Protein AF-A0A6L8UEK9-F1 (afdb_monomer)

pLDDT: mean 81.15, std 15.37, range [26.34, 97.88]

Nearest PDB structures (foldseek):
  1y4z-assembly1_C  TM=8.995E-01  e=1.416E-09  Escherichia coli
  3ir5-assembly1_C  TM=8.951E-01  e=3.125E-09  Escherichia coli K-12
  1q16-assembly1_C  TM=8.678E-01  e=1.926E-09  Escherichia coli
  3ir6-assembly1_C  TM=8.677E-01  e=2.400E-09  Escherichia coli K-12
  1y5i-assembly1_C  TM=9.044E-01  e=9.805E-09  Escherichia coli

Radius of gyration: 36.54 Å; Cα contacts (8 Å, |Δi|>4): 587; chains: 1; bounding box: 70×83×101 Å

Foldseek 3Di:
DVLCCLQAVLLVLLVVLQPPLLVCCCVVPVVVQALPDPCVLPPPLLVQLVPLQCQLVVVLVVLLVCCLPPVVVLLVQPVDVVSLCVSLVVNLVSLVSNLSSLVSVVVCCVPRPSNVVVDDPQNVVVSVLVNLLSVLVNVCSVVVPSCSNCCSVQVSVQVVCNVVVNHDCPSVVPDDPSVSSNSSSVSVNSSCCSVHNVSNVVPPPPVVVVDDPDDDDDPDPDPDDDDDPPVVVVVVVPPDDPDDDPDDDDDPDDDDDDDDPDDPLLVLLVCQQVVVPDPPQPADHNCNQEPRAQDPDDALRHHLLVVLLVCLPPDLVVVCCCLVVPDDDVSCVNSVRPDDDSSSSNSNNVNSNVSNPDDSPPDDPDPVLVVLLVVLVVQLVVLVCCLPPVVPDVPNVVSVVSNVVSVVSNVVSCVVCVVCPLFFAFDFDDWPFQDFLLVQCNVVVHDPCLQLVCLQPWQGSDGGWLVSVCVPCVPVQQDPRNGNVRSVVSVCCVVVVHTGPTDDADDDDPQWRGGSNCCVVQVVDDPCVQQNPSNNGSTGGRHDRPDVVVVVVQQVPRFGDCPPDPVCVVVVVQVVCCVVVVDVGDGNVNVVVVPPVNTGD

Mean predicted aligned error: 19.28 Å

Sequence (601 aa):
MNGIFFFIVLPYLAIFSLLPASIYKYRAHGFKVSSLSSQLLENRLLFFGSRPFHWGIILLFFGHLIAFLIPSSVLAWNSKPLRLYILETAALSFGILALIGLTVLISRRLRVKRVRLVTSRMDIFVFLILSVQLITGLYTAIFLRWGSSWFASVLTPYLISIFAFRPDITAIVALPVMVKIHIVSAFVLIGMIPYTRFMHFLVYPFVYLWRSYQVVIWNRLSRSRHLPSLLLIALLSSVALPACTNAIHADDSVIGKSGTAPSEEIIRGQRLFYGLVYPGDESKNCAGCHNTAVTDTLNWYPDAVAISRKYKSKSAEDLGAILLTPTGKMMTQVHKNIRLSDEEITLIKGYMDELSGTSLIQPKQAPINLVLFIIASLLFLVSAVDLIITKRIRKRWVNPIILSVTGLYITVVLVVNAIALGRTTGYSPDQPVKFSHQIHAGQNGTDCIYCHNYAPYSKSAGIPAQNICMNCHLLVRNGTRSGMFEIAKVVESYEANKPIEWIRVYNIQEHVFFSHAQHVTAGGIDCTECHGEVAGMTRIVQVPDLSMRWCINCHRTRSVNFGGNNFYTQYKEWAGRIQKGDIDSVTVEWMGGTECMKCHY

Structure (mmCIF, N/CA/C/O backbone):
data_AF-A0A6L8UEK9-F1
#
_entry.id   AF-A0A6L8UEK9-F1
#
loop_
_atom_site.group_PDB
_atom_site.id
_atom_site.type_symbol
_atom_site.label_atom_id
_atom_site.label_alt_id
_atom_site.label_comp_id
_atom_site.label_asym_id
_atom_site.label_entity_id
_atom_site.label_seq_id
_atom_site.pdbx_PDB_ins_code
_atom_site.Cartn_x
_atom_site.Cartn_y
_atom_site.Cartn_z
_atom_site.occupancy
_atom_site.B_iso_or_equiv
_atom_site.auth_seq_id
_atom_site.auth_comp_id
_atom_site.auth_asym_id
_atom_site.auth_atom_id
_atom_site.pdbx_PDB_model_num
ATOM 1 N N . MET A 1 1 ? -20.027 -26.498 12.108 1.00 43.00 1 MET A N 1
ATOM 2 C CA . MET A 1 1 ? -21.081 -25.499 12.419 1.00 43.00 1 MET A CA 1
ATOM 3 C C . MET A 1 1 ? -20.608 -24.369 13.346 1.00 43.00 1 MET A C 1
ATOM 5 O O . MET A 1 1 ? -20.948 -23.229 13.067 1.00 43.00 1 MET A O 1
ATOM 9 N N . ASN A 1 2 ? -19.763 -24.606 14.363 1.00 62.75 2 ASN A N 1
ATOM 10 C CA . ASN A 1 2 ? -19.367 -23.553 15.325 1.00 62.75 2 ASN A CA 1
ATOM 11 C C . ASN A 1 2 ? -18.520 -22.395 14.743 1.00 62.75 2 ASN A C 1
ATOM 13 O O . ASN A 1 2 ? -18.660 -21.263 15.190 1.00 62.75 2 ASN A O 1
ATOM 17 N N . GLY A 1 3 ? -17.671 -22.629 13.732 1.00 75.19 3 GLY A N 1
ATOM 18 C CA . GLY A 1 3 ? -16.794 -21.580 13.177 1.00 75.19 3 GLY A CA 1
ATOM 19 C C . GLY A 1 3 ? -17.524 -20.465 12.413 1.00 75.19 3 GLY A C 1
ATOM 20 O O . GLY A 1 3 ? -17.126 -19.308 12.483 1.00 75.19 3 GLY A O 1
ATOM 21 N N . ILE A 1 4 ? -18.629 -20.789 11.735 1.00 83.06 4 ILE A N 1
ATOM 22 C CA . ILE A 1 4 ? -19.382 -19.828 10.911 1.00 83.06 4 ILE A CA 1
ATOM 23 C C . ILE A 1 4 ? -20.001 -18.737 11.788 1.00 83.06 4 ILE A C 1
ATOM 25 O O . ILE A 1 4 ? -19.887 -17.551 11.493 1.00 83.06 4 ILE A O 1
ATOM 29 N N . PHE A 1 5 ? -20.623 -19.119 12.905 1.00 88.56 5 PHE A N 1
ATOM 30 C CA . PHE A 1 5 ? -21.250 -18.144 13.791 1.00 88.56 5 PHE A CA 1
ATOM 31 C C . PHE A 1 5 ? -20.223 -17.155 14.366 1.00 88.56 5 PHE A C 1
ATOM 33 O O . PHE A 1 5 ? -20.405 -15.943 14.272 1.00 88.56 5 PHE A O 1
ATOM 40 N N . PHE A 1 6 ? -19.116 -17.659 14.914 1.00 91.50 6 PHE A N 1
ATOM 41 C CA . PHE A 1 6 ? -18.140 -16.824 15.617 1.00 91.50 6 PHE A CA 1
ATOM 42 C C . PHE A 1 6 ? -17.242 -15.982 14.703 1.00 91.50 6 PHE A C 1
ATOM 44 O O . PHE A 1 6 ? -16.846 -14.892 15.106 1.00 91.50 6 PHE A O 1
ATOM 51 N N . PHE A 1 7 ? -16.923 -16.458 13.496 1.00 93.50 7 PHE A N 1
ATOM 52 C CA . PHE A 1 7 ? -15.962 -15.794 12.602 1.00 93.50 7 PHE A CA 1
ATOM 53 C C . PHE A 1 7 ? -16.598 -15.180 11.349 1.00 93.50 7 PHE A C 1
ATOM 55 O O . PHE A 1 7 ? -15.911 -14.528 10.574 1.00 93.50 7 PHE A O 1
ATOM 62 N N . ILE A 1 8 ? -17.908 -15.352 11.146 1.00 89.50 8 ILE A N 1
ATOM 63 C CA . ILE A 1 8 ? -18.641 -14.693 10.057 1.00 89.50 8 ILE A CA 1
ATOM 64 C C . ILE A 1 8 ? -19.780 -13.855 10.630 1.00 89.50 8 ILE A C 1
ATOM 66 O O . ILE A 1 8 ? -19.783 -12.635 10.489 1.00 89.50 8 ILE A O 1
ATOM 70 N N . VAL A 1 9 ? -20.724 -14.486 11.332 1.00 91.00 9 VAL A N 1
ATOM 71 C CA . VAL A 1 9 ? -21.946 -13.807 11.800 1.00 91.00 9 VAL A CA 1
ATOM 72 C C . VAL A 1 9 ? -21.641 -12.761 12.877 1.00 91.00 9 VAL A C 1
ATOM 74 O O . VAL A 1 9 ? -22.086 -11.618 12.772 1.00 91.00 9 VAL A O 1
ATOM 77 N N . LEU A 1 10 ? -20.860 -13.122 13.898 1.00 92.56 10 LEU A N 1
ATOM 78 C CA . LEU A 1 10 ? -20.526 -12.235 15.015 1.00 92.56 10 LEU A CA 1
ATOM 79 C C . LEU A 1 10 ? -19.798 -10.943 14.577 1.00 92.56 10 LEU A C 1
ATOM 81 O O . LEU A 1 10 ? -20.217 -9.880 15.039 1.00 92.56 10 LEU A O 1
ATOM 85 N N . PRO A 1 11 ? -18.775 -10.969 13.695 1.00 93.88 11 PRO A N 1
ATOM 86 C CA . PRO A 1 11 ? -18.169 -9.752 13.155 1.00 93.88 11 PRO A CA 1
ATOM 87 C C . PRO A 1 11 ? -19.177 -8.793 12.518 1.00 93.88 11 PRO A C 1
ATOM 89 O O . PRO A 1 11 ? -19.162 -7.599 12.826 1.00 93.88 11 PRO A O 1
ATOM 92 N N . TYR A 1 12 ? -20.090 -9.306 11.686 1.00 91.06 12 TYR A N 1
ATOM 93 C CA . TYR A 1 12 ? -21.127 -8.474 11.080 1.00 91.06 12 TYR A CA 1
ATOM 94 C C . TYR A 1 12 ? -22.074 -7.911 12.138 1.00 91.06 12 TYR A C 1
ATOM 96 O O . TYR A 1 12 ? -22.295 -6.702 12.151 1.00 91.06 12 TYR A O 1
ATOM 104 N N . LEU A 1 13 ? -22.564 -8.726 13.079 1.00 92.19 13 LEU A N 1
ATOM 105 C CA . LEU A 1 13 ? -23.405 -8.237 14.180 1.00 92.19 13 LEU A CA 1
ATOM 106 C C . LEU A 1 13 ? -22.710 -7.135 14.995 1.00 92.19 13 LEU A C 1
ATOM 108 O O . LEU A 1 13 ? -23.338 -6.134 15.335 1.00 92.19 13 LEU A O 1
ATOM 112 N N . ALA A 1 14 ? -21.413 -7.281 15.276 1.00 93.75 14 ALA A N 1
ATOM 113 C CA . ALA A 1 14 ? -20.637 -6.290 16.013 1.00 93.75 14 ALA A CA 1
ATOM 114 C C . ALA A 1 14 ? -20.503 -4.964 15.245 1.00 93.75 14 ALA A C 1
ATOM 116 O O . ALA A 1 14 ? -20.753 -3.901 15.816 1.00 93.75 14 ALA A O 1
ATOM 117 N N . ILE A 1 15 ? -20.156 -5.015 13.955 1.00 88.44 15 ILE A N 1
ATOM 118 C CA . ILE A 1 15 ? -19.984 -3.824 13.104 1.00 88.44 15 ILE A CA 1
ATOM 119 C C . ILE A 1 15 ? -21.330 -3.124 12.858 1.00 88.44 15 ILE A C 1
ATOM 121 O O . ILE A 1 15 ? -21.429 -1.903 13.009 1.00 88.44 15 ILE A O 1
ATOM 125 N N . PHE A 1 16 ? -22.380 -3.888 12.536 1.00 86.12 16 PHE A N 1
ATOM 126 C CA . PHE A 1 16 ? -23.730 -3.358 12.324 1.00 86.12 16 PHE A CA 1
ATOM 127 C C . PHE A 1 16 ? -24.370 -2.836 13.610 1.00 86.12 16 PHE A C 1
ATOM 129 O O . PHE A 1 16 ? -25.184 -1.924 13.536 1.00 86.12 16 PHE A O 1
ATOM 136 N N . SER A 1 17 ? -24.003 -3.359 14.780 1.00 88.75 17 SER A N 1
ATOM 137 C CA . SER A 1 17 ? -24.390 -2.779 16.070 1.00 88.75 17 SER A CA 1
ATOM 138 C C . SER A 1 17 ? -23.663 -1.457 16.326 1.00 88.75 17 SER A C 1
ATOM 140 O O . SER A 1 17 ? -24.284 -0.461 16.707 1.00 88.75 17 SER A O 1
ATOM 142 N N . LEU A 1 18 ? -22.347 -1.421 16.078 1.00 90.44 18 LEU A N 1
ATOM 143 C CA . LEU A 1 18 ? -21.487 -0.299 16.443 1.00 90.44 18 LEU A CA 1
ATOM 144 C C . LEU A 1 18 ? -21.986 1.032 15.870 1.00 90.44 18 LEU A C 1
ATOM 146 O O . LEU A 1 18 ? -22.170 1.973 16.639 1.00 90.44 18 LEU A O 1
ATOM 150 N N . LEU A 1 19 ? -22.212 1.141 14.558 1.00 86.88 19 LEU A N 1
ATOM 151 C CA . LEU A 1 19 ? -22.481 2.439 13.922 1.00 86.88 19 LEU A CA 1
ATOM 152 C C . LEU A 1 19 ? -23.879 3.005 14.245 1.00 86.88 19 LEU A C 1
ATOM 154 O O . LEU A 1 19 ? -23.949 4.105 14.804 1.00 86.88 19 LEU A O 1
ATOM 158 N N . PRO A 1 20 ? -24.997 2.303 13.972 1.00 88.81 20 PRO A N 1
ATOM 159 C CA . PRO A 1 20 ? -26.340 2.835 14.188 1.00 88.81 20 PRO A CA 1
ATOM 160 C C . PRO A 1 20 ? -26.630 3.083 15.668 1.00 88.81 20 PRO A C 1
ATOM 162 O O . PRO A 1 20 ? -27.176 4.132 16.013 1.00 88.81 20 PRO A O 1
ATOM 165 N N . ALA A 1 21 ? -26.224 2.172 16.561 1.00 88.81 21 ALA A N 1
ATOM 166 C CA . ALA A 1 21 ? -26.484 2.333 17.989 1.00 88.81 21 ALA A CA 1
ATOM 167 C C . ALA A 1 21 ? -25.644 3.470 18.595 1.00 88.81 21 ALA A C 1
ATOM 169 O O . ALA A 1 21 ? -26.146 4.214 19.442 1.00 88.81 21 ALA A O 1
ATOM 170 N N . SER A 1 22 ? -24.405 3.668 18.124 1.00 89.50 22 SER A N 1
ATOM 171 C CA . SER A 1 22 ? -23.577 4.820 18.515 1.00 89.50 22 SER A CA 1
ATOM 172 C C . SER A 1 22 ? -24.212 6.140 18.084 1.00 89.50 22 SER A C 1
ATOM 174 O O . SER A 1 22 ? -24.328 7.062 18.895 1.00 89.50 22 SER A O 1
ATOM 176 N N . ILE A 1 23 ? -24.678 6.222 16.832 1.00 89.25 23 ILE A N 1
ATOM 177 C CA . ILE A 1 23 ? -25.340 7.418 16.288 1.00 89.25 23 ILE A CA 1
ATOM 178 C C . ILE A 1 23 ? -26.633 7.710 17.052 1.00 89.25 23 ILE A C 1
ATOM 180 O O . ILE A 1 23 ? -26.851 8.850 17.473 1.00 89.25 23 ILE A O 1
ATOM 184 N N . TYR A 1 24 ? -27.471 6.691 17.264 1.00 89.69 24 TYR A N 1
ATOM 185 C CA . TYR A 1 24 ? -28.717 6.820 18.014 1.00 89.69 24 TYR A CA 1
ATOM 186 C C . TYR A 1 24 ? -28.456 7.327 19.435 1.00 89.69 24 TYR A C 1
ATOM 188 O O . TYR A 1 24 ? -29.039 8.327 19.848 1.00 89.69 24 TYR A O 1
ATOM 196 N N . LYS A 1 25 ? -27.518 6.708 20.164 1.00 87.00 25 LYS A N 1
ATOM 197 C CA . LYS A 1 25 ? -27.184 7.112 21.536 1.00 87.00 25 LYS A CA 1
ATOM 198 C C . LYS A 1 25 ? -26.619 8.527 21.603 1.00 87.00 25 LYS A C 1
ATOM 200 O O . LYS A 1 25 ? -27.002 9.277 22.497 1.00 87.00 25 LYS A O 1
ATOM 205 N N . TYR A 1 26 ? -25.752 8.908 20.667 1.00 87.50 26 TYR A N 1
ATOM 206 C CA . TYR A 1 26 ? -25.175 10.252 20.631 1.00 87.50 26 TYR A CA 1
ATOM 207 C C . TYR A 1 26 ? -26.236 11.329 20.364 1.00 87.50 26 TYR A C 1
ATOM 209 O O . TYR A 1 26 ? -26.235 12.366 21.023 1.00 87.50 26 TYR A O 1
ATOM 217 N N . ARG A 1 27 ? -27.178 11.074 19.443 1.00 88.31 27 ARG A N 1
ATOM 218 C CA . ARG A 1 27 ? -28.240 12.032 19.088 1.00 88.31 27 ARG A CA 1
ATOM 219 C C . ARG A 1 27 ? -29.378 12.085 20.105 1.00 88.31 27 ARG A C 1
ATOM 221 O O . ARG A 1 27 ? -29.801 13.174 20.471 1.00 88.31 27 ARG A O 1
ATOM 228 N N . ALA A 1 28 ? -29.875 10.933 20.552 1.00 86.31 28 ALA A N 1
ATOM 229 C CA . ALA A 1 28 ? -31.028 10.859 21.449 1.00 86.31 28 ALA A CA 1
ATOM 230 C C . ALA A 1 28 ? -30.643 11.058 22.923 1.00 86.31 28 ALA A C 1
ATOM 232 O O . ALA A 1 28 ? -31.429 11.580 23.713 1.00 86.31 28 ALA A O 1
ATOM 233 N N . HIS A 1 29 ? -29.443 10.628 23.323 1.00 83.75 29 HIS A N 1
ATOM 234 C CA . HIS A 1 29 ? -29.020 10.551 24.724 1.00 83.75 29 HIS A CA 1
ATOM 235 C C . HIS A 1 29 ? -27.595 11.084 24.937 1.00 83.75 29 HIS A C 1
ATOM 237 O O . HIS A 1 29 ? -26.825 10.503 25.705 1.00 83.75 29 HIS A O 1
ATOM 243 N N . GLY A 1 30 ? -27.248 12.206 24.296 1.00 76.12 30 GLY A N 1
ATOM 244 C CA . GLY A 1 30 ? -25.904 12.799 24.351 1.00 76.12 30 GLY A CA 1
ATOM 245 C C . GLY A 1 30 ? -25.338 12.963 25.771 1.00 76.12 30 GLY A C 1
ATOM 246 O O . GLY A 1 30 ? -24.178 12.641 26.004 1.00 76.12 30 GLY A O 1
ATOM 247 N N . PHE A 1 31 ? -26.164 13.331 26.760 1.00 77.00 31 PHE A N 1
ATOM 248 C CA . PHE A 1 31 ? -25.742 13.452 28.169 1.00 77.00 31 PHE A CA 1
ATOM 249 C C . PHE A 1 31 ? -25.264 12.137 28.810 1.00 77.00 31 PHE A C 1
ATOM 251 O O . PHE A 1 31 ? -24.478 12.163 29.755 1.00 77.00 31 PHE A O 1
ATOM 258 N N . LYS A 1 32 ? -25.710 10.975 28.310 1.00 79.25 32 LYS A N 1
ATOM 259 C CA . LYS A 1 32 ? -25.264 9.653 28.787 1.00 79.25 32 LYS A CA 1
ATOM 260 C C . LYS A 1 32 ? -23.941 9.211 28.146 1.00 79.25 32 LYS A C 1
ATOM 262 O O . LYS A 1 32 ? -23.418 8.154 28.503 1.00 79.25 32 LYS A O 1
ATOM 267 N N . VAL A 1 33 ? -23.398 9.981 27.200 1.00 81.94 33 VAL A N 1
ATOM 268 C CA . VAL A 1 33 ? -22.099 9.719 26.570 1.00 81.94 33 VAL A CA 1
ATOM 269 C C . VAL A 1 33 ? -21.001 10.372 27.409 1.00 81.94 33 VAL A C 1
ATOM 271 O O . VAL A 1 33 ? -20.548 11.478 27.138 1.00 81.94 33 VAL A O 1
ATOM 274 N N . SER A 1 34 ? -20.601 9.689 28.481 1.00 81.00 34 SER A N 1
ATOM 275 C CA . SER A 1 34 ? -19.578 10.158 29.418 1.00 81.00 34 SER A CA 1
ATOM 276 C C . SER A 1 34 ? -18.704 8.999 29.900 1.00 81.00 34 SER A C 1
ATOM 278 O O . SER A 1 34 ? -19.099 7.834 29.831 1.00 81.00 34 SER A O 1
ATOM 280 N N . SER A 1 35 ? -17.514 9.317 30.414 1.00 81.62 35 SER A N 1
ATOM 281 C CA . SER A 1 35 ? -16.588 8.350 31.013 1.00 81.62 35 SER A CA 1
ATOM 282 C C . SER A 1 35 ? -17.072 7.788 32.357 1.00 81.62 35 SER A C 1
ATOM 284 O O . SER A 1 35 ? -16.491 6.817 32.840 1.00 81.62 35 SER A O 1
ATOM 286 N N . LEU A 1 36 ? -18.128 8.373 32.950 1.00 83.44 36 LEU A N 1
ATOM 287 C CA . LEU A 1 36 ? -18.695 7.992 34.254 1.00 83.44 36 LEU A CA 1
ATOM 288 C C . LEU A 1 36 ? -17.599 7.838 35.324 1.00 83.44 36 LEU A C 1
ATOM 290 O O . LEU A 1 36 ? -17.434 6.787 35.950 1.00 83.44 36 LEU A O 1
ATOM 294 N N . SER A 1 37 ? -16.800 8.898 35.493 1.00 85.38 37 SER A N 1
ATOM 295 C CA . SER A 1 37 ? -15.652 8.884 36.399 1.00 85.38 37 SER A CA 1
ATOM 296 C C . SER A 1 37 ? -16.073 8.610 37.844 1.00 85.38 37 SER A C 1
ATOM 298 O O . SER A 1 37 ? -16.976 9.240 38.385 1.00 85.38 37 SER A O 1
ATOM 300 N N . SER A 1 38 ? -15.354 7.695 38.495 1.00 88.19 38 SER A N 1
ATOM 301 C CA . SER A 1 38 ? -15.494 7.402 39.929 1.00 88.19 38 SER A CA 1
ATOM 302 C C . SER A 1 38 ? -14.342 7.984 40.753 1.00 88.19 38 SER A C 1
ATOM 304 O O . SER A 1 38 ? -14.130 7.557 41.886 1.00 88.19 38 SER A O 1
ATOM 306 N N . GLN A 1 39 ? -13.576 8.922 40.185 1.00 90.50 39 GLN A N 1
ATOM 307 C CA . GLN A 1 39 ? -12.373 9.493 40.800 1.00 90.50 39 GLN A CA 1
ATOM 308 C C . GLN A 1 39 ? -12.652 10.231 42.107 1.00 90.50 39 GLN A C 1
ATOM 310 O O . GLN A 1 39 ? -11.876 10.107 43.048 1.00 90.50 39 GLN A O 1
ATOM 315 N N . LEU A 1 40 ? -13.783 10.934 42.188 1.00 91.69 40 LEU A N 1
ATOM 316 C CA . LEU A 1 40 ? -14.189 11.663 43.390 1.00 91.69 40 LEU A CA 1
ATOM 317 C C . LEU A 1 40 ? -14.344 10.734 44.609 1.00 91.69 40 LEU A C 1
ATOM 319 O O . LEU A 1 40 ? -14.046 11.124 45.731 1.00 91.69 40 LEU A O 1
ATOM 323 N N . LEU A 1 41 ? -14.797 9.494 44.390 1.00 91.25 41 LEU A N 1
ATOM 324 C CA . LEU A 1 41 ? -15.054 8.534 45.468 1.00 91.25 41 LEU A CA 1
ATOM 325 C C . LEU A 1 41 ? -13.770 7.900 46.011 1.00 91.25 41 LEU A C 1
ATOM 327 O O . LEU A 1 41 ? -13.722 7.531 47.186 1.00 91.25 41 LEU A O 1
ATOM 331 N N . GLU A 1 42 ? -12.766 7.731 45.147 1.00 91.88 42 GLU A N 1
ATOM 332 C CA . GLU A 1 42 ? -11.443 7.207 45.482 1.00 91.88 42 GLU A CA 1
ATOM 333 C C . GLU A 1 42 ? -10.462 7.537 44.342 1.00 91.88 42 GLU A C 1
ATOM 335 O O . GLU A 1 42 ? -10.695 7.138 43.197 1.00 91.88 42 GLU A O 1
ATOM 340 N N . ASN A 1 43 ? -9.374 8.251 44.647 1.00 91.31 43 ASN A N 1
ATOM 341 C CA . ASN A 1 43 ? -8.434 8.766 43.644 1.00 91.31 43 ASN A CA 1
ATOM 342 C C . ASN A 1 43 ? -7.106 7.989 43.577 1.00 91.31 43 ASN A C 1
ATOM 344 O O . ASN A 1 43 ? -6.539 7.835 42.498 1.00 91.31 43 ASN A O 1
ATOM 348 N N . ARG A 1 44 ? -6.588 7.491 44.706 1.00 90.19 44 ARG A N 1
ATOM 349 C CA . ARG A 1 44 ? -5.223 6.947 44.793 1.00 90.19 44 ARG A CA 1
ATOM 350 C C . ARG A 1 44 ? -5.083 5.653 43.994 1.00 90.19 44 ARG A C 1
ATOM 352 O O . ARG A 1 44 ? -4.228 5.570 43.116 1.00 90.19 44 ARG A O 1
ATOM 359 N N . LEU A 1 45 ? -5.931 4.658 44.249 1.00 89.62 45 LEU A N 1
ATOM 360 C CA . LEU A 1 45 ? -5.929 3.406 43.486 1.00 89.62 45 LEU A CA 1
ATOM 361 C C . LEU A 1 45 ? -6.388 3.641 42.045 1.00 89.62 45 LEU A C 1
ATOM 363 O O . LEU A 1 45 ? -5.895 2.977 41.135 1.00 89.62 45 LEU A O 1
ATOM 367 N N . LEU A 1 46 ? -7.298 4.599 41.814 1.00 92.25 46 LEU A N 1
ATOM 368 C CA . LEU A 1 46 ? -7.691 4.962 40.452 1.00 92.25 46 LEU A CA 1
ATOM 369 C C . LEU A 1 46 ? -6.501 5.478 39.644 1.00 92.25 46 LEU A C 1
ATOM 371 O O . LEU A 1 46 ? -6.354 5.077 38.498 1.00 92.25 46 LEU A O 1
ATOM 375 N N . PHE A 1 47 ? -5.659 6.338 40.212 1.00 91.44 47 PHE A N 1
ATOM 376 C CA . PHE A 1 47 ? -4.497 6.892 39.523 1.00 91.44 47 PHE A CA 1
ATOM 377 C C . PHE A 1 47 ? -3.530 5.791 39.065 1.00 91.44 47 PHE A C 1
ATOM 379 O O . PHE A 1 47 ? -3.198 5.718 37.878 1.00 91.44 47 PHE A O 1
ATOM 386 N N . PHE A 1 48 ? -3.140 4.905 39.988 1.00 89.75 48 PHE A N 1
ATOM 387 C CA . PHE A 1 48 ? -2.209 3.806 39.714 1.00 89.75 48 PHE A CA 1
ATOM 388 C C . PHE A 1 48 ? -2.819 2.681 38.872 1.00 89.75 48 PHE A C 1
ATOM 390 O O . PHE A 1 48 ? -2.078 1.958 38.222 1.00 89.75 48 PHE A O 1
ATOM 397 N N . GLY A 1 49 ? -4.144 2.528 38.838 1.00 92.62 49 GLY A N 1
ATOM 398 C CA . GLY A 1 49 ? -4.798 1.589 37.923 1.00 92.62 49 GLY A CA 1
ATOM 399 C C . GLY A 1 49 ? -5.029 2.180 36.532 1.00 92.62 49 GLY A C 1
ATOM 400 O O . GLY A 1 49 ? -4.712 1.567 35.517 1.00 92.62 49 GLY A O 1
ATOM 401 N N . SER A 1 50 ? -5.564 3.399 36.477 1.00 93.56 50 SER A N 1
ATOM 402 C CA . SER A 1 50 ? -6.029 4.044 35.248 1.00 93.56 50 SER A CA 1
ATOM 403 C C . SER A 1 50 ? -4.884 4.433 34.320 1.00 93.56 50 SER A C 1
ATOM 405 O O . SER A 1 50 ? -4.989 4.181 33.122 1.00 93.56 50 SER A O 1
ATOM 407 N N . ARG A 1 51 ? -3.791 5.020 34.831 1.00 94.25 51 ARG A N 1
ATOM 408 C CA . ARG A 1 51 ? -2.674 5.460 33.974 1.00 94.25 51 ARG A CA 1
ATOM 409 C C . ARG A 1 51 ? -1.985 4.286 33.261 1.00 94.25 51 ARG A C 1
ATOM 411 O O . ARG A 1 51 ? -1.919 4.343 32.033 1.00 94.25 51 ARG A O 1
ATOM 418 N N . PRO A 1 52 ? -1.538 3.220 33.960 1.00 93.62 52 PRO A N 1
ATOM 419 C CA . PRO A 1 52 ? -0.987 2.029 33.311 1.00 93.62 52 PRO A CA 1
ATOM 420 C C . PRO A 1 52 ? -1.962 1.380 32.330 1.00 93.62 52 PRO A C 1
ATOM 422 O O . PRO A 1 52 ? -1.580 1.061 31.207 1.00 93.62 52 PRO A O 1
ATOM 425 N N . PHE A 1 53 ? -3.236 1.254 32.722 1.00 96.88 53 PHE A N 1
ATOM 426 C CA . PHE A 1 53 ? -4.263 0.665 31.867 1.00 96.88 53 PHE A CA 1
ATOM 427 C C . PHE A 1 53 ? -4.435 1.432 30.551 1.00 96.88 53 PHE A C 1
ATOM 429 O O . PHE A 1 53 ? -4.386 0.824 29.485 1.00 96.88 53 PHE A O 1
ATOM 436 N N . HIS A 1 54 ? -4.606 2.758 30.612 1.00 94.94 54 HIS A N 1
ATOM 437 C CA . HIS A 1 54 ? -4.861 3.565 29.418 1.00 94.94 54 HIS A CA 1
ATOM 438 C C . HIS A 1 54 ? -3.634 3.670 28.510 1.00 94.94 54 HIS A C 1
ATOM 440 O O . HIS A 1 54 ? -3.777 3.494 27.306 1.00 94.94 54 HIS A O 1
ATOM 446 N N . TRP A 1 55 ? -2.433 3.899 29.050 1.00 94.81 55 TRP A N 1
ATOM 447 C CA . TRP A 1 55 ? -1.223 3.921 28.218 1.00 94.81 55 TRP A CA 1
ATOM 448 C C . TRP A 1 55 ? -0.970 2.573 27.546 1.00 94.81 55 TRP A C 1
ATOM 450 O O . TRP A 1 55 ? -0.683 2.536 26.350 1.00 94.81 55 TRP A O 1
ATOM 460 N N . GLY A 1 56 ? -1.150 1.475 28.286 1.00 95.31 56 GLY A N 1
ATOM 461 C CA . GLY A 1 56 ? -1.038 0.133 27.731 1.00 95.31 56 GLY A CA 1
ATOM 462 C C . GLY A 1 56 ? -2.048 -0.109 26.608 1.00 95.31 56 GLY A C 1
ATOM 463 O O . GLY A 1 56 ? -1.660 -0.429 25.488 1.00 95.31 56 GLY A O 1
ATOM 464 N N . ILE A 1 57 ? -3.345 0.106 26.863 1.00 95.50 57 ILE A N 1
ATOM 465 C CA . ILE A 1 57 ? -4.388 -0.194 25.872 1.00 95.50 57 ILE A CA 1
ATOM 466 C C . ILE A 1 57 ? -4.348 0.737 24.654 1.00 95.50 57 ILE A C 1
ATOM 468 O O . ILE A 1 57 ? -4.618 0.272 23.553 1.00 95.50 57 ILE A O 1
ATOM 472 N N . ILE A 1 58 ? -3.990 2.018 24.812 1.00 94.94 58 ILE A N 1
ATOM 473 C CA . ILE A 1 58 ? -3.885 2.968 23.692 1.00 94.94 58 ILE A CA 1
ATOM 474 C C . ILE A 1 58 ? -2.777 2.527 22.734 1.00 94.94 58 ILE A C 1
ATOM 476 O O . ILE A 1 58 ? -3.006 2.450 21.528 1.00 94.94 58 ILE A O 1
ATOM 480 N N . LEU A 1 59 ? -1.595 2.198 23.259 1.00 95.06 59 LEU A N 1
ATOM 481 C CA . LEU A 1 59 ? -0.467 1.776 22.427 1.00 95.06 59 LEU A CA 1
ATOM 482 C C . LEU A 1 59 ? -0.723 0.418 21.769 1.00 95.06 59 LEU A C 1
ATOM 484 O O . LEU A 1 59 ? -0.432 0.256 20.585 1.00 95.06 59 LEU A O 1
ATOM 488 N N . LEU A 1 60 ? -1.348 -0.523 22.483 1.00 95.56 60 LEU A N 1
ATOM 489 C CA . LEU A 1 60 ? -1.785 -1.792 21.895 1.00 95.56 60 LEU A CA 1
ATOM 490 C C . LEU A 1 60 ? -2.823 -1.572 20.793 1.00 95.56 60 LEU A C 1
ATOM 492 O O . LEU A 1 60 ? -2.693 -2.157 19.722 1.00 95.56 60 LEU A O 1
ATOM 496 N N . PHE A 1 61 ? -3.829 -0.726 21.029 1.00 95.00 61 PHE A N 1
ATOM 497 C CA . PHE A 1 61 ? -4.870 -0.418 20.052 1.00 95.00 61 PHE A CA 1
ATOM 498 C C . PHE A 1 61 ? -4.273 0.152 18.762 1.00 95.00 61 PHE A C 1
ATOM 500 O O . PHE A 1 61 ? -4.553 -0.369 17.683 1.00 95.00 61 PHE A O 1
ATOM 507 N N . PHE A 1 62 ? -3.410 1.168 18.860 1.00 94.25 62 PHE A N 1
ATOM 508 C CA . PHE A 1 62 ? -2.758 1.739 17.681 1.00 94.25 62 PHE A CA 1
ATOM 509 C C . PHE A 1 62 ? -1.794 0.756 17.012 1.00 94.25 62 PHE A C 1
ATOM 511 O O . PHE A 1 62 ? -1.734 0.729 15.787 1.00 94.25 62 PHE A O 1
ATOM 518 N N . GLY A 1 63 ? -1.105 -0.099 17.774 1.00 93.00 63 GLY A N 1
ATOM 519 C CA . GLY A 1 63 ? -0.284 -1.175 17.213 1.00 93.00 63 GLY A CA 1
ATOM 520 C C . GLY A 1 63 ? -1.096 -2.144 16.345 1.00 93.00 63 GLY A C 1
ATOM 521 O O . GLY A 1 63 ? -0.732 -2.394 15.197 1.00 93.00 63 GLY A O 1
ATOM 522 N N . HIS A 1 64 ? -2.240 -2.620 16.850 1.00 94.62 64 HIS A N 1
ATOM 523 C CA . HIS A 1 64 ? -3.158 -3.474 16.083 1.00 94.62 64 HIS A CA 1
ATOM 524 C C . HIS A 1 64 ? -3.738 -2.736 14.870 1.00 94.62 64 HIS A C 1
ATOM 526 O O . HIS A 1 64 ? -3.820 -3.302 13.781 1.00 94.62 64 HIS A O 1
ATOM 532 N N . LEU A 1 65 ? -4.113 -1.464 15.040 1.00 94.38 65 LEU A N 1
ATOM 533 C CA . LEU A 1 65 ? -4.668 -0.646 13.964 1.00 94.38 65 LEU A CA 1
ATOM 534 C C . LEU A 1 65 ? -3.656 -0.433 12.830 1.00 94.38 65 LEU A C 1
ATOM 536 O O . LEU A 1 65 ? -4.019 -0.568 11.667 1.00 94.38 65 LEU A O 1
ATOM 540 N N . ILE A 1 66 ? -2.391 -0.146 13.145 1.00 93.50 66 ILE A N 1
ATOM 541 C CA . ILE A 1 66 ? -1.326 0.027 12.145 1.00 93.50 66 ILE A CA 1
ATOM 542 C C . ILE A 1 66 ? -1.069 -1.286 11.395 1.00 93.50 66 ILE A C 1
ATOM 544 O O . ILE A 1 66 ? -0.984 -1.275 10.167 1.00 93.50 66 ILE A O 1
ATOM 548 N N . ALA A 1 67 ? -1.005 -2.416 12.107 1.00 91.69 67 ALA A N 1
ATOM 549 C CA . ALA A 1 67 ? -0.823 -3.733 11.492 1.00 91.69 67 ALA A CA 1
ATOM 550 C C . ALA A 1 67 ? -1.996 -4.146 10.585 1.00 91.69 67 ALA A C 1
ATOM 552 O O . ALA A 1 67 ? -1.796 -4.858 9.599 1.00 91.69 67 ALA A O 1
ATOM 553 N N . PHE A 1 68 ? -3.207 -3.671 10.884 1.00 94.12 68 PHE A N 1
ATOM 554 C CA . PHE A 1 68 ? -4.379 -3.851 10.030 1.00 94.12 68 PHE A CA 1
ATOM 555 C C . PHE A 1 68 ? -4.378 -2.912 8.812 1.00 94.12 68 PHE A C 1
ATOM 557 O O . PHE A 1 68 ? -4.639 -3.363 7.700 1.00 94.12 68 PHE A O 1
ATOM 564 N N . LEU A 1 69 ? -4.083 -1.620 8.997 1.00 93.69 69 LEU A N 1
ATOM 565 C CA . LEU A 1 69 ? -4.176 -0.616 7.929 1.00 93.69 69 LEU A CA 1
ATOM 566 C C . LEU A 1 69 ? -3.039 -0.708 6.905 1.00 93.69 69 LEU A C 1
ATOM 568 O O . LEU A 1 69 ? -3.257 -0.412 5.732 1.00 93.69 69 LEU A O 1
ATOM 572 N N . ILE A 1 70 ? -1.824 -1.069 7.335 1.00 94.81 70 ILE A N 1
ATOM 573 C CA . ILE A 1 70 ? -0.631 -1.062 6.475 1.00 94.81 70 ILE A CA 1
ATOM 574 C C . ILE A 1 70 ? 0.214 -2.337 6.697 1.00 94.81 70 ILE A C 1
ATOM 576 O O . ILE A 1 70 ? 1.378 -2.253 7.107 1.00 94.81 70 ILE A O 1
ATOM 580 N N . PRO A 1 71 ? -0.339 -3.539 6.427 1.00 94.06 71 PRO A N 1
ATOM 581 C CA . PRO A 1 71 ? 0.311 -4.814 6.748 1.00 94.06 71 PRO A CA 1
ATOM 582 C C . PRO A 1 71 ? 1.663 -4.990 6.044 1.00 94.06 71 PRO A C 1
ATOM 584 O O . PRO A 1 71 ? 2.622 -5.454 6.658 1.00 94.06 71 PRO A O 1
ATOM 587 N N . SER A 1 72 ? 1.784 -4.555 4.785 1.00 93.69 72 SER A N 1
ATOM 588 C CA . SER A 1 72 ? 3.024 -4.659 4.003 1.00 93.69 72 SER A CA 1
ATOM 589 C C . SER A 1 72 ? 4.179 -3.877 4.633 1.00 93.69 72 SER A C 1
ATOM 591 O O . SER A 1 72 ? 5.307 -4.363 4.663 1.00 93.69 72 SER A O 1
ATOM 593 N N . SER A 1 73 ? 3.902 -2.695 5.192 1.00 94.38 73 SER A N 1
ATOM 594 C CA . SER A 1 73 ? 4.914 -1.883 5.876 1.00 94.38 73 SER A CA 1
ATOM 595 C C . SER A 1 73 ? 5.352 -2.506 7.197 1.00 94.38 73 SER A C 1
ATOM 597 O O . SER A 1 73 ? 6.531 -2.435 7.534 1.00 94.38 73 SER A O 1
ATOM 599 N N . VAL A 1 74 ? 4.435 -3.148 7.930 1.00 92.62 74 VAL A N 1
ATOM 600 C CA . VAL A 1 74 ? 4.778 -3.883 9.159 1.00 92.62 74 VAL A CA 1
ATOM 601 C C . VAL A 1 74 ? 5.645 -5.098 8.839 1.00 92.62 74 VAL A C 1
ATOM 603 O O . VAL A 1 74 ? 6.680 -5.287 9.474 1.00 92.62 74 VAL A O 1
ATOM 606 N N . LEU A 1 75 ? 5.306 -5.867 7.802 1.00 93.31 75 LEU A N 1
ATOM 607 C CA . LEU A 1 75 ? 6.133 -6.990 7.345 1.00 93.31 75 LEU A CA 1
ATOM 608 C C . LEU A 1 75 ? 7.522 -6.523 6.876 1.00 93.31 75 LEU A C 1
ATOM 610 O O . LEU A 1 75 ? 8.534 -7.114 7.253 1.00 93.31 75 LEU A O 1
ATOM 614 N N . ALA A 1 76 ? 7.594 -5.415 6.134 1.00 93.81 76 ALA A N 1
ATOM 615 C CA . ALA A 1 76 ? 8.862 -4.815 5.725 1.00 93.81 76 ALA A CA 1
ATOM 616 C C . ALA A 1 76 ? 9.685 -4.306 6.923 1.00 93.81 76 ALA A C 1
ATOM 618 O O . ALA A 1 76 ? 10.906 -4.463 6.942 1.00 93.81 76 ALA A O 1
ATOM 619 N N . TRP A 1 77 ? 9.046 -3.734 7.949 1.00 90.62 77 TRP A N 1
ATOM 620 C CA . TRP A 1 77 ? 9.709 -3.339 9.196 1.00 90.62 77 TRP A CA 1
ATOM 621 C C . TRP A 1 77 ? 10.285 -4.550 9.940 1.00 90.62 77 TRP A C 1
ATOM 623 O O . TRP A 1 77 ? 11.444 -4.519 10.365 1.00 90.62 77 TRP A O 1
ATOM 633 N N . ASN A 1 78 ? 9.496 -5.622 10.019 1.00 92.25 78 ASN A N 1
ATOM 634 C CA . ASN A 1 78 ? 9.820 -6.873 10.698 1.00 92.25 78 ASN A CA 1
ATOM 635 C C . ASN A 1 78 ? 10.869 -7.728 9.969 1.00 92.25 78 ASN A C 1
ATOM 637 O O . ASN A 1 78 ? 11.429 -8.634 10.581 1.00 92.25 78 ASN A O 1
ATOM 641 N N . SER A 1 79 ? 11.188 -7.420 8.704 1.00 90.69 79 SER A N 1
ATOM 642 C CA . SER A 1 79 ? 12.246 -8.101 7.936 1.00 90.69 79 SER A CA 1
ATOM 643 C C . SER A 1 79 ? 13.623 -8.035 8.609 1.00 90.69 79 SER A C 1
ATOM 645 O O . SER A 1 79 ? 14.454 -8.920 8.419 1.00 90.69 79 SER A O 1
ATOM 647 N N . LYS A 1 80 ? 13.872 -6.999 9.426 1.00 89.31 80 LYS A N 1
ATOM 648 C CA . LYS A 1 80 ? 15.092 -6.872 10.231 1.00 89.31 80 LYS A CA 1
ATOM 649 C C . LYS A 1 80 ? 14.834 -7.405 11.649 1.00 89.31 80 LYS A C 1
ATOM 651 O O . LYS A 1 80 ? 14.057 -6.776 12.373 1.00 89.31 80 LYS A O 1
ATOM 656 N N . PRO A 1 81 ? 15.538 -8.460 12.112 1.00 83.00 81 PRO A N 1
ATOM 657 C CA . PRO A 1 81 ? 15.267 -9.102 13.404 1.00 83.00 81 PRO A CA 1
ATOM 658 C C . PRO A 1 81 ? 15.258 -8.150 14.606 1.00 83.00 81 PRO A C 1
ATOM 660 O O . PRO A 1 81 ? 14.364 -8.221 15.442 1.00 83.00 81 PRO A O 1
ATOM 663 N N . LEU A 1 82 ? 16.196 -7.196 14.673 1.00 83.62 82 LEU A N 1
ATOM 664 C CA . LEU A 1 82 ? 16.255 -6.219 15.770 1.00 83.62 82 LEU A CA 1
ATOM 665 C C . LEU A 1 82 ? 14.975 -5.372 15.876 1.00 83.62 82 LEU A C 1
ATOM 667 O O . LEU A 1 82 ? 14.484 -5.119 16.972 1.00 83.62 82 LEU A O 1
ATOM 671 N N . ARG A 1 83 ? 14.415 -4.950 14.738 1.00 89.56 83 ARG A N 1
ATOM 672 C CA . ARG A 1 83 ? 13.196 -4.130 14.687 1.00 89.56 83 ARG A CA 1
ATOM 673 C C . ARG A 1 83 ? 11.973 -4.914 15.147 1.00 89.56 83 ARG A C 1
ATOM 675 O O . ARG A 1 83 ? 11.153 -4.373 15.887 1.00 89.56 83 ARG A O 1
ATOM 682 N N . LEU A 1 84 ? 11.899 -6.181 14.745 1.00 84.44 84 LEU A N 1
ATOM 683 C CA . LEU A 1 84 ? 10.873 -7.116 15.188 1.00 84.44 84 LEU A CA 1
ATOM 684 C C . LEU A 1 84 ? 10.955 -7.345 16.706 1.00 84.44 84 LEU A C 1
ATOM 686 O O . LEU A 1 84 ? 9.948 -7.202 17.391 1.00 84.44 84 LEU A O 1
ATOM 690 N N . TYR A 1 85 ? 12.148 -7.607 17.255 1.00 79.00 85 TYR A N 1
ATOM 691 C CA . TYR A 1 85 ? 12.333 -7.774 18.703 1.00 79.00 85 TYR A CA 1
ATOM 692 C C . TYR A 1 85 ? 11.901 -6.546 19.503 1.00 79.00 85 TYR A C 1
ATOM 694 O O . TYR A 1 85 ? 11.218 -6.691 20.517 1.00 79.00 85 TYR A O 1
ATOM 702 N N . ILE A 1 86 ? 12.272 -5.345 19.050 1.00 84.06 86 ILE A N 1
ATOM 703 C CA . ILE A 1 86 ? 11.874 -4.089 19.701 1.00 84.06 86 ILE A CA 1
ATOM 704 C C . ILE A 1 86 ? 10.350 -3.958 19.709 1.00 84.06 86 ILE A C 1
ATOM 706 O O . ILE A 1 86 ? 9.769 -3.652 20.750 1.00 84.06 86 ILE A O 1
ATOM 710 N N . LEU A 1 87 ? 9.701 -4.219 18.571 1.00 87.50 87 LEU A N 1
ATOM 711 C CA . LEU A 1 87 ? 8.252 -4.100 18.434 1.00 87.50 87 LEU A CA 1
ATOM 712 C C . LEU A 1 87 ? 7.514 -5.106 19.329 1.00 87.50 87 LEU A C 1
ATOM 714 O O . LEU A 1 87 ? 6.635 -4.706 20.092 1.00 87.50 87 LEU A O 1
ATOM 718 N N . GLU A 1 88 ? 7.895 -6.383 19.289 1.00 84.06 88 GLU A N 1
ATOM 719 C CA . GLU A 1 88 ? 7.272 -7.444 20.096 1.00 84.06 88 GLU A CA 1
ATOM 720 C C . GLU A 1 88 ? 7.487 -7.216 21.599 1.00 84.06 88 GLU A C 1
ATOM 722 O O . GLU A 1 88 ? 6.549 -7.322 22.389 1.00 84.06 88 GLU A O 1
ATOM 727 N N . THR A 1 89 ? 8.703 -6.835 22.006 1.00 82.62 89 THR A N 1
ATOM 728 C CA . THR A 1 89 ? 9.026 -6.575 23.420 1.00 82.62 89 THR A CA 1
ATOM 729 C C . THR A 1 89 ? 8.270 -5.356 23.942 1.00 82.62 89 THR A C 1
ATOM 731 O O . THR A 1 89 ? 7.742 -5.382 25.058 1.00 82.62 89 THR A O 1
ATOM 734 N N . ALA A 1 90 ? 8.164 -4.295 23.135 1.00 88.00 90 ALA A N 1
ATOM 735 C CA . ALA A 1 90 ? 7.368 -3.123 23.478 1.00 88.00 90 ALA A CA 1
ATOM 736 C C . ALA A 1 90 ? 5.880 -3.483 23.606 1.00 88.00 90 ALA A C 1
ATOM 738 O O . ALA A 1 90 ? 5.255 -3.147 24.615 1.00 88.00 90 ALA A O 1
ATOM 739 N N . ALA A 1 91 ? 5.321 -4.218 22.639 1.00 89.19 91 ALA A N 1
ATOM 740 C CA . ALA A 1 91 ? 3.927 -4.655 22.670 1.00 89.19 91 ALA A CA 1
ATOM 741 C C . ALA A 1 91 ? 3.629 -5.527 23.902 1.00 89.19 91 ALA A C 1
ATOM 743 O O . ALA A 1 91 ? 2.654 -5.272 24.611 1.00 89.19 91 ALA A O 1
ATOM 744 N N . LEU A 1 92 ? 4.500 -6.491 24.219 1.00 88.19 92 LEU A N 1
ATOM 745 C CA . LEU A 1 92 ? 4.377 -7.331 25.412 1.00 88.19 92 LEU A CA 1
ATOM 746 C C . LEU A 1 92 ? 4.424 -6.497 26.701 1.00 88.19 92 LEU A C 1
ATOM 748 O O . LEU A 1 92 ? 3.585 -6.678 27.585 1.00 88.19 92 LEU A O 1
ATOM 752 N N . SER A 1 93 ? 5.351 -5.539 26.787 1.00 89.44 93 SER A N 1
ATOM 753 C CA . SER A 1 93 ? 5.492 -4.648 27.947 1.00 89.44 93 SER A CA 1
ATOM 754 C C . SER A 1 93 ? 4.232 -3.809 28.179 1.00 89.44 93 SER A C 1
ATOM 756 O O . SER A 1 93 ? 3.738 -3.728 29.306 1.00 89.44 93 SER A O 1
ATOM 758 N N . PHE A 1 94 ? 3.654 -3.236 27.117 1.00 94.31 94 PHE A N 1
ATOM 759 C CA . PHE A 1 94 ? 2.392 -2.492 27.205 1.00 94.31 94 PHE A CA 1
ATOM 760 C C . PHE A 1 94 ? 1.185 -3.396 27.493 1.00 94.31 94 PHE A C 1
ATOM 762 O O . PHE A 1 94 ? 0.277 -2.975 28.213 1.00 94.31 94 PHE A O 1
ATOM 769 N N . GLY A 1 95 ? 1.196 -4.645 27.018 1.00 92.69 95 GLY A N 1
ATOM 770 C CA . GLY A 1 95 ? 0.244 -5.694 27.400 1.00 92.69 95 GLY A CA 1
ATOM 771 C C . GLY A 1 95 ? 0.234 -5.963 28.902 1.00 92.69 95 GLY A C 1
ATOM 772 O O . GLY A 1 95 ? -0.823 -5.933 29.538 1.00 92.69 95 GLY A O 1
ATOM 773 N N . ILE A 1 96 ? 1.416 -6.169 29.484 1.00 92.44 96 ILE A N 1
ATOM 774 C CA . ILE A 1 96 ? 1.583 -6.414 30.922 1.00 92.44 96 ILE A CA 1
ATOM 775 C C . ILE A 1 96 ? 1.149 -5.178 31.717 1.00 92.44 96 ILE A C 1
ATOM 777 O O . ILE A 1 96 ? 0.388 -5.298 32.679 1.00 92.44 96 ILE A O 1
ATOM 781 N N . LEU A 1 97 ? 1.560 -3.983 31.280 1.00 95.06 97 LEU A N 1
ATOM 782 C CA . LEU A 1 97 ? 1.164 -2.717 31.897 1.00 95.06 97 LEU A CA 1
ATOM 783 C C . LEU A 1 97 ? -0.366 -2.538 31.908 1.00 95.06 97 LEU A C 1
ATOM 785 O O . LEU A 1 97 ? -0.938 -2.151 32.933 1.00 95.06 97 LEU A O 1
ATOM 789 N N . ALA A 1 98 ? -1.032 -2.875 30.797 1.00 97.38 98 ALA A N 1
ATOM 790 C CA . ALA A 1 98 ? -2.485 -2.838 30.692 1.00 97.38 98 ALA A CA 1
ATOM 791 C C . ALA A 1 98 ? -3.151 -3.821 31.667 1.00 97.38 98 ALA A C 1
ATOM 793 O O . ALA A 1 98 ? -4.098 -3.444 32.362 1.00 97.38 98 ALA A O 1
ATOM 794 N N . LEU A 1 99 ? -2.646 -5.057 31.766 1.00 96.94 99 LEU A N 1
ATOM 795 C CA . LEU A 1 99 ? -3.201 -6.078 32.659 1.00 96.94 99 LEU A CA 1
ATOM 796 C C . LEU A 1 99 ? -3.028 -5.706 34.139 1.00 96.94 99 LEU A C 1
ATOM 798 O O . LEU A 1 99 ? -3.972 -5.850 34.921 1.00 96.94 99 LEU A O 1
ATOM 802 N N . ILE A 1 100 ? -1.861 -5.181 34.527 1.00 95.50 100 ILE A N 1
ATOM 803 C CA . ILE A 1 100 ? -1.609 -4.697 35.893 1.00 95.50 100 ILE A CA 1
ATOM 804 C C . ILE A 1 100 ? -2.583 -3.563 36.228 1.00 95.50 100 ILE A C 1
ATOM 806 O O . ILE A 1 100 ? -3.271 -3.619 37.252 1.00 95.50 100 ILE A O 1
ATOM 810 N N . GLY A 1 101 ? -2.706 -2.570 35.342 1.00 96.94 101 GLY A N 1
ATOM 811 C CA . GLY A 1 101 ? -3.642 -1.461 35.520 1.00 96.94 101 GLY A CA 1
ATOM 812 C C . GLY A 1 101 ? -5.091 -1.936 35.662 1.00 96.94 101 GLY A C 1
ATOM 813 O O . GLY A 1 101 ? -5.793 -1.529 36.591 1.00 96.94 101 GLY A O 1
ATOM 814 N N . LEU A 1 102 ? -5.525 -2.864 34.801 1.00 97.31 102 LEU A N 1
ATOM 815 C CA . LEU A 1 102 ? -6.859 -3.465 34.860 1.00 97.31 102 LEU A CA 1
ATOM 816 C C . LEU A 1 102 ? -7.098 -4.196 36.187 1.00 97.31 102 LEU A C 1
ATOM 818 O O . LEU A 1 102 ? -8.144 -4.013 36.812 1.00 97.31 102 LEU A O 1
ATOM 822 N N . THR A 1 103 ? -6.117 -4.969 36.649 1.00 96.50 103 THR A N 1
ATOM 823 C CA . THR A 1 103 ? -6.190 -5.718 37.910 1.00 96.50 103 THR A CA 1
ATOM 824 C C . THR A 1 103 ? -6.346 -4.777 39.104 1.00 96.50 103 THR A C 1
ATOM 826 O O . THR A 1 103 ? -7.189 -5.011 39.973 1.00 96.50 103 THR A O 1
ATOM 829 N N . VAL A 1 104 ? -5.611 -3.659 39.125 1.00 96.12 104 VAL A N 1
ATOM 830 C CA . VAL A 1 104 ? -5.765 -2.616 40.154 1.00 96.12 104 VAL A CA 1
ATOM 831 C C . VAL A 1 104 ? -7.156 -1.978 40.089 1.00 96.12 104 VAL A C 1
ATOM 833 O O . VAL A 1 104 ? -7.785 -1.790 41.132 1.00 96.12 104 VAL A O 1
ATOM 836 N N . LEU A 1 105 ? -7.684 -1.690 38.894 1.00 95.50 105 LEU A N 1
ATOM 837 C CA . LEU A 1 105 ? -9.027 -1.116 38.724 1.00 95.50 105 LEU A CA 1
ATOM 838 C C . LEU A 1 105 ? -10.144 -2.065 39.188 1.00 95.50 105 LEU A C 1
ATOM 840 O O . LEU A 1 105 ? -11.101 -1.611 39.826 1.00 95.50 105 LEU A O 1
ATOM 844 N N . ILE A 1 106 ? -10.018 -3.364 38.905 1.00 95.88 106 ILE A N 1
ATOM 845 C CA . ILE A 1 106 ? -10.942 -4.401 39.384 1.00 95.88 106 ILE A CA 1
ATOM 846 C C . ILE A 1 106 ? -10.835 -4.519 40.907 1.00 95.88 106 ILE A C 1
ATOM 848 O O . ILE A 1 106 ? -11.840 -4.395 41.608 1.00 95.88 106 ILE A O 1
ATOM 852 N N . SER A 1 107 ? -9.616 -4.658 41.435 1.00 95.38 107 SER A N 1
ATOM 853 C CA . SER A 1 107 ? -9.348 -4.744 42.875 1.00 95.38 107 SER A CA 1
ATOM 854 C C . SER A 1 107 ? -9.898 -3.535 43.633 1.00 95.38 107 SER A C 1
ATOM 856 O O . SER A 1 107 ? -10.565 -3.698 44.652 1.00 95.38 107 SER A O 1
ATOM 858 N N . ARG A 1 108 ? -9.728 -2.319 43.102 1.00 95.06 108 ARG A N 1
ATOM 859 C CA . ARG A 1 108 ? -10.310 -1.083 43.647 1.00 95.06 108 ARG A CA 1
ATOM 860 C C . ARG A 1 108 ? -11.831 -1.165 43.742 1.00 95.06 108 ARG A C 1
ATOM 862 O O . ARG A 1 108 ? -12.406 -0.820 44.773 1.00 95.06 108 ARG A O 1
ATOM 869 N N . ARG A 1 109 ? -12.486 -1.608 42.670 1.00 93.50 109 ARG A N 1
ATOM 870 C CA . ARG A 1 109 ? -13.950 -1.681 42.588 1.00 93.50 109 ARG A CA 1
ATOM 871 C C . ARG A 1 109 ? -14.534 -2.755 43.502 1.00 93.50 109 ARG A C 1
ATOM 873 O O . ARG A 1 109 ? -15.642 -2.591 44.005 1.00 93.50 109 ARG A O 1
ATOM 880 N N . LEU A 1 110 ? -13.767 -3.811 43.761 1.00 92.81 110 LEU A N 1
ATOM 881 C CA . LEU A 1 110 ? -14.106 -4.812 44.758 1.00 92.81 110 LEU A CA 1
ATOM 882 C C . LEU A 1 110 ? -13.830 -4.281 46.170 1.00 92.81 110 LEU A C 1
ATOM 884 O O . LEU A 1 110 ? -14.736 -4.278 46.987 1.00 92.81 110 LEU A O 1
ATOM 888 N N . ARG A 1 111 ? -12.639 -3.782 46.494 1.00 93.00 111 ARG A N 1
ATOM 889 C CA . ARG A 1 111 ? -12.241 -3.467 47.881 1.00 93.00 111 ARG A CA 1
ATOM 890 C C . ARG A 1 111 ? -12.894 -2.206 48.456 1.00 93.00 111 ARG A C 1
ATOM 892 O O . ARG A 1 111 ? -13.181 -2.162 49.650 1.00 93.00 111 ARG A O 1
ATOM 899 N N . VAL A 1 112 ? -13.156 -1.186 47.641 1.00 94.25 112 VAL A N 1
ATOM 900 C CA . VAL A 1 112 ? -13.644 0.112 48.130 1.00 94.25 112 VAL A CA 1
ATOM 901 C C . VAL A 1 112 ? -15.172 0.139 48.140 1.00 94.25 112 VAL A C 1
ATOM 903 O O . VAL A 1 112 ? -15.801 0.256 47.088 1.00 94.25 112 VAL A O 1
ATOM 906 N N . LYS A 1 113 ? -15.780 0.101 49.337 1.00 93.62 113 LYS A N 1
ATOM 907 C CA . LYS A 1 113 ? -17.249 0.070 49.523 1.00 93.62 113 LYS A CA 1
ATOM 908 C C . LYS A 1 113 ? -17.980 1.152 48.713 1.00 93.62 113 LYS A C 1
ATOM 910 O O . LYS A 1 113 ? -18.927 0.839 48.001 1.00 93.62 113 LYS A O 1
ATOM 915 N N . ARG A 1 114 ? -17.498 2.402 48.747 1.00 94.12 114 ARG A N 1
ATOM 916 C CA . ARG A 1 114 ? -18.111 3.540 48.027 1.00 94.12 114 ARG A CA 1
ATOM 917 C C . ARG A 1 114 ? -18.163 3.324 46.510 1.00 94.12 114 ARG A C 1
ATOM 919 O O . ARG A 1 114 ? -19.171 3.617 45.882 1.00 94.12 114 ARG A O 1
ATOM 926 N N . VAL A 1 115 ? -17.091 2.785 45.923 1.00 92.44 115 VAL A N 1
ATOM 927 C CA . VAL A 1 115 ? -17.004 2.518 44.476 1.00 92.44 115 VAL A CA 1
ATOM 928 C C . VAL A 1 115 ? -17.840 1.292 44.100 1.00 92.44 115 VAL A C 1
ATOM 930 O O . VAL A 1 115 ? -18.472 1.277 43.043 1.00 92.44 115 VAL A O 1
ATOM 933 N N . ARG A 1 116 ? -17.884 0.277 44.972 1.00 93.12 116 ARG A N 1
ATOM 934 C CA . ARG A 1 116 ? -18.694 -0.929 44.770 1.00 93.12 116 ARG A CA 1
ATOM 935 C C . ARG A 1 116 ? -20.185 -0.592 44.648 1.00 93.12 116 ARG A C 1
ATOM 937 O O . ARG A 1 116 ? -20.836 -1.112 43.752 1.00 93.12 116 ARG A O 1
ATOM 944 N N . LEU A 1 117 ? -20.693 0.323 45.479 1.00 92.06 117 LEU A N 1
ATOM 945 C CA . LEU A 1 117 ? -22.105 0.738 45.476 1.00 92.06 117 LEU A CA 1
ATOM 946 C C . LEU A 1 117 ? -22.548 1.431 44.177 1.00 92.06 117 LEU A C 1
ATOM 948 O O . LEU A 1 117 ? -23.691 1.277 43.768 1.00 92.06 117 LEU A O 1
ATOM 952 N N . VAL A 1 118 ? -21.648 2.154 43.503 1.00 91.81 118 VAL A N 1
ATOM 953 C CA . VAL A 1 118 ? -21.942 2.848 42.231 1.00 91.81 118 VAL A CA 1
ATOM 954 C C . VAL A 1 118 ? -21.553 2.029 40.993 1.00 91.81 118 VAL A C 1
ATOM 956 O O . VAL A 1 118 ? -21.489 2.551 39.882 1.00 91.81 118 VAL A O 1
ATOM 959 N N . THR A 1 119 ? -21.221 0.748 41.169 1.00 92.00 119 THR A N 1
ATOM 960 C CA . THR A 1 119 ? -20.834 -0.144 40.070 1.00 92.00 119 THR A CA 1
ATOM 961 C C . THR A 1 119 ? -22.060 -0.748 39.403 1.00 92.00 119 THR A C 1
ATOM 963 O O . THR A 1 119 ? -22.843 -1.433 40.055 1.00 92.00 119 THR A O 1
ATOM 966 N N . SER A 1 120 ? -22.194 -0.568 38.088 1.00 91.88 120 SER A N 1
ATOM 967 C CA . SER A 1 120 ? -23.269 -1.206 37.322 1.00 91.88 120 SER A CA 1
ATOM 968 C C . SER A 1 120 ? -22.923 -2.650 36.926 1.00 91.88 120 SER A C 1
ATOM 970 O O . SER A 1 120 ? -21.752 -3.019 36.812 1.00 91.88 120 SER A O 1
ATOM 972 N N . ARG A 1 121 ? -23.939 -3.475 36.629 1.00 92.50 121 ARG A N 1
ATOM 973 C CA . ARG A 1 121 ? -23.733 -4.829 36.066 1.00 92.50 121 ARG A CA 1
ATOM 974 C C . ARG A 1 121 ? -22.952 -4.792 34.745 1.00 92.50 121 ARG A C 1
ATOM 976 O O . ARG A 1 121 ? -22.108 -5.650 34.505 1.00 92.50 121 ARG A O 1
ATOM 983 N N . MET A 1 122 ? -23.175 -3.758 33.931 1.00 90.69 122 MET A N 1
ATOM 984 C CA . MET A 1 122 ? -22.446 -3.558 32.676 1.00 90.69 122 MET A CA 1
ATOM 985 C C . MET A 1 122 ? -20.968 -3.229 32.895 1.00 90.69 122 MET A C 1
ATOM 987 O O . MET A 1 122 ? -20.139 -3.657 32.098 1.00 90.69 122 MET A O 1
ATOM 991 N N . ASP A 1 123 ? -20.606 -2.529 33.976 1.00 90.75 123 ASP A N 1
ATOM 992 C CA . ASP A 1 123 ? -19.195 -2.312 34.315 1.00 90.75 123 ASP A CA 1
ATOM 993 C C . ASP A 1 123 ? -18.484 -3.631 34.620 1.00 90.75 123 ASP A C 1
ATOM 995 O O . ASP A 1 123 ? -17.352 -3.824 34.184 1.00 90.75 123 ASP A O 1
ATOM 999 N N . ILE A 1 124 ? -19.141 -4.538 35.350 1.00 91.88 124 ILE A N 1
ATOM 1000 C CA . ILE A 1 124 ? -18.593 -5.864 35.674 1.00 91.88 124 ILE A CA 1
ATOM 1001 C C . ILE A 1 124 ? -18.394 -6.672 34.390 1.00 91.88 124 ILE A C 1
ATOM 1003 O O . ILE A 1 124 ? -17.318 -7.228 34.183 1.00 91.88 124 ILE A O 1
ATOM 1007 N N . PHE A 1 125 ? -19.389 -6.670 33.500 1.00 94.44 125 PHE A N 1
ATOM 1008 C CA . PHE A 1 125 ? -19.290 -7.341 32.204 1.00 94.44 125 PHE A CA 1
ATOM 1009 C C . PHE A 1 125 ? -18.136 -6.788 31.351 1.00 94.44 125 PHE A C 1
ATOM 1011 O O . PHE A 1 125 ? -17.340 -7.556 30.816 1.00 94.44 125 PHE A O 1
ATOM 1018 N N . VAL A 1 126 ? -17.970 -5.461 31.303 1.00 93.62 126 VAL A N 1
ATOM 1019 C CA . VAL A 1 126 ? -16.823 -4.801 30.653 1.00 93.62 126 VAL A CA 1
ATOM 1020 C C . VAL A 1 126 ? -15.491 -5.290 31.227 1.00 93.62 126 VAL A C 1
ATOM 1022 O O . VAL A 1 126 ? -14.586 -5.630 30.466 1.00 93.62 126 VAL A O 1
ATOM 1025 N N . PHE A 1 127 ? -15.350 -5.330 32.554 1.00 94.06 127 PHE A N 1
ATOM 1026 C CA . PHE A 1 127 ? -14.115 -5.794 33.193 1.00 94.06 127 PHE A CA 1
ATOM 1027 C C . PHE A 1 127 ? -13.831 -7.273 32.925 1.00 94.06 127 PHE A C 1
ATOM 1029 O O . PHE A 1 127 ? -12.666 -7.637 32.770 1.00 94.06 127 PHE A O 1
ATOM 1036 N N . LEU A 1 128 ? -14.871 -8.103 32.832 1.00 95.50 128 LEU A N 1
ATOM 1037 C CA . LEU A 1 128 ? -14.741 -9.518 32.503 1.00 95.50 128 LEU A CA 1
ATOM 1038 C C . LEU A 1 128 ? -14.228 -9.700 31.071 1.00 95.50 128 LEU A C 1
ATOM 1040 O O . LEU A 1 128 ? -13.203 -10.349 30.875 1.00 95.50 128 LEU A O 1
ATOM 1044 N N . ILE A 1 129 ? -14.874 -9.072 30.085 1.00 96.50 129 ILE A N 1
ATOM 1045 C CA . ILE A 1 129 ? -14.469 -9.209 28.679 1.00 96.50 129 ILE A CA 1
ATOM 1046 C C . ILE A 1 129 ? -13.078 -8.601 28.436 1.00 96.50 129 ILE A C 1
ATOM 1048 O O . ILE A 1 129 ? -12.266 -9.208 27.743 1.00 96.50 129 ILE A O 1
ATOM 1052 N N . LEU A 1 130 ? -12.747 -7.456 29.048 1.00 96.12 130 LEU A N 1
ATOM 1053 C CA . LEU A 1 130 ? -11.391 -6.893 28.962 1.00 96.12 130 LEU A CA 1
ATOM 1054 C C . LEU A 1 130 ? -10.332 -7.804 29.583 1.00 96.12 130 LEU A C 1
ATOM 1056 O O . LEU A 1 130 ? -9.237 -7.913 29.036 1.00 96.12 130 LEU A O 1
ATOM 1060 N N . SER A 1 131 ? -10.643 -8.446 30.712 1.00 97.44 131 SER A N 1
ATOM 1061 C CA . SER A 1 131 ? -9.730 -9.410 31.333 1.00 97.44 131 SER A CA 1
ATOM 1062 C C . SER A 1 131 ? -9.469 -10.580 30.389 1.00 97.44 131 SER A C 1
ATOM 1064 O O . SER A 1 131 ? -8.313 -10.922 30.159 1.00 97.44 131 SER A O 1
ATOM 1066 N N . VAL A 1 132 ? -10.521 -11.132 29.770 1.00 97.88 132 VAL A N 1
ATOM 1067 C CA . VAL A 1 132 ? -10.387 -12.188 28.752 1.00 97.88 132 VAL A CA 1
ATOM 1068 C C . VAL A 1 132 ? -9.528 -11.707 27.578 1.00 97.88 132 VAL A C 1
ATOM 1070 O O . VAL A 1 132 ? -8.598 -12.411 27.190 1.00 97.88 132 VAL A O 1
ATOM 1073 N N . GLN A 1 133 ? -9.764 -10.497 27.061 1.00 97.88 133 GLN A N 1
ATOM 1074 C CA . GLN A 1 133 ? -8.995 -9.934 25.946 1.00 97.88 133 GLN A CA 1
ATOM 1075 C C . GLN A 1 133 ? -7.502 -9.796 26.273 1.00 97.88 133 GLN A C 1
ATOM 1077 O O . GLN A 1 133 ? -6.658 -10.210 25.478 1.00 97.88 133 GLN A O 1
ATOM 1082 N N . LEU A 1 134 ? -7.159 -9.228 27.435 1.00 97.62 134 LEU A N 1
ATOM 1083 C CA . LEU A 1 134 ? -5.762 -9.009 27.821 1.00 97.62 134 LEU A CA 1
ATOM 1084 C C . LEU A 1 134 ? -5.044 -10.316 28.163 1.00 97.62 134 LEU A C 1
ATOM 1086 O O . LEU A 1 134 ? -3.903 -10.495 27.747 1.00 97.62 134 LEU A O 1
ATOM 1090 N N . ILE A 1 135 ? -5.700 -11.242 28.871 1.00 97.69 135 ILE A N 1
ATOM 1091 C CA . ILE A 1 135 ? -5.103 -12.538 29.233 1.00 97.69 135 ILE A CA 1
ATOM 1092 C C . ILE A 1 135 ? -4.841 -13.373 27.977 1.00 97.69 135 ILE A C 1
ATOM 1094 O O . ILE A 1 135 ? -3.735 -13.879 27.800 1.00 97.69 135 ILE A O 1
ATOM 1098 N N . THR A 1 136 ? -5.820 -13.482 27.075 1.00 97.44 136 THR A N 1
ATOM 1099 C CA . THR A 1 136 ? -5.648 -14.233 25.817 1.00 97.44 136 THR A CA 1
ATOM 1100 C C . THR A 1 136 ? -4.641 -13.570 24.877 1.00 97.44 136 THR A C 1
ATOM 1102 O O . THR A 1 136 ? -3.885 -14.273 24.205 1.00 97.44 136 THR A O 1
ATOM 1105 N N . GLY A 1 137 ? -4.572 -12.234 24.861 1.00 95.31 137 GLY A N 1
ATOM 1106 C CA . GLY A 1 137 ? -3.585 -11.483 24.081 1.00 95.31 137 GLY A CA 1
ATOM 1107 C C . GLY A 1 137 ? -2.160 -11.689 24.592 1.00 95.31 137 GLY A C 1
ATOM 1108 O O . GLY A 1 137 ? -1.266 -11.993 23.808 1.00 95.31 137 GLY A O 1
ATOM 1109 N N . LEU A 1 138 ? -1.955 -11.610 25.911 1.00 94.00 138 LEU A N 1
ATOM 1110 C CA . LEU A 1 138 ? -0.659 -11.883 26.541 1.00 94.00 138 LEU A CA 1
ATOM 1111 C C . LEU A 1 138 ? -0.230 -13.339 26.374 1.00 94.00 138 LEU A C 1
ATOM 1113 O O . LEU A 1 138 ? 0.926 -13.598 26.053 1.00 94.00 138 LEU A O 1
ATOM 1117 N N . TYR A 1 139 ? -1.162 -14.283 26.532 1.00 95.06 139 TYR A N 1
ATOM 1118 C CA . TYR A 1 139 ? -0.905 -15.691 26.238 1.00 95.06 139 TYR A CA 1
ATOM 1119 C C . TYR A 1 139 ? -0.414 -15.854 24.795 1.00 95.06 139 TYR A C 1
ATOM 1121 O O . TYR A 1 139 ? 0.627 -16.457 24.547 1.00 95.06 139 TYR A O 1
ATOM 1129 N N . THR A 1 140 ? -1.130 -15.259 23.842 1.00 92.50 140 THR A N 1
ATOM 1130 C CA . THR A 1 140 ? -0.764 -15.309 22.424 1.00 92.50 140 THR A CA 1
ATOM 1131 C C . THR A 1 140 ? 0.623 -14.704 22.188 1.00 92.50 140 THR A C 1
ATOM 1133 O O . THR A 1 140 ? 1.441 -15.332 21.531 1.00 92.50 140 THR A O 1
ATOM 1136 N N . ALA A 1 141 ? 0.944 -13.557 22.789 1.00 88.81 141 ALA A N 1
ATOM 1137 C CA . ALA A 1 141 ? 2.258 -12.927 22.644 1.00 88.81 141 ALA A CA 1
ATOM 1138 C C . ALA A 1 141 ? 3.419 -13.779 23.203 1.00 88.81 141 ALA A C 1
ATOM 1140 O O . ALA A 1 141 ? 4.514 -13.775 22.643 1.00 88.81 141 ALA A O 1
ATOM 1141 N N . ILE A 1 142 ? 3.193 -14.522 24.293 1.00 85.06 142 ILE A N 1
ATOM 1142 C CA . ILE A 1 142 ? 4.228 -15.341 24.948 1.00 85.06 142 ILE A CA 1
ATOM 1143 C C . ILE A 1 142 ? 4.434 -16.678 24.222 1.00 85.06 142 ILE A C 1
ATOM 1145 O O . ILE A 1 142 ? 5.575 -17.090 23.994 1.00 85.06 142 ILE A O 1
ATOM 1149 N N . PHE A 1 143 ? 3.341 -17.361 23.870 1.00 83.38 143 PHE A N 1
ATOM 1150 C CA . PHE A 1 143 ? 3.379 -18.729 23.339 1.00 83.38 143 PHE A CA 1
ATOM 1151 C C . PHE A 1 143 ? 3.383 -18.791 21.807 1.00 83.38 143 PHE A C 1
ATOM 1153 O O . PHE A 1 143 ? 3.911 -19.743 21.239 1.00 83.38 143 PHE A O 1
ATOM 1160 N N . LEU A 1 144 ? 2.841 -17.776 21.130 1.00 83.31 144 LEU A N 1
ATOM 1161 C CA . LEU A 1 144 ? 2.803 -17.659 19.669 1.00 83.31 144 LEU A CA 1
ATOM 1162 C C . LEU A 1 144 ? 3.619 -16.438 19.247 1.00 83.31 144 LEU A C 1
ATOM 1164 O O . LEU A 1 144 ? 3.085 -15.413 18.815 1.00 83.31 144 LEU A O 1
ATOM 1168 N N . ARG A 1 145 ? 4.940 -16.573 19.426 1.00 78.62 145 ARG A N 1
ATOM 1169 C CA . ARG A 1 145 ? 5.933 -15.527 19.148 1.00 78.62 145 ARG A CA 1
ATOM 1170 C C . ARG A 1 145 ? 5.756 -14.949 17.743 1.00 78.62 145 ARG A C 1
ATOM 1172 O O . ARG A 1 145 ? 5.291 -15.633 16.831 1.00 78.62 145 ARG A O 1
ATOM 1179 N N . TRP A 1 146 ? 6.204 -13.704 17.580 1.00 84.25 146 TRP A N 1
ATOM 1180 C CA . TRP A 1 146 ? 6.135 -12.960 16.315 1.00 84.25 146 TRP A CA 1
ATOM 1181 C C . TRP A 1 146 ? 4.707 -12.577 15.919 1.00 84.25 146 TRP A C 1
ATOM 1183 O O . TRP A 1 146 ? 4.337 -12.633 14.741 1.00 84.25 146 TRP A O 1
ATOM 1193 N N . GLY A 1 147 ? 3.935 -12.165 16.931 1.00 84.81 147 GLY A N 1
ATOM 1194 C CA . GLY A 1 147 ? 2.557 -11.686 16.850 1.00 84.81 147 GLY A CA 1
ATOM 1195 C C . GLY A 1 147 ? 2.306 -10.754 15.678 1.00 84.81 147 GLY A C 1
ATOM 1196 O O . GLY A 1 147 ? 1.406 -10.973 14.875 1.00 84.81 147 GLY A O 1
ATOM 1197 N N . SER A 1 148 ? 3.139 -9.729 15.558 1.00 89.81 148 SER A N 1
ATOM 1198 C CA . SER A 1 148 ? 3.011 -8.674 14.552 1.00 89.81 148 SER A CA 1
ATOM 1199 C C . SER A 1 148 ? 3.153 -9.177 13.114 1.00 89.81 148 SER A C 1
ATOM 1201 O O . SER A 1 148 ? 2.454 -8.685 12.228 1.00 89.81 148 SER A O 1
ATOM 1203 N N . SER A 1 149 ? 4.004 -10.179 12.878 1.00 89.88 149 SER A N 1
ATOM 1204 C CA . SER A 1 149 ? 4.229 -10.737 11.543 1.00 89.88 149 SER A CA 1
ATOM 1205 C C . SER A 1 149 ? 3.071 -11.628 11.105 1.00 89.88 149 SER A C 1
ATOM 1207 O O . SER A 1 149 ? 2.509 -11.405 10.033 1.00 89.88 149 SER A O 1
ATOM 1209 N N . TRP A 1 150 ? 2.669 -12.603 11.930 1.00 90.50 150 TRP A N 1
ATOM 1210 C CA . TRP A 1 150 ? 1.555 -13.484 11.560 1.00 90.50 150 TRP A CA 1
ATOM 1211 C C . TRP A 1 150 ? 0.196 -12.778 11.653 1.00 90.50 150 TRP A C 1
ATOM 1213 O O . TRP A 1 150 ? -0.714 -13.116 10.901 1.00 90.50 150 TRP A O 1
ATOM 1223 N N . PHE A 1 151 ? 0.039 -11.752 12.496 1.00 94.19 151 PHE A N 1
ATOM 1224 C CA . PHE A 1 151 ? -1.149 -10.894 12.464 1.00 94.19 151 PHE A CA 1
ATOM 1225 C C . PHE A 1 151 ? -1.287 -10.230 11.090 1.00 94.19 151 PHE A C 1
ATOM 1227 O O . PHE A 1 151 ? -2.349 -10.319 10.474 1.00 94.19 151 PHE A O 1
ATOM 1234 N N . ALA A 1 152 ? -0.209 -9.620 10.586 1.00 94.19 152 ALA A N 1
ATOM 1235 C CA . ALA A 1 152 ? -0.213 -8.923 9.303 1.00 94.19 152 ALA A CA 1
ATOM 1236 C C . ALA A 1 152 ? -0.406 -9.868 8.104 1.00 94.19 152 ALA A C 1
ATOM 1238 O O . ALA A 1 152 ? -1.056 -9.480 7.134 1.00 94.19 152 ALA A O 1
ATOM 1239 N N . SER A 1 153 ? 0.123 -11.096 8.157 1.00 91.50 153 SER A N 1
ATOM 1240 C CA . SER A 1 153 ? 0.012 -12.059 7.052 1.00 91.50 153 SER A CA 1
ATOM 1241 C C . SER A 1 153 ? -1.223 -12.965 7.109 1.00 91.50 153 SER A C 1
ATOM 1243 O O . SER A 1 153 ? -1.644 -13.451 6.063 1.00 91.50 153 SER A O 1
ATOM 1245 N N . VAL A 1 154 ? -1.820 -13.190 8.287 1.00 92.25 154 VAL A N 1
ATOM 1246 C CA . VAL A 1 154 ? -2.944 -14.130 8.474 1.00 92.25 154 VAL A CA 1
ATOM 1247 C C . VAL A 1 154 ? -4.223 -13.421 8.909 1.00 92.25 154 VAL A C 1
ATOM 1249 O O . VAL A 1 154 ? -5.266 -13.578 8.273 1.00 92.25 154 VAL A O 1
ATOM 1252 N N . LEU A 1 155 ? -4.172 -12.626 9.984 1.00 94.44 155 LEU A N 1
ATOM 1253 C CA . LEU A 1 155 ? -5.381 -12.011 10.538 1.00 94.44 155 LEU A CA 1
ATOM 1254 C C . LEU A 1 155 ? -5.849 -10.809 9.711 1.00 94.44 155 LEU A C 1
ATOM 1256 O O . LEU A 1 155 ? -7.052 -10.648 9.509 1.00 94.44 155 LEU A O 1
ATOM 1260 N N . THR A 1 156 ? -4.927 -9.989 9.199 1.00 95.56 156 THR A N 1
ATOM 1261 C CA . THR A 1 156 ? -5.276 -8.828 8.369 1.00 95.56 156 THR A CA 1
ATOM 1262 C C . THR A 1 156 ? -6.039 -9.229 7.096 1.00 95.56 156 THR A C 1
ATOM 1264 O O . THR A 1 156 ? -7.101 -8.645 6.871 1.00 95.56 156 THR A O 1
ATOM 1267 N N . PRO A 1 157 ? -5.625 -10.244 6.305 1.00 94.19 157 PRO A N 1
ATOM 1268 C CA . PRO A 1 157 ? -6.432 -10.739 5.184 1.00 94.19 157 PRO A CA 1
ATOM 1269 C C . PRO A 1 157 ? -7.840 -11.197 5.586 1.00 94.19 157 PRO A C 1
ATOM 1271 O O . PRO A 1 157 ? -8.806 -10.840 4.913 1.00 94.19 157 PRO A O 1
ATOM 1274 N N . TYR A 1 158 ? -7.985 -11.906 6.713 1.00 94.62 158 TYR A N 1
ATOM 1275 C CA . TYR A 1 158 ? -9.302 -12.275 7.249 1.00 94.62 158 TYR A CA 1
ATOM 1276 C C . TYR A 1 158 ? -10.154 -11.039 7.577 1.00 94.62 158 TYR A C 1
ATOM 1278 O O . TYR A 1 158 ? -11.313 -10.965 7.165 1.00 94.62 158 TYR A O 1
ATOM 1286 N N . LEU A 1 159 ? -9.594 -10.034 8.257 1.00 94.38 159 LEU A N 1
ATOM 1287 C CA . LEU A 1 159 ? -10.319 -8.798 8.568 1.00 94.38 159 LEU A CA 1
ATOM 1288 C C . LEU A 1 159 ? -10.739 -8.060 7.288 1.00 94.38 159 LEU A C 1
ATOM 1290 O O . LEU A 1 159 ? -11.893 -7.648 7.177 1.00 94.38 159 LEU A O 1
ATOM 1294 N N . ILE A 1 160 ? -9.847 -7.951 6.299 1.00 93.50 160 ILE A N 1
ATOM 1295 C CA . ILE A 1 160 ? -10.155 -7.364 4.985 1.00 93.50 160 ILE A CA 1
ATOM 1296 C C . ILE A 1 160 ? -11.287 -8.141 4.298 1.00 93.50 160 ILE A C 1
ATOM 1298 O O . ILE A 1 160 ? -12.191 -7.519 3.744 1.00 93.50 160 ILE A O 1
ATOM 1302 N N . SER A 1 161 ? -11.294 -9.475 4.382 1.00 92.19 161 SER A N 1
ATOM 1303 C CA . SER A 1 161 ? -12.338 -10.326 3.792 1.00 92.19 161 SER A CA 1
ATOM 1304 C C . SER A 1 161 ? -13.741 -10.029 4.352 1.00 92.19 161 SER A C 1
ATOM 1306 O O . SER A 1 161 ? -14.719 -10.000 3.599 1.00 92.19 161 SER A O 1
ATOM 1308 N N . ILE A 1 162 ? -13.840 -9.707 5.652 1.00 90.44 162 ILE A N 1
ATOM 1309 C CA . ILE A 1 162 ? -15.095 -9.291 6.299 1.00 90.44 162 ILE A CA 1
ATOM 1310 C C . ILE A 1 162 ? -15.577 -7.957 5.718 1.00 90.44 162 ILE A C 1
ATOM 1312 O O . ILE A 1 162 ? -16.742 -7.851 5.326 1.00 90.44 162 ILE A O 1
ATOM 1316 N N . PHE A 1 163 ? -14.689 -6.959 5.620 1.00 87.94 163 PHE A N 1
ATOM 1317 C CA . PHE A 1 163 ? -15.011 -5.644 5.043 1.00 87.94 163 PHE A CA 1
ATOM 1318 C C . PHE A 1 163 ? -15.302 -5.707 3.536 1.00 87.94 163 PHE A C 1
ATOM 1320 O O . PHE A 1 163 ? -16.072 -4.895 3.029 1.00 87.94 163 PHE A O 1
ATOM 1327 N N . ALA A 1 164 ? -14.736 -6.687 2.830 1.00 90.12 164 ALA A N 1
ATOM 1328 C CA . ALA A 1 164 ? -15.003 -6.961 1.420 1.00 90.12 164 ALA A CA 1
ATOM 1329 C C . ALA A 1 164 ? -16.292 -7.774 1.181 1.00 90.12 164 ALA A C 1
ATOM 1331 O O . ALA A 1 164 ? -16.586 -8.112 0.034 1.00 90.12 164 ALA A O 1
ATOM 1332 N N . PHE A 1 165 ? -17.048 -8.110 2.236 1.00 88.06 165 PHE A N 1
ATOM 1333 C CA . PHE A 1 165 ? -18.255 -8.948 2.177 1.00 88.06 165 PHE A CA 1
ATOM 1334 C C . PHE A 1 165 ? -18.033 -10.332 1.538 1.00 88.06 165 PHE A C 1
ATOM 1336 O O . PHE A 1 165 ? -18.953 -10.930 0.981 1.00 88.06 165 PHE A O 1
ATOM 1343 N N . ARG A 1 166 ? -16.805 -10.855 1.625 1.00 89.44 166 ARG A N 1
ATOM 1344 C CA . ARG A 1 166 ? -16.410 -12.191 1.150 1.00 89.44 166 ARG A CA 1
ATOM 1345 C C . ARG A 1 166 ? -15.597 -12.884 2.247 1.00 89.44 166 ARG A C 1
ATOM 1347 O O . ARG A 1 166 ? -14.389 -13.028 2.087 1.00 89.44 166 ARG A O 1
ATOM 1354 N N . PRO A 1 167 ? -16.225 -13.234 3.383 1.00 88.50 167 PRO A N 1
ATOM 1355 C CA . PRO A 1 167 ? -15.513 -13.693 4.568 1.00 88.50 167 PRO A CA 1
ATOM 1356 C C . PRO A 1 167 ? -14.789 -15.017 4.300 1.00 88.50 167 PRO A C 1
ATOM 1358 O O . PRO A 1 167 ? -15.428 -16.030 4.016 1.00 88.50 167 PRO A O 1
ATOM 1361 N N . ASP A 1 168 ? -13.465 -15.013 4.437 1.00 90.25 168 ASP A N 1
ATOM 1362 C CA . ASP A 1 168 ? -12.625 -16.206 4.341 1.00 90.25 168 ASP A CA 1
ATOM 1363 C C . ASP A 1 168 ? -12.076 -16.573 5.723 1.00 90.25 168 ASP A C 1
ATOM 1365 O O . ASP A 1 168 ? -11.200 -15.907 6.275 1.00 90.25 168 ASP A O 1
ATOM 1369 N N . ILE A 1 169 ? -12.613 -17.653 6.292 1.00 92.62 169 ILE A N 1
ATOM 1370 C CA . ILE A 1 169 ? -12.237 -18.148 7.622 1.00 92.62 169 ILE A CA 1
ATOM 1371 C C . ILE A 1 169 ? -11.206 -19.277 7.570 1.00 92.62 169 ILE A C 1
ATOM 1373 O O . ILE A 1 169 ? -10.833 -19.789 8.627 1.00 92.62 169 ILE A O 1
ATOM 1377 N N . THR A 1 170 ? -10.746 -19.676 6.380 1.00 89.44 170 THR A N 1
ATOM 1378 C CA . THR A 1 170 ? -9.906 -20.870 6.176 1.00 89.44 170 THR A CA 1
ATOM 1379 C C . THR A 1 170 ? -8.661 -20.826 7.058 1.00 89.44 170 THR A C 1
ATOM 1381 O O . THR A 1 170 ? -8.390 -21.759 7.815 1.00 89.44 170 THR A O 1
ATOM 1384 N N . ALA A 1 171 ? -7.966 -19.687 7.057 1.00 87.56 171 ALA A N 1
ATOM 1385 C CA . ALA A 1 171 ? -6.772 -19.499 7.870 1.00 87.56 171 ALA A CA 1
ATOM 1386 C C . ALA A 1 171 ? -7.077 -19.413 9.379 1.00 87.56 171 ALA A C 1
ATOM 1388 O O . ALA A 1 171 ? -6.300 -19.896 10.200 1.00 87.56 171 ALA A O 1
ATOM 1389 N N . ILE A 1 172 ? -8.234 -18.861 9.766 1.00 91.94 172 ILE A N 1
ATOM 1390 C CA . ILE A 1 172 ? -8.635 -18.703 11.175 1.00 91.94 172 ILE A CA 1
ATOM 1391 C C . ILE A 1 172 ? -9.012 -20.039 11.811 1.00 91.94 172 ILE A C 1
ATOM 1393 O O . ILE A 1 172 ? -8.724 -20.276 12.987 1.00 91.94 172 ILE A O 1
ATOM 1397 N N . VAL A 1 173 ? -9.629 -20.942 11.047 1.00 88.75 173 VAL A N 1
ATOM 1398 C CA . VAL A 1 173 ? -10.008 -22.273 11.538 1.00 88.75 173 VAL A CA 1
ATOM 1399 C C . VAL A 1 173 ? -8.777 -23.098 11.928 1.00 88.75 173 VAL A C 1
ATOM 1401 O O . VAL A 1 173 ? -8.871 -23.884 12.872 1.00 88.75 173 VAL A O 1
ATOM 1404 N N . ALA A 1 174 ? -7.619 -22.861 11.311 1.00 88.81 174 ALA A N 1
ATOM 1405 C CA . ALA A 1 174 ? -6.361 -23.520 11.663 1.00 88.81 174 ALA A CA 1
ATOM 1406 C C . ALA A 1 174 ? -5.678 -22.943 12.923 1.00 88.81 174 ALA A C 1
ATOM 1408 O O . ALA A 1 174 ? -4.789 -23.581 13.483 1.00 88.81 174 ALA A O 1
ATOM 1409 N N . LEU A 1 175 ? -6.087 -21.763 13.409 1.00 90.06 175 LEU A N 1
ATOM 1410 C CA . LEU A 1 175 ? -5.413 -21.109 14.535 1.00 90.06 175 LEU A CA 1
ATOM 1411 C C . LEU A 1 175 ? -5.704 -21.786 15.892 1.00 90.06 175 LEU A C 1
ATOM 1413 O O . LEU A 1 175 ? -6.790 -22.350 16.097 1.00 90.06 175 LEU A O 1
ATOM 1417 N N . PRO A 1 176 ? -4.776 -21.680 16.866 1.00 91.94 176 PRO A N 1
ATOM 1418 C CA . PRO A 1 176 ? -4.979 -22.176 18.224 1.00 91.94 176 PRO A CA 1
ATOM 1419 C C . PRO A 1 176 ? -6.206 -21.568 18.914 1.00 91.94 176 PRO A C 1
ATOM 1421 O O . PRO A 1 176 ? -6.599 -20.427 18.658 1.00 91.94 176 PRO A O 1
ATOM 1424 N N . VAL A 1 177 ? -6.790 -22.321 19.852 1.00 92.69 177 VAL A N 1
ATOM 1425 C CA . VAL A 1 177 ? -8.028 -21.933 20.555 1.00 92.69 177 VAL A CA 1
ATOM 1426 C C . VAL A 1 177 ? -7.892 -20.585 21.268 1.00 92.69 177 VAL A C 1
ATOM 1428 O O . VAL A 1 177 ? -8.818 -19.782 21.219 1.00 92.69 177 VAL A O 1
ATOM 1431 N N . MET A 1 178 ? -6.737 -20.282 21.865 1.00 93.38 178 MET A N 1
ATOM 1432 C CA . MET A 1 178 ? -6.530 -19.002 22.555 1.00 93.38 178 MET A CA 1
ATOM 1433 C C . MET A 1 178 ? -6.594 -17.795 21.610 1.00 93.38 178 MET A C 1
ATOM 1435 O O . MET A 1 178 ? -7.185 -16.778 21.969 1.00 93.38 178 MET A O 1
ATOM 1439 N N . VAL A 1 179 ? -6.080 -17.924 20.382 1.00 94.62 179 VAL A N 1
ATOM 1440 C CA . VAL A 1 179 ? -6.174 -16.866 19.360 1.00 94.62 179 VAL A CA 1
ATOM 1441 C C . VAL A 1 179 ? -7.621 -16.695 18.909 1.00 94.62 179 VAL A C 1
ATOM 1443 O O . VAL A 1 179 ? -8.116 -15.577 18.801 1.00 94.62 179 VAL A O 1
ATOM 1446 N N . LYS A 1 180 ? -8.339 -17.806 18.717 1.00 95.19 180 LYS A N 1
ATOM 1447 C CA . LYS A 1 180 ? -9.772 -17.796 18.398 1.00 95.19 180 LYS A CA 1
ATOM 1448 C C . LYS A 1 180 ? -10.593 -17.086 19.474 1.00 95.19 180 LYS A C 1
ATOM 1450 O O . LYS A 1 180 ? -11.423 -16.248 19.132 1.00 95.19 180 LYS A O 1
ATOM 1455 N N . ILE A 1 181 ? -10.336 -17.368 20.756 1.00 96.50 181 ILE A N 1
ATOM 1456 C CA . ILE A 1 181 ? -10.994 -16.671 21.871 1.00 96.50 181 ILE A CA 1
ATOM 1457 C C . ILE A 1 181 ? -10.666 -15.177 21.815 1.00 96.50 181 ILE A C 1
ATOM 1459 O O . ILE A 1 181 ? -11.593 -14.380 21.894 1.00 96.50 181 ILE A O 1
ATOM 1463 N N . HIS A 1 182 ? -9.399 -14.803 21.601 1.00 96.88 182 HIS A N 1
ATOM 1464 C CA . HIS A 1 182 ? -8.974 -13.403 21.495 1.00 96.88 182 HIS A CA 1
ATOM 1465 C C . HIS A 1 182 ? -9.696 -12.636 20.374 1.00 96.88 182 HIS A C 1
ATOM 1467 O O . HIS A 1 182 ? -10.112 -11.491 20.563 1.00 96.88 182 HIS A O 1
ATOM 1473 N N . ILE A 1 183 ? -9.875 -13.268 19.208 1.00 96.06 183 ILE A N 1
ATOM 1474 C CA . ILE A 1 183 ? -10.611 -12.697 18.070 1.00 96.06 183 ILE A CA 1
ATOM 1475 C C . ILE A 1 183 ? -12.093 -12.526 18.424 1.00 96.06 183 ILE A C 1
ATOM 1477 O O . ILE A 1 183 ? -12.668 -11.458 18.212 1.00 96.06 183 ILE A O 1
ATOM 1481 N N . VAL A 1 184 ? -12.719 -13.561 18.990 1.00 96.31 184 VAL A N 1
ATOM 1482 C CA . VAL A 1 184 ? -14.137 -13.523 19.376 1.00 96.31 184 VAL A CA 1
ATOM 1483 C C . VAL A 1 184 ? -14.385 -12.451 20.437 1.00 96.31 184 VAL A C 1
ATOM 1485 O O . VAL A 1 184 ? -15.304 -11.644 20.282 1.00 96.31 184 VAL A O 1
ATOM 1488 N N . SER A 1 185 ? -13.557 -12.380 21.483 1.00 96.88 185 SER A N 1
ATOM 1489 C CA . SER A 1 185 ? -13.688 -11.354 22.520 1.00 96.88 185 SER A CA 1
ATOM 1490 C C . SER A 1 185 ? -13.437 -9.944 21.980 1.00 96.88 185 SER A C 1
ATOM 1492 O O . SER A 1 185 ? -14.105 -9.014 22.433 1.00 96.88 185 SER A O 1
ATOM 1494 N N . ALA A 1 186 ? -12.585 -9.773 20.961 1.00 96.19 186 ALA A N 1
ATOM 1495 C CA . ALA A 1 186 ? -12.399 -8.485 20.291 1.00 96.19 186 ALA A CA 1
ATOM 1496 C C . ALA A 1 186 ? -13.683 -8.017 19.586 1.00 96.19 186 ALA A C 1
ATOM 1498 O O . ALA A 1 186 ? -14.099 -6.871 19.758 1.00 96.19 186 ALA A O 1
ATOM 1499 N N . PHE A 1 187 ? -14.365 -8.898 18.846 1.00 96.31 187 PHE A N 1
ATOM 1500 C CA . PHE A 1 187 ? -15.637 -8.544 18.206 1.00 96.31 187 PHE A CA 1
ATOM 1501 C C . PHE A 1 187 ? -16.756 -8.298 19.222 1.00 96.31 187 PHE A C 1
ATOM 1503 O O . PHE A 1 187 ? -17.543 -7.368 19.042 1.00 96.31 187 PHE A O 1
ATOM 1510 N N . VAL A 1 188 ? -16.794 -9.051 20.327 1.00 96.06 188 VAL A N 1
ATOM 1511 C CA . VAL A 1 188 ? -17.714 -8.760 21.438 1.00 96.06 188 VAL A CA 1
ATOM 1512 C C . VAL A 1 188 ? -17.437 -7.370 22.022 1.00 96.06 188 VAL A C 1
ATOM 1514 O O . VAL A 1 188 ? -18.387 -6.607 22.210 1.00 96.06 188 VAL A O 1
ATOM 1517 N N . LEU A 1 189 ? -16.164 -7.004 22.242 1.00 95.12 189 LEU A N 1
ATOM 1518 C CA . LEU A 1 189 ? -15.772 -5.664 22.701 1.00 95.12 189 LEU A CA 1
ATOM 1519 C C . LEU A 1 189 ? -16.253 -4.570 21.749 1.00 95.12 189 LEU A C 1
ATOM 1521 O O . LEU A 1 189 ? -16.784 -3.567 22.218 1.00 95.12 189 LEU A O 1
ATOM 1525 N N . ILE A 1 190 ? -16.108 -4.768 20.437 1.00 94.50 190 ILE A N 1
ATOM 1526 C CA . ILE A 1 190 ? -16.565 -3.815 19.417 1.00 94.50 190 ILE A CA 1
ATOM 1527 C C . ILE A 1 190 ? -18.094 -3.675 19.451 1.00 94.50 190 ILE A C 1
ATOM 1529 O O . ILE A 1 190 ? -18.614 -2.561 19.532 1.00 94.50 190 ILE A O 1
ATOM 1533 N N . GLY A 1 191 ? -18.824 -4.793 19.453 1.00 94.12 191 GLY A N 1
ATOM 1534 C CA . GLY A 1 191 ? -20.289 -4.794 19.429 1.00 94.12 191 GLY A CA 1
ATOM 1535 C C . GLY A 1 191 ? -20.934 -4.195 20.683 1.00 94.12 191 GLY A C 1
ATOM 1536 O O . GLY A 1 191 ? -22.041 -3.659 20.605 1.00 94.12 191 GLY A O 1
ATOM 1537 N N . MET A 1 192 ? -20.244 -4.237 21.829 1.00 94.06 192 MET A N 1
ATOM 1538 C CA . MET A 1 192 ? -20.737 -3.693 23.102 1.00 94.06 192 MET A CA 1
ATOM 1539 C C . MET A 1 192 ? -20.413 -2.205 23.334 1.00 94.06 192 MET A C 1
ATOM 1541 O O . MET A 1 192 ? -20.920 -1.622 24.300 1.00 94.06 192 MET A O 1
ATOM 1545 N N . ILE A 1 193 ? -19.592 -1.564 22.488 1.00 93.75 193 ILE A N 1
ATOM 1546 C CA . ILE A 1 193 ? -19.229 -0.134 22.606 1.00 93.75 193 ILE A CA 1
ATOM 1547 C C . ILE A 1 193 ? -20.451 0.779 22.812 1.00 93.75 193 ILE A C 1
ATOM 1549 O O . ILE A 1 193 ? -20.466 1.510 23.811 1.00 93.75 193 ILE A O 1
ATOM 1553 N N . PRO A 1 194 ? -21.498 0.743 21.960 1.00 92.38 194 PRO A N 1
ATOM 1554 C CA . PRO A 1 194 ? -22.625 1.667 22.089 1.00 92.38 194 PRO A CA 1
ATOM 1555 C C . PRO A 1 194 ? -23.433 1.444 23.374 1.00 92.38 194 PRO A C 1
ATOM 1557 O O . PRO A 1 194 ? -24.040 2.375 23.903 1.00 92.38 194 PRO A O 1
ATOM 1560 N N . TYR A 1 195 ? -23.408 0.243 23.949 1.00 91.56 195 TYR A N 1
ATOM 1561 C CA . TYR A 1 195 ? -24.215 -0.110 25.122 1.00 91.56 195 TYR A CA 1
ATOM 1562 C C . TYR A 1 195 ? -23.490 0.090 26.452 1.00 91.56 195 TYR A C 1
ATOM 1564 O O . TYR A 1 195 ? -24.111 0.026 27.512 1.00 91.56 195 TYR A O 1
ATOM 1572 N N . THR A 1 196 ? -22.189 0.373 26.425 1.00 92.25 196 THR A N 1
ATOM 1573 C CA . THR A 1 196 ? -21.361 0.454 27.634 1.00 92.25 196 THR A CA 1
ATOM 1574 C C . THR A 1 196 ? -20.706 1.819 27.794 1.00 92.25 196 THR A C 1
ATOM 1576 O O . THR A 1 196 ? -20.907 2.742 26.996 1.00 92.25 196 THR A O 1
ATOM 1579 N N . ARG A 1 197 ? -19.911 1.965 28.861 1.00 87.62 197 ARG A N 1
ATOM 1580 C CA . ARG A 1 197 ? -19.091 3.158 29.080 1.00 87.62 197 ARG A CA 1
ATOM 1581 C C . ARG A 1 197 ? -18.005 3.337 28.018 1.00 87.62 197 ARG A C 1
ATOM 1583 O O . ARG A 1 197 ? -17.457 4.427 27.931 1.00 87.62 197 ARG A O 1
ATOM 1590 N N . PHE A 1 198 ? -17.685 2.323 27.203 1.00 88.94 198 PHE A N 1
ATOM 1591 C CA . PHE A 1 198 ? -16.686 2.446 26.133 1.00 88.94 198 PHE A CA 1
ATOM 1592 C C . PHE A 1 198 ? -17.031 3.480 25.074 1.00 88.94 198 PHE A C 1
ATOM 1594 O O . PHE A 1 198 ? -16.125 3.952 24.406 1.00 88.94 198 PHE A O 1
ATOM 1601 N N . MET A 1 199 ? -18.283 3.924 24.989 1.00 88.25 199 MET A N 1
ATOM 1602 C CA . MET A 1 199 ? -18.661 5.063 24.156 1.00 88.25 199 MET A CA 1
ATOM 1603 C C . MET A 1 199 ? -17.766 6.306 24.375 1.00 88.25 199 MET A C 1
ATOM 1605 O O . MET A 1 199 ? -17.583 7.083 23.443 1.00 88.25 199 MET A O 1
ATOM 1609 N N . HIS A 1 200 ? -17.161 6.484 25.563 1.00 87.88 200 HIS A N 1
ATOM 1610 C CA . HIS A 1 200 ? -16.214 7.583 25.818 1.00 87.88 200 HIS A CA 1
ATOM 1611 C C . HIS A 1 200 ? -14.991 7.572 24.883 1.00 87.88 200 HIS A C 1
ATOM 1613 O O . HIS A 1 200 ? -14.445 8.633 24.599 1.00 87.88 200 HIS A O 1
ATOM 1619 N N . PHE A 1 201 ? -14.587 6.403 24.377 1.00 85.38 201 PHE A N 1
ATOM 1620 C CA . PHE A 1 201 ? -13.506 6.269 23.399 1.00 85.38 201 PHE A CA 1
ATOM 1621 C C . PHE A 1 201 ? -13.817 7.014 22.090 1.00 85.38 201 PHE A C 1
ATOM 1623 O O . PHE A 1 201 ? -12.921 7.608 21.498 1.00 85.38 201 PHE A O 1
ATOM 1630 N N . LEU A 1 202 ? -15.088 7.050 21.667 1.00 84.88 202 LEU A N 1
ATOM 1631 C CA . LEU A 1 202 ? -15.513 7.713 20.427 1.00 84.88 202 LEU A CA 1
ATOM 1632 C C . LEU A 1 202 ? -15.600 9.242 20.550 1.00 84.88 202 LEU A C 1
ATOM 1634 O O . LEU A 1 202 ? -15.701 9.931 19.539 1.00 84.88 202 LEU A O 1
ATOM 1638 N N . VAL A 1 203 ? -15.568 9.783 21.771 1.00 80.81 203 VAL A N 1
ATOM 1639 C CA . VAL A 1 203 ? -15.686 11.227 22.041 1.00 80.81 203 VAL A CA 1
ATOM 1640 C C . VAL A 1 203 ? -14.375 11.756 22.619 1.00 80.81 203 VAL A C 1
ATOM 1642 O O . VAL A 1 203 ? -14.342 12.454 23.633 1.00 80.81 203 VAL A O 1
ATOM 1645 N N . TYR A 1 204 ? -13.264 11.388 21.983 1.00 76.25 204 TYR A N 1
ATOM 1646 C CA . TYR A 1 204 ? -11.952 11.880 22.377 1.00 76.25 204 TYR A CA 1
ATOM 1647 C C . TYR A 1 204 ? -11.826 13.378 22.037 1.00 76.25 204 TYR A C 1
ATOM 1649 O O . TYR A 1 204 ? -12.138 13.778 20.910 1.00 76.25 204 TYR A O 1
ATOM 1657 N N . PRO A 1 205 ? -11.377 14.237 22.970 1.00 80.06 205 PRO A N 1
ATOM 1658 C CA . PRO A 1 205 ? -11.435 15.687 22.809 1.00 80.06 205 PRO A CA 1
ATOM 1659 C C . PRO A 1 205 ? -10.289 16.234 21.936 1.00 80.06 205 PRO A C 1
ATOM 1661 O O . PRO A 1 205 ? -9.606 17.171 22.335 1.00 80.06 205 PRO A O 1
ATOM 1664 N N . PHE A 1 206 ? -10.079 15.701 20.726 1.00 78.94 206 PHE A N 1
ATOM 1665 C CA . PHE A 1 206 ? -9.046 16.197 19.799 1.00 78.94 206 PHE A CA 1
ATOM 1666 C C . PHE A 1 206 ? -9.213 17.687 19.480 1.00 78.94 206 PHE A C 1
ATOM 1668 O O . PHE A 1 206 ? -8.232 18.414 19.365 1.00 78.94 206 PHE A O 1
ATOM 1675 N N . VAL A 1 207 ? -10.462 18.160 19.422 1.00 78.00 207 VAL A N 1
ATOM 1676 C CA . VAL A 1 207 ? -10.793 19.574 19.191 1.00 78.00 207 VAL A CA 1
ATOM 1677 C C . VAL A 1 207 ? -10.225 20.476 20.289 1.00 78.00 207 VAL A C 1
ATOM 1679 O O . VAL A 1 207 ? -9.908 21.626 20.013 1.00 78.00 207 VAL A O 1
ATOM 1682 N N . TYR A 1 208 ? -10.044 19.974 21.517 1.00 83.81 208 TYR A N 1
ATOM 1683 C CA . TYR A 1 208 ? -9.517 20.769 22.630 1.00 83.81 208 TYR A CA 1
ATOM 1684 C C . TYR A 1 208 ? -8.103 21.303 22.363 1.00 83.81 208 TYR A C 1
ATOM 1686 O O . TYR A 1 208 ? -7.794 22.402 22.803 1.00 83.81 208 TYR A O 1
ATOM 1694 N N . LEU A 1 209 ? -7.281 20.581 21.590 1.00 86.69 209 LEU A N 1
ATOM 1695 C CA . LEU A 1 209 ? -5.916 20.999 21.243 1.00 86.69 209 LEU A CA 1
ATOM 1696 C C . LEU A 1 209 ? -5.869 22.300 20.420 1.00 86.69 209 LEU A C 1
ATOM 1698 O O . LEU A 1 209 ? -4.884 23.026 20.492 1.00 86.69 209 LEU A O 1
ATOM 1702 N N . TRP A 1 210 ? -6.936 22.609 19.676 1.00 90.62 210 TRP A N 1
ATOM 1703 C CA . TRP A 1 210 ? -7.046 23.816 18.844 1.00 90.62 210 TRP A CA 1
ATOM 1704 C C . TRP A 1 210 ? -8.236 24.706 19.225 1.00 90.62 210 TRP A C 1
ATOM 1706 O O . TRP A 1 210 ? -8.551 25.671 18.528 1.00 90.62 210 TRP A O 1
ATOM 1716 N N . ARG A 1 211 ? -8.928 24.395 20.326 1.00 86.62 211 ARG A N 1
ATOM 1717 C CA . ARG A 1 211 ? -10.075 25.171 20.803 1.00 86.62 211 ARG A CA 1
ATOM 1718 C C . ARG A 1 211 ? -9.573 26.385 21.582 1.00 86.62 211 ARG A C 1
ATOM 1720 O O . ARG A 1 211 ? -8.790 26.242 22.514 1.00 86.62 211 ARG A O 1
ATOM 1727 N N . SER A 1 212 ? -10.083 27.572 21.258 1.00 86.62 212 SER A N 1
ATOM 1728 C CA . SER A 1 212 ? -9.840 28.783 22.051 1.00 86.62 212 SER A CA 1
ATOM 1729 C C . SER A 1 212 ? -10.286 28.596 23.508 1.00 86.62 212 SER A C 1
ATOM 1731 O O . SER A 1 212 ? -11.331 27.993 23.763 1.00 86.62 212 SER A O 1
ATOM 1733 N N . TYR A 1 213 ? -9.522 29.147 24.459 1.00 89.44 213 TYR A N 1
ATOM 1734 C CA . TYR A 1 213 ? -9.793 29.013 25.899 1.00 89.44 213 TYR A CA 1
ATOM 1735 C C . TYR A 1 213 ? -11.208 29.457 26.296 1.00 89.44 213 TYR A C 1
ATOM 1737 O O . TYR A 1 213 ? -11.863 28.798 27.102 1.00 89.44 213 TYR A O 1
ATOM 1745 N N . GLN A 1 214 ? -11.699 30.552 25.713 1.00 90.75 214 GLN A N 1
ATOM 1746 C CA . GLN A 1 214 ? -13.052 31.050 25.943 1.00 90.75 214 GLN A CA 1
ATOM 1747 C C . GLN A 1 214 ? -13.976 30.645 24.794 1.00 90.75 214 GLN A C 1
ATOM 1749 O O . GLN A 1 214 ? -13.688 30.904 23.626 1.00 90.75 214 GLN A O 1
ATOM 1754 N N . VAL A 1 215 ? -15.119 30.043 25.131 1.00 83.94 215 VAL A N 1
ATOM 1755 C CA . VAL A 1 215 ? -16.212 29.794 24.184 1.00 83.94 215 VAL A CA 1
ATOM 1756 C C . VAL A 1 215 ? -17.446 30.534 24.651 1.00 83.94 215 VAL A C 1
ATOM 1758 O O . VAL A 1 215 ? -18.028 30.202 25.680 1.00 83.94 215 VAL A O 1
ATOM 1761 N N . VAL A 1 216 ? -17.842 31.528 23.863 1.00 86.06 216 VAL A N 1
ATOM 1762 C CA . VAL A 1 216 ? -19.043 32.326 24.099 1.00 86.06 216 VAL A CA 1
ATOM 1763 C C . VAL A 1 216 ? -20.178 31.742 23.264 1.00 86.06 216 VAL A C 1
ATOM 1765 O O . VAL A 1 216 ? -20.106 31.716 22.0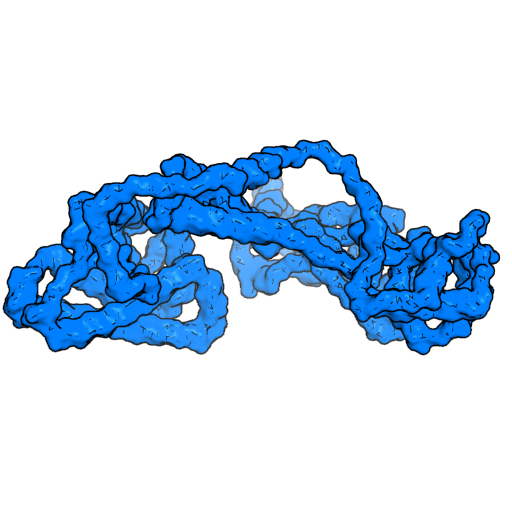35 1.00 86.06 216 VAL A O 1
ATOM 1768 N N . ILE A 1 217 ? -21.223 31.253 23.933 1.00 81.94 217 ILE A N 1
ATOM 1769 C CA . ILE A 1 217 ? -22.449 30.777 23.285 1.00 81.94 217 ILE A CA 1
ATOM 1770 C C . ILE A 1 217 ? -23.445 31.938 23.282 1.00 81.94 217 ILE A C 1
ATOM 1772 O O . ILE A 1 217 ? -23.944 32.346 24.328 1.00 81.94 217 ILE A O 1
ATOM 1776 N N . TRP A 1 218 ? -23.708 32.501 22.104 1.00 74.56 218 TRP A N 1
ATOM 1777 C CA . TRP A 1 218 ? -24.632 33.623 21.940 1.00 74.56 218 TRP A CA 1
ATOM 1778 C C . TRP A 1 218 ? -26.084 33.127 21.850 1.00 74.56 218 TRP A C 1
ATOM 1780 O O . TRP A 1 218 ? -26.408 32.339 20.967 1.00 74.56 218 TRP A O 1
ATOM 1790 N N . ASN A 1 219 ? -26.980 33.648 22.696 1.00 72.75 219 ASN A N 1
ATOM 1791 C CA . ASN A 1 219 ? -28.417 33.312 22.695 1.00 72.75 219 ASN A CA 1
ATOM 1792 C C . ASN A 1 219 ? -29.277 34.181 21.747 1.00 72.75 219 ASN A C 1
ATOM 1794 O O . ASN A 1 219 ? -30.503 34.171 21.837 1.00 72.75 219 ASN A O 1
ATOM 1798 N N . ARG A 1 220 ? -28.672 34.949 20.828 1.00 50.25 220 ARG A N 1
ATOM 1799 C CA . ARG A 1 220 ? -29.419 35.753 19.841 1.00 50.25 220 ARG A CA 1
ATOM 1800 C C . ARG A 1 220 ? -29.570 34.987 18.528 1.00 50.25 220 ARG A C 1
ATOM 1802 O O . ARG A 1 220 ? -28.573 34.577 17.939 1.00 50.25 220 ARG A O 1
ATOM 1809 N N . LEU A 1 221 ? -30.806 34.866 18.033 1.00 50.91 221 LEU A N 1
ATOM 1810 C CA . LEU A 1 221 ? -31.097 34.448 16.656 1.00 50.91 221 LEU A CA 1
ATOM 1811 C C . LEU A 1 221 ? -30.394 35.416 15.692 1.00 50.91 221 LEU A C 1
ATOM 1813 O O . LEU A 1 221 ? -30.831 36.548 15.491 1.00 50.91 221 LEU A O 1
ATOM 1817 N N . SER A 1 222 ? -29.257 34.996 15.140 1.00 43.22 222 SER A N 1
ATOM 1818 C CA . SER A 1 222 ? -28.472 35.814 14.219 1.00 43.22 222 SER A CA 1
ATOM 1819 C C . SER A 1 222 ? -29.241 36.018 12.911 1.00 43.22 222 SER A C 1
ATOM 1821 O O . SER A 1 222 ? -29.451 35.081 12.137 1.00 43.22 222 SER A O 1
ATOM 1823 N N . ARG A 1 223 ? -29.666 37.262 12.661 1.00 44.75 223 ARG A N 1
ATOM 1824 C CA . ARG A 1 223 ? -30.167 37.722 11.361 1.00 44.75 223 ARG A CA 1
ATOM 1825 C C . ARG A 1 223 ? -28.965 37.753 10.410 1.00 44.75 223 ARG A C 1
ATOM 1827 O O . ARG A 1 223 ? -28.063 38.570 10.566 1.00 44.75 223 ARG A O 1
ATOM 1834 N N . SER A 1 224 ? -28.933 36.798 9.483 1.00 41.91 224 SER A N 1
ATOM 1835 C CA . SER A 1 224 ? -27.862 36.589 8.500 1.00 41.91 224 SER A CA 1
ATOM 1836 C C . SER A 1 224 ? -27.465 37.900 7.805 1.00 41.91 224 SER A C 1
ATOM 1838 O O . SER A 1 224 ? -28.266 38.497 7.087 1.00 41.91 224 SER A O 1
ATOM 1840 N N . ARG A 1 225 ? -26.218 38.345 8.013 1.00 43.09 225 ARG A N 1
ATOM 1841 C CA . ARG A 1 225 ? -25.591 39.394 7.200 1.00 43.09 225 ARG A CA 1
ATOM 1842 C C . ARG A 1 225 ? -25.301 38.822 5.813 1.00 43.09 225 ARG A C 1
ATOM 1844 O O . ARG A 1 225 ? -24.502 37.900 5.668 1.00 43.09 225 ARG A O 1
ATOM 1851 N N . HIS A 1 226 ? -25.978 39.377 4.817 1.00 42.69 226 HIS A N 1
ATOM 1852 C CA . HIS A 1 226 ? -25.678 39.200 3.405 1.00 42.69 226 HIS A CA 1
ATOM 1853 C C . HIS A 1 226 ? -24.335 39.869 3.067 1.00 42.69 226 HIS A C 1
ATOM 1855 O O . HIS A 1 226 ? -24.113 41.019 3.434 1.00 42.69 226 HIS A O 1
ATOM 1861 N N . LEU A 1 227 ? -23.468 39.168 2.334 1.00 41.19 227 LEU A N 1
ATOM 1862 C CA . LEU A 1 227 ? -22.442 39.775 1.481 1.00 41.19 227 LEU A CA 1
ATOM 1863 C C . LEU A 1 227 ? -22.517 39.120 0.089 1.00 41.19 227 LEU A C 1
ATOM 1865 O O . LEU A 1 227 ? -22.920 37.956 -0.001 1.00 41.19 227 LEU A O 1
ATOM 1869 N N . PRO A 1 228 ? -22.240 39.877 -0.987 1.00 43.47 228 PRO A N 1
ATOM 1870 C CA . PRO A 1 228 ? -22.878 39.689 -2.283 1.00 43.47 228 PRO A CA 1
ATOM 1871 C C . PRO A 1 228 ? -22.232 38.593 -3.135 1.00 43.47 228 PRO A C 1
ATOM 1873 O O . PRO A 1 228 ? -21.019 38.403 -3.170 1.00 43.47 228 PRO A O 1
ATOM 1876 N N . SER A 1 229 ? -23.100 37.907 -3.871 1.00 43.16 229 SER A N 1
ATOM 1877 C CA . SER A 1 229 ? -22.892 36.720 -4.703 1.00 43.16 229 SER A CA 1
ATOM 1878 C C . SER A 1 229 ? -22.087 36.929 -5.999 1.00 43.16 229 SER A C 1
ATOM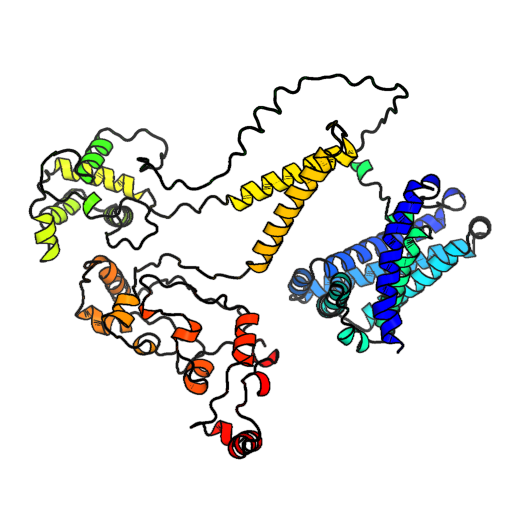 1880 O O . SER A 1 229 ? -22.192 36.109 -6.906 1.00 43.16 229 SER A O 1
ATOM 1882 N N . LEU A 1 230 ? -21.300 37.999 -6.129 1.00 40.88 230 LEU A N 1
ATOM 1883 C CA . LEU A 1 230 ? -20.676 38.367 -7.411 1.00 40.88 230 LEU A CA 1
ATOM 1884 C C . LEU A 1 230 ? -19.377 37.604 -7.726 1.00 40.88 230 LEU A C 1
ATOM 1886 O O . LEU A 1 230 ? -19.054 37.415 -8.891 1.00 40.88 230 LEU A O 1
ATOM 1890 N N . LEU A 1 231 ? -18.686 37.061 -6.719 1.00 41.97 231 LEU A N 1
ATOM 1891 C CA . LEU A 1 231 ? -17.455 36.279 -6.924 1.00 41.97 231 LEU A CA 1
ATOM 1892 C C . LEU A 1 231 ? -17.704 34.800 -7.278 1.00 41.97 231 LEU A C 1
ATOM 1894 O O . LEU A 1 231 ? -16.802 34.124 -7.758 1.00 41.97 231 LEU A O 1
ATOM 1898 N N . LEU A 1 232 ? -18.927 34.294 -7.070 1.00 42.31 232 LEU A N 1
ATOM 1899 C CA . LEU A 1 232 ? 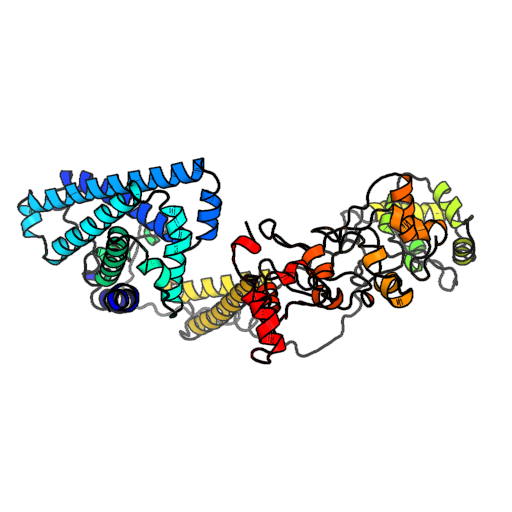-19.271 32.886 -7.313 1.00 42.31 232 LEU A CA 1
ATOM 1900 C C . LEU A 1 232 ? -19.765 32.623 -8.747 1.00 42.31 232 LEU A C 1
ATOM 1902 O O . LEU A 1 232 ? -19.732 31.483 -9.197 1.00 42.31 232 LEU A O 1
ATOM 1906 N N . ILE A 1 233 ? -20.218 33.660 -9.463 1.00 43.75 233 ILE A N 1
ATOM 1907 C CA . ILE A 1 233 ? -20.746 33.533 -10.833 1.00 43.75 233 ILE A CA 1
ATOM 1908 C C . ILE A 1 233 ? -19.605 33.537 -11.866 1.00 43.75 233 ILE A C 1
ATOM 1910 O O . ILE A 1 233 ? -19.688 32.812 -12.850 1.00 43.75 233 ILE A O 1
ATOM 1914 N N . ALA A 1 234 ? -18.492 34.230 -11.597 1.00 41.06 234 ALA A N 1
ATOM 1915 C CA . ALA A 1 234 ? -17.321 34.248 -12.484 1.00 41.06 234 ALA A CA 1
ATOM 1916 C C . ALA A 1 234 ? -16.555 32.906 -12.544 1.00 41.06 234 ALA A C 1
ATOM 1918 O O . ALA A 1 234 ? -15.842 32.643 -13.506 1.00 41.06 234 ALA A O 1
ATOM 1919 N N . LEU A 1 235 ? -16.718 32.040 -11.537 1.00 42.09 235 LEU A N 1
ATOM 1920 C CA . LEU A 1 235 ? -16.067 30.723 -11.462 1.00 42.09 235 LEU A CA 1
ATOM 1921 C C . LEU A 1 235 ? -16.914 29.580 -12.046 1.00 42.09 235 LEU A C 1
ATOM 1923 O O . LEU A 1 235 ? -16.405 28.477 -12.216 1.00 42.09 235 LEU A O 1
ATOM 1927 N N . LEU A 1 236 ? -18.193 29.827 -12.352 1.00 38.81 236 LEU A N 1
ATOM 1928 C CA . LEU A 1 236 ? -19.111 28.829 -12.920 1.00 38.81 236 LEU A CA 1
ATOM 1929 C C . LEU A 1 236 ? -19.186 28.874 -14.454 1.00 38.81 236 LEU A C 1
ATOM 1931 O O . LEU A 1 236 ? -19.691 27.935 -15.061 1.00 38.81 236 LEU A O 1
ATOM 1935 N N . SER A 1 237 ? -18.649 29.917 -15.089 1.00 36.16 237 SER A N 1
ATOM 1936 C CA . SER A 1 237 ? -18.596 30.066 -16.551 1.00 36.16 237 SER A CA 1
ATOM 1937 C C . SER A 1 237 ? -17.393 29.383 -17.221 1.00 36.16 237 SER A C 1
ATOM 1939 O O . SER A 1 237 ? -17.265 29.457 -18.437 1.00 36.16 237 SER A O 1
ATOM 1941 N N . SER A 1 238 ? -16.527 28.690 -16.473 1.00 38.31 238 SER A N 1
ATOM 1942 C CA . SER A 1 238 ? -15.376 27.948 -17.023 1.00 38.31 238 SER A CA 1
ATOM 1943 C C . SER A 1 238 ? -15.600 26.436 -17.159 1.00 38.31 238 SER A C 1
ATOM 1945 O O . SER A 1 238 ? -14.683 25.714 -17.540 1.00 38.31 238 SER A O 1
ATOM 1947 N N . VAL A 1 239 ? -16.816 25.939 -16.903 1.00 40.94 239 VAL A N 1
ATOM 1948 C CA . VAL A 1 239 ? -17.186 24.534 -17.153 1.00 40.94 239 VAL A CA 1
ATOM 1949 C C . VAL A 1 239 ? -17.920 24.436 -18.493 1.00 40.94 239 VAL A C 1
ATOM 1951 O O . VAL A 1 239 ? -19.110 24.142 -18.553 1.00 40.94 239 VAL A O 1
ATOM 1954 N N . ALA A 1 240 ? -17.204 24.721 -19.579 1.00 34.00 240 ALA A N 1
ATOM 1955 C CA . ALA A 1 240 ? -17.592 24.291 -20.917 1.00 34.00 240 ALA A CA 1
ATOM 1956 C C . ALA A 1 240 ? -16.699 23.106 -21.316 1.00 34.00 240 ALA A C 1
ATOM 1958 O O . ALA A 1 240 ? -15.485 23.133 -21.130 1.00 34.00 240 ALA A O 1
ATOM 1959 N N . LEU A 1 241 ? -17.350 22.043 -21.788 1.00 38.41 241 LEU A N 1
ATOM 1960 C CA . LEU A 1 241 ? -16.781 20.770 -22.233 1.00 38.41 241 LEU A CA 1
ATOM 1961 C C . LEU A 1 241 ? -15.569 20.946 -23.168 1.00 38.41 241 LEU A C 1
ATOM 1963 O O . LEU A 1 241 ? -15.653 21.768 -24.078 1.00 38.41 241 LEU A O 1
ATOM 1967 N N . PRO A 1 242 ? -14.528 20.095 -23.100 1.00 35.59 242 PRO A N 1
ATOM 1968 C CA . PRO A 1 242 ? -13.659 19.889 -24.242 1.00 35.59 242 PRO A CA 1
ATOM 1969 C C . PRO A 1 242 ? -14.260 18.772 -25.105 1.00 35.59 242 PRO A C 1
ATOM 1971 O O . PRO A 1 242 ? -13.905 17.600 -24.985 1.00 35.59 242 PRO A O 1
ATOM 1974 N N . ALA A 1 243 ? -15.204 19.141 -25.971 1.00 27.77 243 ALA A N 1
ATOM 1975 C CA . ALA A 1 243 ? -15.369 18.439 -27.235 1.00 27.77 243 ALA A CA 1
ATOM 1976 C C . ALA A 1 243 ? -14.304 18.989 -28.193 1.00 27.77 243 ALA A C 1
ATOM 1978 O O . ALA A 1 243 ? -14.206 20.197 -28.370 1.00 27.77 243 ALA A O 1
ATOM 1979 N N . CYS A 1 244 ? -13.494 18.082 -28.738 1.00 28.73 244 CYS A N 1
ATOM 1980 C CA . CYS A 1 244 ? -12.699 18.195 -29.959 1.00 28.73 244 CYS A CA 1
ATOM 1981 C C . CYS A 1 244 ? -12.344 19.606 -30.462 1.00 28.73 244 CYS A C 1
ATOM 1983 O O . CYS A 1 244 ? -13.140 20.211 -31.166 1.00 28.73 244 CYS A O 1
ATOM 1985 N N . THR A 1 245 ? -11.079 20.005 -30.311 1.00 26.69 245 THR A N 1
ATOM 1986 C CA . THR A 1 245 ? -10.345 20.698 -31.385 1.00 26.69 245 THR A CA 1
ATOM 1987 C C . THR A 1 245 ? -8.865 20.331 -31.314 1.00 26.69 245 THR A C 1
ATOM 1989 O O . THR A 1 245 ? -8.130 20.797 -30.446 1.00 26.69 245 THR A O 1
ATOM 1992 N N . ASN A 1 246 ? -8.437 19.496 -32.263 1.00 38.22 246 ASN A N 1
ATOM 1993 C CA . ASN A 1 246 ? -7.078 19.524 -32.786 1.00 38.22 246 ASN A CA 1
ATOM 1994 C C . ASN A 1 246 ? -6.853 20.906 -33.406 1.00 38.22 246 ASN A C 1
ATOM 1996 O O . ASN A 1 246 ? -7.393 21.182 -34.471 1.00 38.22 246 ASN A O 1
ATOM 2000 N N . ALA A 1 247 ? -6.087 21.755 -32.734 1.00 28.17 247 ALA A N 1
ATOM 2001 C CA . ALA A 1 247 ? -5.382 22.884 -33.331 1.00 28.17 247 ALA A CA 1
ATOM 2002 C C . ALA A 1 247 ? -4.364 23.385 -32.301 1.00 28.17 247 ALA A C 1
ATOM 2004 O O . ALA A 1 247 ? -4.585 24.374 -31.606 1.00 28.17 247 ALA A O 1
ATOM 2005 N N . ILE A 1 248 ? -3.252 22.659 -32.160 1.00 27.86 248 ILE A N 1
ATOM 2006 C CA . ILE A 1 248 ? -2.045 23.252 -31.588 1.00 27.86 248 ILE A CA 1
ATOM 2007 C C . ILE A 1 248 ? -1.537 24.207 -32.666 1.00 27.86 248 ILE A C 1
ATOM 2009 O O . ILE A 1 248 ? -0.996 23.776 -33.684 1.00 27.86 248 ILE A O 1
ATOM 2013 N N . HIS A 1 249 ? -1.785 25.500 -32.469 1.00 26.34 249 HIS A N 1
ATOM 2014 C CA . HIS A 1 249 ? -0.977 26.528 -33.102 1.00 26.34 249 HIS A CA 1
ATOM 2015 C C . HIS A 1 249 ? 0.475 26.281 -32.691 1.00 26.34 249 HIS A C 1
ATOM 2017 O O . HIS A 1 249 ? 0.760 26.103 -31.507 1.00 26.34 249 HIS A O 1
ATOM 2023 N N . ALA A 1 250 ? 1.358 26.212 -33.686 1.00 28.84 250 ALA A N 1
ATOM 2024 C CA . ALA A 1 250 ? 2.795 26.245 -33.495 1.00 28.84 250 ALA A CA 1
ATOM 2025 C C . ALA A 1 250 ? 3.135 27.490 -32.665 1.00 28.84 250 ALA A C 1
ATOM 2027 O O . ALA A 1 250 ? 2.966 28.610 -33.139 1.00 28.84 250 ALA A O 1
ATOM 2028 N N . ASP A 1 251 ? 3.515 27.276 -31.409 1.00 27.09 251 ASP A N 1
ATOM 2029 C CA . ASP A 1 251 ? 4.074 28.307 -30.548 1.00 27.09 251 ASP A CA 1
ATOM 2030 C C . ASP A 1 251 ? 5.596 28.196 -30.668 1.00 27.09 251 ASP A C 1
ATOM 2032 O O . ASP A 1 251 ? 6.167 27.116 -30.479 1.00 27.09 251 ASP A O 1
ATOM 2036 N N . ASP A 1 252 ? 6.234 29.303 -31.037 1.00 34.28 252 ASP A N 1
ATOM 2037 C CA . ASP A 1 252 ? 7.667 29.470 -31.303 1.00 34.28 252 ASP A CA 1
ATOM 2038 C C . ASP A 1 252 ? 8.513 29.388 -30.013 1.00 34.28 252 ASP A C 1
ATOM 2040 O O . ASP A 1 252 ? 9.434 30.174 -29.776 1.00 34.28 252 ASP A O 1
ATOM 2044 N N . SER A 1 253 ? 8.216 28.439 -29.126 1.00 34.97 253 SER A N 1
ATOM 2045 C CA . SER A 1 253 ? 8.905 28.298 -27.849 1.00 34.97 253 SER A CA 1
ATOM 2046 C C . SER A 1 253 ? 10.135 27.398 -27.985 1.00 34.97 253 SER A C 1
ATOM 2048 O O . SER A 1 253 ? 10.146 26.243 -27.551 1.00 34.97 253 SER A O 1
ATOM 2050 N N . VAL A 1 254 ? 11.201 27.949 -28.562 1.00 41.47 254 VAL A N 1
ATOM 2051 C CA . VAL A 1 254 ? 12.570 27.475 -28.324 1.00 41.47 254 VAL A CA 1
ATOM 2052 C C . VAL A 1 254 ? 13.296 28.539 -27.500 1.00 41.47 254 VAL A C 1
ATOM 2054 O O . VAL A 1 254 ? 13.138 29.733 -27.727 1.00 41.47 254 VAL A O 1
ATOM 2057 N N . ILE A 1 255 ? 14.134 28.064 -26.574 1.00 43.00 255 ILE A N 1
ATOM 2058 C CA . ILE A 1 255 ? 15.030 28.783 -25.651 1.00 43.00 255 ILE A CA 1
ATOM 2059 C C . ILE A 1 255 ? 14.444 29.003 -24.249 1.00 43.00 255 ILE A C 1
ATOM 2061 O O . ILE A 1 255 ? 13.746 29.971 -23.944 1.00 43.00 255 ILE A O 1
ATOM 2065 N N . GLY A 1 256 ? 14.833 28.098 -23.346 1.00 35.84 256 GLY A N 1
ATOM 2066 C CA . GLY A 1 256 ? 14.756 28.319 -21.910 1.00 35.84 256 GLY A CA 1
ATOM 2067 C C . GLY A 1 256 ? 15.614 29.522 -21.520 1.00 35.84 256 GLY A C 1
ATOM 2068 O O . GLY A 1 256 ? 16.833 29.503 -21.666 1.00 35.84 256 GLY A O 1
ATOM 2069 N N . LYS A 1 257 ? 14.966 30.576 -21.022 1.00 37.97 257 LYS A N 1
ATOM 2070 C CA . LYS A 1 257 ? 15.631 31.771 -20.497 1.00 37.97 257 LYS A CA 1
ATOM 2071 C C . LYS A 1 257 ? 16.351 31.441 -19.188 1.00 37.97 257 LYS A C 1
ATOM 2073 O O . LYS A 1 257 ? 15.740 31.421 -18.122 1.00 37.97 257 LYS A O 1
ATOM 2078 N N . SER A 1 258 ? 17.657 31.219 -19.282 1.00 34.03 258 SER A N 1
ATOM 2079 C CA . SER A 1 258 ? 18.600 31.464 -18.190 1.00 34.03 258 SER A CA 1
ATOM 2080 C C . SER A 1 258 ? 18.969 32.953 -18.203 1.00 34.03 258 SER A C 1
ATOM 2082 O O . SER A 1 258 ? 19.120 33.545 -19.266 1.00 34.03 258 SER A O 1
ATOM 2084 N N . GLY A 1 259 ? 19.026 33.588 -17.033 1.00 41.50 259 GLY A N 1
ATOM 2085 C CA . GLY A 1 259 ? 19.091 35.042 -16.879 1.00 41.50 259 GLY A CA 1
ATOM 2086 C C . GLY A 1 259 ? 20.355 35.697 -17.443 1.00 41.50 259 GLY A C 1
ATOM 2087 O O . GLY A 1 259 ? 21.408 35.646 -16.826 1.00 41.50 259 GLY A O 1
ATOM 2088 N N . THR A 1 260 ? 20.222 36.334 -18.603 1.00 42.38 260 THR A N 1
ATOM 2089 C CA . THR A 1 260 ? 20.811 37.599 -19.105 1.00 42.38 260 THR A CA 1
ATOM 2090 C C . THR A 1 260 ? 20.420 37.676 -20.586 1.00 42.38 260 THR A C 1
ATOM 2092 O O . THR A 1 260 ? 20.211 36.642 -21.214 1.00 42.38 260 THR A O 1
ATOM 2095 N N . ALA A 1 261 ? 20.193 38.867 -21.146 1.00 50.66 261 ALA A N 1
ATOM 2096 C CA . ALA A 1 261 ? 19.872 38.959 -22.573 1.00 50.66 261 ALA A CA 1
ATOM 2097 C C . ALA A 1 261 ? 21.081 38.449 -23.389 1.00 50.66 261 ALA A C 1
ATOM 2099 O O . ALA A 1 261 ? 22.197 38.878 -23.084 1.00 50.66 261 ALA A O 1
ATOM 2100 N N . PRO A 1 262 ? 20.897 37.544 -24.370 1.00 62.28 262 PRO A N 1
ATOM 2101 C CA . PRO A 1 262 ? 22.004 37.045 -25.182 1.00 62.28 262 PRO A CA 1
ATOM 2102 C C . PRO A 1 262 ? 22.691 38.208 -25.907 1.00 62.28 262 PRO A C 1
ATOM 2104 O O . PRO A 1 262 ? 22.022 39.152 -26.340 1.00 62.28 262 PRO A O 1
ATOM 2107 N N . SER A 1 263 ? 24.024 38.168 -26.008 1.00 75.06 263 SER A N 1
ATOM 2108 C CA . SER A 1 263 ? 24.786 39.202 -26.714 1.00 75.06 263 SER A CA 1
ATOM 2109 C C . SER A 1 263 ? 24.398 39.243 -28.197 1.00 75.06 263 SER A C 1
ATOM 2111 O O . SER A 1 263 ? 23.928 38.256 -28.767 1.00 75.06 263 SER A O 1
ATOM 2113 N N . GLU A 1 264 ? 24.593 40.387 -28.854 1.00 81.12 264 GLU A N 1
ATOM 2114 C CA . GLU A 1 264 ? 24.264 40.539 -30.278 1.00 81.12 264 GLU A CA 1
ATOM 2115 C C . GLU A 1 264 ? 25.000 39.509 -31.157 1.00 81.12 264 GLU A C 1
ATOM 2117 O O . GLU A 1 264 ? 24.432 38.975 -32.109 1.00 81.12 264 GLU A O 1
ATOM 2122 N N . GLU A 1 265 ? 26.232 39.163 -30.785 1.00 78.38 265 GLU A N 1
ATOM 2123 C CA . GLU A 1 265 ? 27.053 38.134 -31.431 1.00 78.38 265 GLU A CA 1
ATOM 2124 C C . GLU A 1 265 ? 26.416 36.741 -31.344 1.00 78.38 265 GLU A C 1
ATOM 2126 O O . GLU A 1 265 ? 26.341 36.028 -32.345 1.00 78.38 265 GLU A O 1
ATOM 2131 N N . ILE A 1 266 ? 25.869 36.376 -30.181 1.00 83.50 266 ILE A N 1
ATOM 2132 C CA . ILE A 1 266 ? 25.147 35.113 -29.986 1.00 83.50 266 ILE A CA 1
ATOM 2133 C C . ILE A 1 266 ? 23.889 35.073 -30.857 1.00 83.50 266 ILE A C 1
ATOM 2135 O O . ILE A 1 266 ? 23.609 34.054 -31.488 1.00 83.50 266 ILE A O 1
ATOM 2139 N N . ILE A 1 267 ? 23.135 36.175 -30.928 1.00 83.81 267 ILE A N 1
ATOM 2140 C CA . ILE A 1 267 ? 21.918 36.259 -31.749 1.00 83.81 267 ILE A CA 1
ATOM 2141 C C . ILE A 1 267 ? 22.269 36.104 -33.233 1.00 83.81 267 ILE A C 1
ATOM 2143 O O . ILE A 1 267 ? 21.582 35.386 -33.964 1.00 83.81 267 ILE A O 1
ATOM 2147 N N . ARG A 1 268 ? 23.352 36.740 -33.694 1.00 83.44 268 ARG A N 1
ATOM 2148 C CA . ARG A 1 268 ? 23.854 36.576 -35.067 1.00 83.44 268 ARG A CA 1
ATOM 2149 C C . ARG A 1 268 ? 24.279 35.129 -35.331 1.00 83.44 268 ARG A C 1
ATOM 2151 O O . ARG A 1 268 ? 23.850 34.554 -36.331 1.00 83.44 268 ARG A O 1
ATOM 2158 N N . GLY A 1 269 ? 25.012 34.514 -34.403 1.00 86.31 269 GLY A N 1
ATOM 2159 C CA . GLY A 1 269 ? 25.387 33.097 -34.452 1.00 86.31 269 GLY A CA 1
ATOM 2160 C C . GLY A 1 269 ? 24.186 32.153 -34.515 1.00 86.31 269 GLY A C 1
ATOM 2161 O O . GLY A 1 269 ? 24.153 31.240 -35.341 1.00 86.31 269 GLY A O 1
ATOM 2162 N N . GLN A 1 270 ? 23.149 32.415 -33.717 1.00 87.50 270 GLN A N 1
ATOM 2163 C CA . GLN A 1 270 ? 21.890 31.676 -33.757 1.00 87.50 270 GLN A CA 1
ATOM 2164 C C . GLN A 1 270 ? 21.226 31.800 -35.131 1.00 87.50 270 GLN A C 1
ATOM 2166 O O . GLN A 1 270 ? 20.829 30.799 -35.725 1.00 87.50 270 GLN A O 1
ATOM 2171 N N . ARG A 1 271 ? 21.105 33.014 -35.674 1.00 85.38 271 ARG A N 1
ATOM 2172 C CA . ARG A 1 271 ? 20.475 33.215 -36.987 1.00 85.38 271 ARG A CA 1
ATOM 2173 C C . ARG A 1 271 ? 21.227 32.482 -38.095 1.00 85.38 271 ARG A C 1
ATOM 2175 O O . ARG A 1 271 ? 20.575 31.902 -38.959 1.00 85.38 271 ARG A O 1
ATOM 2182 N N . LEU A 1 272 ? 22.558 32.464 -38.048 1.00 85.62 272 LEU A N 1
ATOM 2183 C CA . LEU A 1 272 ? 23.388 31.684 -38.970 1.00 85.62 272 LEU A CA 1
ATOM 2184 C C . LEU A 1 272 ? 23.138 30.176 -38.810 1.00 85.62 272 LEU A C 1
ATOM 2186 O O . LEU A 1 272 ? 22.883 29.491 -39.799 1.00 85.62 272 LEU A O 1
ATOM 2190 N N . PHE A 1 273 ? 23.094 29.671 -37.573 1.00 86.31 273 PHE A N 1
ATOM 2191 C CA . PHE A 1 273 ? 22.824 28.259 -37.275 1.00 86.31 273 PHE A CA 1
ATOM 2192 C C . PHE A 1 273 ? 21.470 27.774 -37.837 1.00 86.31 273 PHE A C 1
ATOM 2194 O O . PHE A 1 273 ? 21.365 26.653 -38.343 1.00 86.31 273 PHE A O 1
ATOM 2201 N N . TYR A 1 274 ? 20.436 28.621 -37.786 1.00 83.19 274 TYR A N 1
ATOM 2202 C CA . TYR A 1 274 ? 19.098 28.334 -38.325 1.00 83.19 274 TYR A CA 1
ATOM 2203 C C . TYR A 1 274 ? 18.911 28.733 -39.800 1.00 83.19 274 TYR A C 1
ATOM 2205 O O . TYR A 1 274 ? 17.832 28.524 -40.350 1.00 83.19 274 TYR A O 1
ATOM 2213 N N . GLY A 1 275 ? 19.931 29.296 -40.460 1.00 78.75 275 GLY A N 1
ATOM 2214 C CA . GLY A 1 275 ? 19.846 29.718 -41.864 1.00 78.75 275 GLY A CA 1
ATOM 2215 C C . GLY A 1 275 ? 18.928 30.920 -42.111 1.00 78.75 275 GLY A C 1
ATOM 2216 O O . GLY A 1 275 ? 18.339 31.038 -43.178 1.00 78.75 275 GLY A O 1
ATOM 2217 N N . LEU A 1 276 ? 18.783 31.815 -41.132 1.00 79.88 276 LEU A N 1
ATOM 2218 C CA . LEU A 1 276 ? 17.879 32.978 -41.164 1.00 79.88 276 LEU A CA 1
ATOM 2219 C C . LEU A 1 276 ? 18.549 34.274 -41.667 1.00 79.88 276 LEU A C 1
ATOM 2221 O O . LEU A 1 276 ? 17.996 35.365 -41.488 1.00 79.88 276 LEU A O 1
ATOM 2225 N N . VAL A 1 277 ? 19.766 34.176 -42.212 1.00 77.19 277 VAL A N 1
ATOM 2226 C CA . VAL A 1 277 ? 20.590 35.323 -42.649 1.00 77.19 277 VAL A CA 1
ATOM 2227 C C . VAL A 1 277 ? 20.579 35.493 -44.170 1.00 77.19 277 VAL A C 1
ATOM 2229 O O . VAL A 1 277 ? 20.490 36.623 -44.640 1.00 77.19 277 VAL A O 1
ATOM 2232 N N . TYR A 1 278 ? 20.580 34.395 -44.930 1.00 73.81 278 TYR A N 1
ATOM 2233 C CA . TYR A 1 278 ? 20.621 34.401 -46.396 1.00 73.81 278 TYR A CA 1
ATOM 2234 C C . TYR A 1 278 ? 19.312 33.851 -46.992 1.00 73.81 278 TYR A C 1
ATOM 2236 O O . TYR A 1 278 ? 19.225 32.666 -47.316 1.00 73.81 278 TYR A O 1
ATOM 2244 N N . PRO A 1 279 ? 18.251 34.673 -47.110 1.00 56.78 279 PRO A N 1
ATOM 2245 C CA . PRO A 1 279 ? 16.988 34.228 -47.689 1.00 56.78 279 PRO A CA 1
ATOM 2246 C C . PRO A 1 279 ? 17.166 33.889 -49.178 1.00 56.78 279 PRO A C 1
ATOM 2248 O O . PRO A 1 279 ? 17.510 34.757 -49.976 1.00 56.78 279 PRO A O 1
ATOM 2251 N N . GLY A 1 280 ? 16.917 32.628 -49.546 1.00 58.09 280 GLY A N 1
ATOM 2252 C CA . GLY A 1 280 ? 17.036 32.128 -50.923 1.00 58.09 280 GLY A CA 1
ATOM 2253 C C . GLY A 1 280 ? 18.312 31.335 -51.225 1.00 58.09 280 GLY A C 1
ATOM 2254 O O . GLY A 1 280 ? 18.477 30.884 -52.355 1.00 58.09 280 GLY A O 1
ATOM 2255 N N . ASP A 1 281 ? 19.194 31.140 -50.242 1.00 64.62 281 ASP A N 1
ATOM 2256 C CA . ASP A 1 281 ? 20.308 30.199 -50.360 1.00 64.62 281 ASP A CA 1
ATOM 2257 C C . ASP A 1 281 ? 19.797 28.747 -50.249 1.00 64.62 281 ASP A C 1
ATOM 2259 O O . ASP A 1 281 ? 19.055 28.402 -49.329 1.00 64.62 281 ASP A O 1
ATOM 2263 N N . GLU A 1 282 ? 20.177 27.887 -51.200 1.00 61.09 282 GLU A N 1
ATOM 2264 C CA . GLU A 1 282 ? 19.853 26.450 -51.195 1.00 61.09 282 GLU A CA 1
ATOM 2265 C C . GLU A 1 282 ? 20.765 25.643 -50.247 1.00 61.09 282 GLU A C 1
ATOM 2267 O O . GLU A 1 282 ? 20.662 24.411 -50.165 1.00 61.09 282 GLU A O 1
ATOM 2272 N N . SER A 1 283 ? 21.696 26.301 -49.547 1.00 63.31 283 SER A N 1
ATOM 2273 C CA . SER A 1 283 ? 22.563 25.658 -48.564 1.00 63.31 283 SER A CA 1
ATOM 2274 C C . SER A 1 283 ? 21.759 25.100 -47.377 1.00 63.31 283 SER A C 1
ATOM 2276 O O . SER A 1 283 ? 20.835 25.713 -46.839 1.00 63.31 283 SER A O 1
ATOM 2278 N N . LYS A 1 284 ? 22.085 23.869 -46.958 1.00 67.81 284 LYS A N 1
ATOM 2279 C CA . LYS A 1 284 ? 21.454 23.255 -45.784 1.00 67.81 284 LYS A CA 1
ATOM 2280 C C . LYS A 1 284 ? 22.025 23.887 -44.517 1.00 67.81 284 LYS A C 1
ATOM 2282 O O . LYS A 1 284 ? 23.212 23.738 -44.244 1.00 67.81 284 LYS A O 1
ATOM 2287 N N . ASN A 1 285 ? 21.177 24.544 -43.730 1.00 77.50 285 ASN A N 1
ATOM 2288 C CA . ASN A 1 285 ? 21.568 25.103 -42.437 1.00 77.50 285 ASN A CA 1
ATOM 2289 C C . ASN A 1 285 ? 21.750 24.018 -41.356 1.00 77.50 285 ASN A C 1
ATOM 2291 O O . ASN A 1 285 ? 21.301 22.875 -41.502 1.00 77.50 285 ASN A O 1
ATOM 2295 N N . CYS A 1 286 ? 22.410 24.379 -40.252 1.00 79.50 286 CYS A N 1
ATOM 2296 C CA . CYS A 1 286 ? 22.721 23.445 -39.172 1.00 79.50 286 CYS A CA 1
ATOM 2297 C C . CYS A 1 286 ? 21.448 22.891 -38.513 1.00 79.50 286 CYS A C 1
ATOM 2299 O O . CYS A 1 286 ? 21.369 21.687 -38.280 1.00 79.50 286 CYS A O 1
ATOM 2301 N N . ALA A 1 287 ? 20.430 23.724 -38.271 1.00 77.12 287 ALA A N 1
ATOM 2302 C CA . ALA A 1 287 ? 19.163 23.308 -37.655 1.00 77.12 287 ALA A CA 1
ATOM 2303 C C . ALA A 1 287 ? 18.305 22.369 -38.532 1.00 77.12 287 ALA A C 1
ATOM 2305 O O . ALA A 1 287 ? 17.509 21.592 -38.016 1.00 77.12 287 ALA A O 1
ATOM 2306 N N . GLY A 1 288 ? 18.472 22.401 -39.854 1.00 70.50 288 GLY A N 1
ATOM 2307 C CA . GLY A 1 288 ? 17.808 21.492 -40.792 1.00 70.50 288 GLY A CA 1
ATOM 2308 C C . GLY A 1 288 ? 18.452 20.104 -40.843 1.00 70.50 288 GLY A C 1
ATOM 2309 O O . GLY A 1 288 ? 17.830 19.148 -41.307 1.00 70.50 288 GLY A O 1
ATOM 2310 N N . CYS A 1 289 ? 19.690 19.988 -40.358 1.00 70.62 289 CYS A N 1
ATOM 2311 C CA . CYS A 1 289 ? 20.442 18.737 -40.286 1.00 70.62 289 CYS A CA 1
ATOM 2312 C C . CYS A 1 289 ? 20.571 18.200 -38.853 1.00 70.62 289 CYS A C 1
ATOM 2314 O O . CYS A 1 289 ? 20.781 17.000 -38.683 1.00 70.62 289 CYS A O 1
ATOM 2316 N N . HIS A 1 290 ? 20.449 19.058 -37.838 1.00 78.94 290 HIS A N 1
ATOM 2317 C CA . HIS A 1 290 ? 20.606 18.726 -36.427 1.00 78.94 290 HIS A CA 1
ATOM 2318 C C . HIS A 1 290 ? 19.327 18.975 -35.643 1.00 78.94 290 HIS A C 1
ATOM 2320 O O . HIS A 1 290 ? 18.670 19.998 -35.799 1.00 78.94 290 HIS A O 1
ATOM 2326 N N . ASN A 1 291 ? 19.009 18.059 -34.733 1.00 74.75 291 ASN A N 1
ATOM 2327 C CA . ASN A 1 291 ? 17.878 18.242 -33.847 1.00 74.75 291 ASN A CA 1
ATOM 2328 C C . ASN A 1 291 ? 18.166 19.351 -32.830 1.00 74.75 291 ASN A C 1
ATOM 2330 O O . ASN A 1 291 ? 19.071 19.211 -32.006 1.00 74.75 291 ASN A O 1
ATOM 2334 N N . THR A 1 292 ? 17.367 20.412 -32.866 1.00 73.50 292 THR A N 1
ATOM 2335 C CA . THR A 1 292 ? 17.450 21.558 -31.948 1.00 73.50 292 THR A CA 1
ATOM 2336 C C . THR A 1 292 ? 16.293 21.628 -30.960 1.00 73.50 292 THR A C 1
ATOM 2338 O O . THR A 1 292 ? 16.307 22.467 -30.062 1.00 73.50 292 THR A O 1
ATOM 2341 N N . ALA A 1 293 ? 15.295 20.756 -31.111 1.00 66.56 293 ALA A N 1
ATOM 2342 C CA . ALA A 1 293 ? 14.090 20.753 -30.302 1.00 66.56 293 ALA A CA 1
ATOM 2343 C C . ALA A 1 293 ? 13.895 19.410 -29.600 1.00 66.56 293 ALA A C 1
ATOM 2345 O O . ALA A 1 293 ? 14.441 18.369 -29.970 1.00 66.56 293 ALA A O 1
ATOM 2346 N N . VAL A 1 294 ? 13.085 19.439 -28.554 1.00 59.34 294 VAL A N 1
ATOM 2347 C CA . VAL A 1 294 ? 12.695 18.236 -27.837 1.00 59.34 294 VAL A CA 1
ATOM 2348 C C . VAL A 1 294 ? 11.629 17.508 -28.665 1.00 59.34 294 VAL A C 1
ATOM 2350 O O . VAL A 1 294 ? 10.592 18.088 -28.977 1.00 59.34 294 VAL A O 1
ATOM 2353 N N . THR A 1 295 ? 11.879 16.256 -29.060 1.00 52.75 295 THR A N 1
ATOM 2354 C CA . THR A 1 295 ? 10.953 15.484 -29.908 1.00 52.75 295 THR A CA 1
ATOM 2355 C C . THR A 1 295 ? 10.539 14.178 -29.236 1.00 52.75 295 THR A C 1
ATOM 2357 O O . THR A 1 295 ? 11.396 13.388 -28.840 1.00 52.75 295 THR A O 1
ATOM 2360 N N . ASP A 1 296 ? 9.233 13.905 -29.173 1.00 40.41 296 ASP A N 1
ATOM 2361 C CA . ASP A 1 296 ? 8.679 12.644 -28.641 1.00 40.41 296 ASP A CA 1
ATOM 2362 C C . ASP A 1 296 ? 8.739 11.474 -29.632 1.00 40.41 296 ASP A C 1
ATOM 2364 O O . ASP A 1 296 ? 8.610 10.307 -29.255 1.00 40.41 296 ASP A O 1
ATOM 2368 N N . THR A 1 297 ? 8.968 11.773 -30.908 1.00 43.06 297 THR A N 1
ATOM 2369 C CA . THR A 1 297 ? 9.137 10.785 -31.971 1.00 43.06 297 THR A CA 1
ATOM 2370 C C . THR A 1 297 ? 10.615 10.474 -32.199 1.00 43.06 297 THR A C 1
ATOM 2372 O O . THR A 1 297 ? 11.508 11.241 -31.835 1.00 43.06 297 THR A O 1
ATOM 2375 N N . LEU A 1 298 ? 10.895 9.306 -32.783 1.00 52.12 298 LEU A N 1
ATOM 2376 C CA . LEU A 1 298 ? 12.253 8.891 -33.122 1.00 52.12 298 LEU A CA 1
ATOM 2377 C C . LEU A 1 298 ? 12.869 9.872 -34.132 1.00 52.12 298 LEU A C 1
ATOM 2379 O O . LEU A 1 298 ? 12.578 9.806 -35.326 1.00 52.12 298 LEU A O 1
ATOM 2383 N N . ASN A 1 299 ? 13.725 10.768 -33.643 1.00 57.53 299 ASN A N 1
ATOM 2384 C CA . ASN A 1 299 ? 14.444 11.726 -34.469 1.00 57.53 299 ASN A CA 1
ATOM 2385 C C . ASN A 1 299 ? 15.799 11.149 -34.899 1.00 57.53 299 ASN A C 1
ATOM 2387 O O . ASN A 1 299 ? 16.615 10.777 -34.055 1.00 57.53 299 ASN A O 1
ATOM 2391 N N . TRP A 1 300 ? 16.031 11.065 -36.205 1.00 60.31 300 TRP A N 1
ATOM 2392 C CA . TRP A 1 300 ? 17.262 10.531 -36.788 1.00 60.31 300 TRP A CA 1
ATOM 2393 C C . TRP A 1 300 ? 18.353 11.589 -36.992 1.00 60.31 300 TRP A C 1
ATOM 2395 O O . TRP A 1 300 ? 19.499 11.229 -37.258 1.00 60.31 300 TRP A O 1
ATOM 2405 N N . TYR A 1 301 ? 18.017 12.872 -36.837 1.00 67.00 301 TYR A N 1
ATOM 2406 C CA . TYR A 1 301 ? 18.977 13.964 -36.887 1.00 67.00 301 TYR A CA 1
ATOM 2407 C C . TYR A 1 301 ? 19.862 13.958 -35.631 1.00 67.00 301 TYR A C 1
ATOM 2409 O O . TYR A 1 301 ? 19.361 13.714 -34.523 1.00 67.00 301 TYR A O 1
ATOM 2417 N N . PRO A 1 302 ? 21.173 14.222 -35.763 1.00 70.88 302 PRO A N 1
ATOM 2418 C CA . PRO A 1 302 ? 22.069 14.285 -34.618 1.00 70.88 302 PRO A CA 1
ATOM 2419 C C . PRO A 1 302 ? 21.666 15.419 -33.680 1.00 70.88 302 PRO A C 1
ATOM 2421 O O . PRO A 1 302 ? 21.284 16.495 -34.129 1.00 70.88 302 PRO A O 1
ATOM 2424 N N . ASP A 1 303 ? 21.781 15.181 -32.380 1.00 75.44 303 ASP A N 1
ATOM 2425 C CA . ASP A 1 303 ? 21.459 16.158 -31.342 1.00 75.44 303 ASP A CA 1
ATOM 2426 C C . ASP A 1 303 ? 22.451 17.337 -31.383 1.00 75.44 303 ASP A C 1
ATOM 2428 O O . ASP A 1 303 ? 23.657 17.155 -31.173 1.00 75.44 303 ASP A O 1
ATOM 2432 N N . ALA A 1 304 ? 21.936 18.542 -31.658 1.00 82.44 304 ALA A N 1
ATOM 2433 C CA . ALA A 1 304 ? 22.730 19.765 -31.743 1.00 82.44 304 ALA A CA 1
ATOM 2434 C C . ALA A 1 304 ? 23.424 20.093 -30.410 1.00 82.44 304 ALA A C 1
ATOM 2436 O O . ALA A 1 304 ? 24.593 20.466 -30.405 1.00 82.44 304 ALA A O 1
ATOM 2437 N N . VAL A 1 305 ? 22.752 19.877 -29.274 1.00 81.94 305 VAL A N 1
ATOM 2438 C CA . VAL A 1 305 ? 23.296 20.109 -27.925 1.00 81.94 305 VAL A CA 1
ATOM 2439 C C . VAL A 1 305 ? 24.404 19.107 -27.597 1.00 81.94 305 VAL A C 1
ATOM 2441 O O . VAL A 1 305 ? 25.411 19.461 -26.974 1.00 81.94 305 VAL A O 1
ATOM 2444 N N . ALA A 1 306 ? 24.247 17.841 -27.990 1.00 76.06 306 ALA A N 1
ATOM 2445 C CA . ALA A 1 306 ? 25.273 16.818 -27.784 1.00 76.06 306 ALA A CA 1
ATOM 2446 C C . ALA A 1 306 ? 26.540 17.115 -28.600 1.00 76.06 306 ALA A C 1
ATOM 2448 O O . ALA A 1 306 ? 27.654 16.991 -28.082 1.00 76.06 306 ALA A O 1
ATOM 2449 N N . ILE A 1 307 ? 26.375 17.557 -29.849 1.00 81.06 307 ILE A N 1
ATOM 2450 C CA . ILE A 1 307 ? 27.489 17.992 -30.699 1.00 81.06 307 ILE A CA 1
ATOM 2451 C C . ILE A 1 307 ? 28.148 19.234 -30.107 1.00 81.06 307 ILE A C 1
ATOM 2453 O O . ILE A 1 307 ? 29.360 19.230 -29.905 1.00 81.06 307 ILE A O 1
ATOM 2457 N N . SER A 1 308 ? 27.368 20.244 -29.729 1.00 86.75 308 SER A N 1
ATOM 2458 C CA . SER A 1 308 ? 27.868 21.434 -29.041 1.00 86.75 308 SER A CA 1
ATOM 2459 C C . SER A 1 308 ? 28.711 21.097 -27.809 1.00 86.75 308 SER A C 1
ATOM 2461 O O . SER A 1 308 ? 29.797 21.641 -27.637 1.00 86.75 308 SER A O 1
ATOM 2463 N N . ARG A 1 309 ? 28.287 20.131 -26.981 1.00 84.12 309 ARG A N 1
ATOM 2464 C CA . ARG A 1 309 ? 29.086 19.659 -25.834 1.00 84.12 309 ARG A CA 1
ATOM 2465 C C . ARG A 1 309 ? 30.407 19.012 -26.248 1.00 84.12 309 ARG A C 1
ATOM 2467 O O . ARG A 1 309 ? 31.418 19.261 -25.596 1.00 84.12 309 ARG A O 1
ATOM 2474 N N . LYS A 1 310 ? 30.424 18.220 -27.325 1.00 82.31 310 LYS A N 1
ATOM 2475 C CA . LYS A 1 310 ? 31.654 17.597 -27.851 1.00 82.31 310 LYS A CA 1
ATOM 2476 C C . LYS A 1 310 ? 32.634 18.630 -28.423 1.00 82.31 310 LYS A C 1
ATOM 2478 O O . LYS A 1 310 ? 33.840 18.404 -28.385 1.00 82.31 310 LYS A O 1
ATOM 2483 N N . TYR A 1 311 ? 32.126 19.752 -28.929 1.00 84.56 311 TYR A N 1
ATOM 2484 C CA . TYR A 1 311 ? 32.923 20.847 -29.493 1.00 84.56 311 TYR A CA 1
ATOM 2485 C C . TYR A 1 311 ? 33.213 21.980 -28.507 1.00 84.56 311 TYR A C 1
ATOM 2487 O O . TYR A 1 311 ? 33.919 22.919 -28.859 1.00 84.56 311 TYR A O 1
ATOM 2495 N N . LYS A 1 312 ? 32.746 21.877 -27.260 1.00 84.56 312 LYS A N 1
ATOM 2496 C CA . LYS A 1 312 ? 32.938 22.913 -26.239 1.00 84.56 312 LYS A CA 1
ATOM 2497 C C . LYS A 1 312 ? 34.412 23.234 -25.978 1.00 84.56 312 LYS A C 1
ATOM 2499 O O . LYS A 1 312 ? 34.761 24.387 -25.772 1.00 84.56 312 LYS A O 1
ATOM 2504 N N . SER A 1 313 ? 35.280 22.221 -25.998 1.00 83.06 313 SER A N 1
ATOM 2505 C CA . SER A 1 313 ? 36.723 22.377 -25.773 1.00 83.06 313 SER A CA 1
ATOM 2506 C C . SER A 1 313 ? 37.535 22.620 -27.051 1.00 83.06 313 SER A C 1
ATOM 2508 O O . SER A 1 313 ? 38.759 22.656 -26.975 1.00 83.06 313 SER A O 1
ATOM 2510 N N . LYS A 1 314 ? 36.884 22.703 -28.217 1.00 85.81 314 LYS A N 1
ATOM 2511 C CA . LYS A 1 314 ? 37.526 22.896 -29.526 1.00 85.81 314 LYS A CA 1
ATOM 2512 C C . LYS A 1 314 ? 37.424 24.353 -29.967 1.00 85.81 314 LYS A C 1
ATOM 2514 O O . LYS A 1 314 ? 36.502 25.052 -29.536 1.00 85.81 314 LYS A O 1
ATOM 2519 N N . SER A 1 315 ? 38.346 24.801 -30.814 1.00 86.19 315 SER A N 1
ATOM 2520 C CA . SER A 1 315 ? 38.365 26.185 -31.296 1.00 86.19 315 SER A CA 1
ATOM 2521 C C . SER A 1 315 ? 37.395 26.417 -32.470 1.00 86.19 315 SER A C 1
ATOM 2523 O O . SER A 1 315 ? 36.761 25.480 -32.967 1.00 86.19 315 SER A O 1
ATOM 2525 N N . ALA A 1 316 ? 37.229 27.673 -32.898 1.00 83.00 316 ALA A N 1
ATOM 2526 C CA . ALA A 1 316 ? 36.428 27.996 -34.083 1.00 83.00 316 ALA A CA 1
ATOM 2527 C C . ALA A 1 316 ? 37.107 27.489 -35.368 1.00 83.00 316 ALA A C 1
ATOM 2529 O O . ALA A 1 316 ? 36.427 27.028 -36.283 1.00 83.00 316 ALA A O 1
ATOM 2530 N N . GLU A 1 317 ? 38.439 27.469 -35.397 1.00 82.81 317 GLU A N 1
ATOM 2531 C CA . GLU A 1 317 ? 39.238 26.926 -36.498 1.00 82.81 317 GLU A CA 1
ATOM 2532 C C . GLU A 1 317 ? 39.035 25.410 -36.638 1.00 82.81 317 GLU A C 1
ATOM 2534 O O . GLU A 1 317 ? 38.839 24.910 -37.748 1.00 82.81 317 GLU A O 1
ATOM 2539 N N . ASP A 1 318 ? 38.981 24.679 -35.516 1.00 83.31 318 ASP A N 1
ATOM 2540 C CA . ASP A 1 318 ? 38.666 23.243 -35.506 1.00 83.31 318 ASP A CA 1
ATOM 2541 C C . ASP A 1 318 ? 37.267 22.956 -36.076 1.00 83.31 318 ASP A C 1
ATOM 2543 O O . ASP A 1 318 ? 37.050 21.943 -36.750 1.00 83.31 318 ASP A O 1
ATOM 2547 N N . LEU A 1 319 ? 36.296 23.830 -35.784 1.00 84.50 319 LEU A N 1
ATOM 2548 C CA . LEU A 1 319 ? 34.944 23.734 -36.332 1.00 84.50 319 LEU A CA 1
ATOM 2549 C C . LEU A 1 319 ? 34.945 24.052 -37.835 1.00 84.50 319 LEU A C 1
ATOM 2551 O O . LEU A 1 319 ? 34.340 23.314 -38.618 1.00 84.50 319 LEU A O 1
ATOM 2555 N N . GLY A 1 320 ? 35.661 25.101 -38.243 1.00 83.62 320 GLY A N 1
ATOM 2556 C CA . GLY A 1 320 ? 35.796 25.521 -39.636 1.00 83.62 320 GLY A CA 1
ATOM 2557 C C . GLY A 1 320 ? 36.426 24.450 -40.520 1.00 83.62 320 GLY A C 1
ATOM 2558 O O . GLY A 1 320 ? 35.900 24.163 -41.597 1.00 83.62 320 GLY A O 1
ATOM 2559 N N . ALA A 1 321 ? 37.459 23.760 -40.029 1.00 83.62 321 ALA A N 1
ATOM 2560 C CA . ALA A 1 321 ? 38.073 22.634 -40.731 1.00 83.62 321 ALA A CA 1
ATOM 2561 C C . ALA A 1 321 ? 37.045 21.542 -41.081 1.00 83.62 321 ALA A C 1
ATOM 2563 O O . ALA A 1 321 ? 37.073 20.962 -42.163 1.00 83.62 321 ALA A O 1
ATOM 2564 N N . ILE A 1 322 ? 36.076 21.281 -40.210 1.00 81.31 322 ILE A N 1
ATOM 2565 C CA . ILE A 1 322 ? 35.097 20.204 -40.413 1.00 81.31 322 ILE A CA 1
ATOM 2566 C C . ILE A 1 322 ? 33.939 20.653 -41.305 1.00 81.31 322 ILE A C 1
ATOM 2568 O O . ILE A 1 322 ? 33.430 19.862 -42.105 1.00 81.31 322 ILE A O 1
ATOM 2572 N N . LEU A 1 323 ? 33.526 21.915 -41.184 1.00 81.88 323 LEU A N 1
ATOM 2573 C CA . LEU A 1 323 ? 32.455 22.483 -41.998 1.00 81.88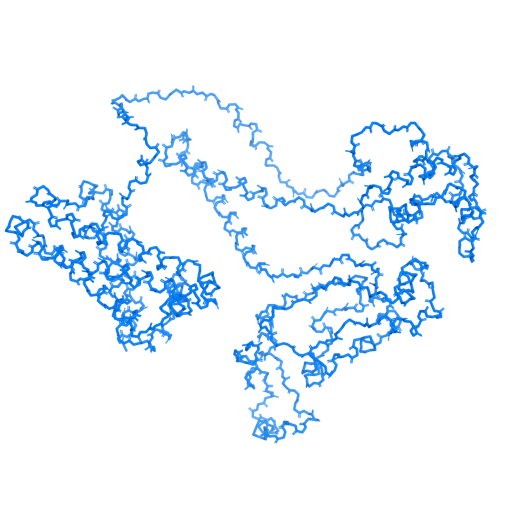 323 LEU A CA 1
ATOM 2574 C C . LEU A 1 323 ? 32.901 22.689 -43.449 1.00 81.88 323 LEU A C 1
ATOM 2576 O O . LEU A 1 323 ? 32.172 22.286 -44.357 1.00 81.88 323 LEU A O 1
ATOM 2580 N N . LEU A 1 324 ? 34.099 23.243 -43.655 1.00 82.19 324 LEU A N 1
ATOM 2581 C CA . LEU A 1 324 ? 34.622 23.628 -44.969 1.00 82.19 324 LEU A CA 1
ATOM 2582 C C . LEU A 1 324 ? 35.427 22.515 -45.657 1.00 82.19 324 LEU A C 1
ATOM 2584 O O . LEU A 1 324 ? 35.451 22.455 -46.885 1.00 82.19 324 LEU A O 1
ATOM 2588 N N . THR A 1 325 ? 36.045 21.599 -44.896 1.00 81.38 325 THR A N 1
ATOM 2589 C CA . THR A 1 325 ? 36.768 20.431 -45.443 1.00 81.38 325 THR A CA 1
ATOM 2590 C C . THR A 1 325 ? 36.194 19.096 -44.935 1.00 81.38 325 THR A C 1
ATOM 2592 O O . THR A 1 325 ? 36.861 18.331 -44.234 1.00 81.38 325 THR A O 1
ATOM 2595 N N . PRO A 1 326 ? 34.931 18.776 -45.276 1.00 75.44 326 PRO A N 1
ATOM 2596 C CA . PRO A 1 326 ? 34.261 17.561 -44.821 1.00 75.44 326 PRO A CA 1
ATOM 2597 C C . PRO A 1 326 ? 34.908 16.295 -45.399 1.00 75.44 326 PRO A C 1
ATOM 2599 O O . PRO A 1 326 ? 35.120 16.174 -46.609 1.00 75.44 326 PRO A O 1
ATOM 2602 N N . THR A 1 327 ? 35.133 15.295 -44.546 1.00 71.19 327 THR A N 1
ATOM 2603 C CA . THR A 1 327 ? 35.645 13.979 -44.950 1.00 71.19 327 THR A CA 1
ATOM 2604 C C . THR A 1 327 ? 34.507 12.964 -45.137 1.00 71.19 327 THR A C 1
ATOM 2606 O O . THR A 1 327 ? 33.593 12.861 -44.321 1.00 71.19 327 THR A O 1
ATOM 2609 N N . GLY A 1 328 ? 34.559 12.186 -46.225 1.00 69.81 328 GLY A N 1
ATOM 2610 C CA . GLY A 1 328 ? 33.602 11.110 -46.528 1.00 69.81 328 GLY A CA 1
ATOM 2611 C C . GLY A 1 328 ? 32.456 11.501 -47.476 1.00 69.81 328 GLY A C 1
ATOM 2612 O O . GLY A 1 328 ? 31.953 12.619 -47.452 1.00 69.81 328 GLY A O 1
ATOM 2613 N N . LYS A 1 329 ? 31.999 10.540 -48.302 1.00 63.91 329 LYS A N 1
ATOM 2614 C CA . LYS A 1 329 ? 31.058 10.769 -49.425 1.00 63.91 329 LYS A CA 1
ATOM 2615 C C . LYS A 1 329 ? 29.786 11.547 -49.049 1.00 63.91 329 LYS A C 1
ATOM 2617 O O . LYS A 1 329 ? 29.405 12.458 -49.774 1.00 63.91 329 LYS A O 1
ATOM 2622 N N . MET A 1 330 ? 29.140 11.206 -47.929 1.00 62.56 330 MET A N 1
ATOM 2623 C CA . MET A 1 330 ? 27.888 11.855 -47.507 1.00 62.56 330 MET A CA 1
ATOM 2624 C C . MET A 1 330 ? 28.125 13.265 -46.956 1.00 62.56 330 MET A C 1
ATOM 2626 O O . MET A 1 330 ? 27.379 14.176 -47.293 1.00 62.56 330 MET A O 1
ATOM 2630 N N . MET A 1 331 ? 29.175 13.471 -46.157 1.00 70.12 331 MET A N 1
ATOM 2631 C CA . MET A 1 331 ? 29.476 14.787 -45.582 1.00 70.12 331 MET A CA 1
ATOM 2632 C C . MET A 1 331 ? 29.900 15.779 -46.664 1.00 70.12 331 MET A C 1
ATOM 2634 O O . MET A 1 331 ? 29.395 16.897 -46.688 1.00 70.12 331 MET A O 1
ATOM 2638 N N . THR A 1 332 ? 30.726 15.353 -47.626 1.00 74.75 332 THR A N 1
ATOM 2639 C CA . THR A 1 332 ? 31.091 16.181 -48.786 1.00 74.75 332 THR A CA 1
ATOM 2640 C C . THR A 1 332 ? 29.872 16.549 -49.638 1.00 74.75 332 THR A C 1
ATOM 2642 O O . THR A 1 332 ? 29.802 17.657 -50.157 1.00 74.75 332 THR A O 1
ATOM 2645 N N . GLN A 1 333 ? 28.883 15.658 -49.760 1.00 71.00 333 GLN A N 1
ATOM 2646 C CA . GLN A 1 333 ? 27.646 15.945 -50.490 1.00 71.00 333 GLN A CA 1
ATOM 2647 C C . GLN A 1 333 ? 26.725 16.914 -49.732 1.00 71.00 333 GLN A C 1
ATOM 2649 O O . GLN A 1 333 ? 26.157 17.813 -50.348 1.00 71.00 333 GLN A O 1
ATOM 2654 N N . VAL A 1 334 ? 26.572 16.745 -48.416 1.00 66.19 334 VAL A N 1
ATOM 2655 C CA . VAL A 1 334 ? 25.682 17.578 -47.587 1.00 66.19 334 VAL A CA 1
ATOM 2656 C C . VAL A 1 334 ? 26.258 18.982 -47.370 1.00 66.19 334 VAL A C 1
ATOM 2658 O O . VAL A 1 334 ? 25.497 19.942 -47.328 1.00 66.19 334 VAL A O 1
ATOM 2661 N N . HIS A 1 335 ? 27.585 19.117 -47.295 1.00 75.50 335 HIS A N 1
ATOM 2662 C CA . HIS A 1 335 ? 28.271 20.400 -47.092 1.00 75.50 335 HIS A CA 1
ATOM 2663 C C . HIS A 1 335 ? 28.673 21.105 -48.399 1.00 75.50 335 HIS A C 1
ATOM 2665 O O . HIS A 1 335 ? 29.214 22.204 -48.352 1.00 75.50 335 HIS A O 1
ATOM 2671 N N . LYS A 1 336 ? 28.396 20.516 -49.573 1.00 73.44 336 LYS A N 1
ATOM 2672 C CA . LYS A 1 336 ? 28.844 21.013 -50.891 1.00 73.44 336 LYS A CA 1
ATOM 2673 C C . LYS A 1 336 ? 28.516 22.492 -51.159 1.00 73.44 336 LYS A C 1
ATOM 2675 O O . LYS A 1 336 ? 29.259 23.160 -51.871 1.00 73.44 336 LYS A O 1
ATOM 2680 N N . ASN A 1 337 ? 27.409 22.980 -50.602 1.00 72.62 337 ASN A N 1
ATOM 2681 C CA . ASN A 1 337 ? 26.906 24.337 -50.816 1.00 72.62 337 ASN A CA 1
ATOM 2682 C C . ASN A 1 337 ? 27.045 25.236 -49.575 1.00 72.62 337 ASN A C 1
ATOM 2684 O O . ASN A 1 337 ? 26.566 26.362 -49.601 1.00 72.62 337 ASN A O 1
ATOM 2688 N N . ILE A 1 338 ? 27.676 24.764 -48.494 1.00 74.56 338 ILE A N 1
ATOM 2689 C CA . ILE A 1 338 ? 27.881 25.578 -47.291 1.00 74.56 338 ILE A CA 1
ATOM 2690 C C . ILE A 1 338 ? 29.042 26.538 -47.557 1.00 74.56 338 ILE A C 1
ATOM 2692 O O . ILE A 1 338 ? 30.175 26.112 -47.775 1.00 74.56 338 ILE A O 1
ATOM 2696 N N . ARG A 1 339 ? 28.753 27.840 -47.548 1.00 75.81 339 ARG A N 1
ATOM 2697 C CA . ARG A 1 339 ? 29.743 28.913 -47.680 1.00 75.81 339 ARG A CA 1
ATOM 2698 C C . ARG A 1 339 ? 29.657 29.776 -46.431 1.00 75.81 339 ARG A C 1
ATOM 2700 O O . ARG A 1 339 ? 28.708 30.533 -46.284 1.00 75.81 339 ARG A O 1
ATOM 2707 N N . LEU A 1 340 ? 30.615 29.605 -45.528 1.00 81.44 340 LEU A N 1
ATOM 2708 C CA . LEU A 1 340 ? 30.714 30.362 -44.283 1.00 81.44 340 LEU A CA 1
ATOM 2709 C C . LEU A 1 340 ? 32.096 31.011 -44.228 1.00 81.44 340 LEU A C 1
ATOM 2711 O O . LEU A 1 340 ? 33.093 30.357 -44.539 1.00 81.44 340 LEU A O 1
ATOM 2715 N N . SER A 1 341 ? 32.144 32.280 -43.851 1.00 86.38 341 SER A N 1
ATOM 2716 C CA . SER A 1 341 ? 33.378 32.990 -43.515 1.00 86.38 341 SER A CA 1
ATOM 2717 C C . SER A 1 341 ? 33.881 32.602 -42.120 1.00 86.38 341 SER A C 1
ATOM 2719 O O . SER A 1 341 ? 33.121 32.105 -41.285 1.00 86.38 341 SER A O 1
ATOM 2721 N N . ASP A 1 342 ? 35.157 32.864 -41.840 1.00 81.62 342 ASP A N 1
ATOM 2722 C CA . ASP A 1 342 ? 35.763 32.573 -40.532 1.00 81.62 342 ASP A CA 1
ATOM 2723 C C . ASP A 1 342 ? 35.066 33.332 -39.385 1.00 81.62 342 ASP A C 1
ATOM 2725 O O . ASP A 1 342 ? 34.902 32.812 -38.277 1.00 81.62 342 ASP A O 1
ATOM 2729 N N . GLU A 1 343 ? 34.577 34.544 -39.665 1.00 83.44 343 GLU A N 1
ATOM 2730 C CA . GLU A 1 343 ? 33.786 35.342 -38.724 1.00 83.44 343 GLU A CA 1
ATOM 2731 C C . GLU A 1 343 ? 32.432 34.674 -38.431 1.00 83.44 343 GLU A C 1
ATOM 2733 O O . GLU A 1 343 ? 32.044 34.516 -37.273 1.00 83.44 343 GLU A O 1
ATOM 2738 N N . GLU A 1 344 ? 31.737 34.181 -39.457 1.00 83.44 344 GLU A N 1
ATOM 2739 C CA . GLU A 1 344 ? 30.462 33.471 -39.292 1.00 83.44 344 GLU A CA 1
ATOM 2740 C C . GLU A 1 344 ? 30.622 32.148 -38.541 1.00 83.44 344 GLU A C 1
ATOM 2742 O O . GLU A 1 344 ? 29.778 31.805 -37.711 1.00 83.44 344 GLU A O 1
ATOM 2747 N N . ILE A 1 345 ? 31.717 31.421 -38.777 1.00 85.50 345 ILE A N 1
ATOM 2748 C CA . ILE A 1 345 ? 32.050 30.193 -38.040 1.00 85.50 345 ILE A CA 1
ATOM 2749 C C . ILE A 1 345 ? 32.293 30.509 -36.561 1.00 85.50 345 ILE A C 1
ATOM 2751 O O . ILE A 1 345 ? 31.822 29.772 -35.691 1.00 85.50 345 ILE A O 1
ATOM 2755 N N . THR A 1 346 ? 32.962 31.624 -36.267 1.00 85.06 346 THR A N 1
ATOM 2756 C CA . THR A 1 346 ? 33.192 32.095 -34.894 1.00 85.06 346 THR A CA 1
ATOM 2757 C C . THR A 1 346 ? 31.873 32.427 -34.190 1.00 85.06 346 THR A C 1
ATOM 2759 O O . THR A 1 346 ? 31.650 31.998 -33.056 1.00 85.06 346 THR A O 1
ATOM 2762 N N . LEU A 1 347 ? 30.947 33.100 -34.880 1.00 86.94 347 LEU A N 1
ATOM 2763 C CA . LEU A 1 347 ? 29.611 33.404 -34.353 1.00 86.94 347 LEU A CA 1
ATOM 2764 C C . LEU A 1 347 ? 28.779 32.129 -34.124 1.00 86.94 347 LEU A C 1
ATOM 2766 O O . LEU A 1 347 ? 28.157 31.974 -33.069 1.00 86.94 347 LEU A O 1
ATOM 2770 N N . ILE A 1 348 ? 28.800 31.180 -35.068 1.00 87.06 348 ILE A N 1
ATOM 2771 C CA . ILE A 1 348 ? 28.144 29.870 -34.920 1.00 87.06 348 ILE A CA 1
ATOM 2772 C C . ILE A 1 348 ? 28.732 29.107 -33.726 1.00 87.06 348 ILE A C 1
ATOM 2774 O O . ILE A 1 348 ? 27.976 28.534 -32.939 1.00 87.06 348 ILE A O 1
ATOM 2778 N N . LYS A 1 349 ? 30.060 29.125 -33.546 1.00 89.06 349 LYS A N 1
ATOM 2779 C CA . LYS A 1 349 ? 30.735 28.490 -32.405 1.00 89.06 349 LYS A CA 1
ATOM 2780 C C . LYS A 1 349 ? 30.314 29.118 -31.076 1.00 89.06 349 LYS A C 1
ATOM 2782 O O . LYS A 1 349 ? 30.018 28.377 -30.139 1.00 89.06 349 LYS A O 1
ATOM 2787 N N . GLY A 1 350 ? 30.216 30.447 -31.014 1.00 84.94 350 GLY A N 1
ATOM 2788 C CA . GLY A 1 350 ? 29.708 31.163 -29.841 1.00 84.94 350 GLY A CA 1
ATOM 2789 C C . GLY A 1 350 ? 28.291 30.723 -29.461 1.00 84.94 350 GLY A C 1
ATOM 2790 O O . GLY A 1 350 ? 28.030 30.392 -28.304 1.00 84.94 350 GLY A O 1
ATOM 2791 N N . TYR A 1 351 ? 27.396 30.601 -30.447 1.00 87.25 351 TYR A N 1
ATOM 2792 C CA . TYR A 1 351 ? 26.052 30.060 -30.219 1.00 87.25 351 TYR A CA 1
ATOM 2793 C C . TYR A 1 351 ? 26.071 28.580 -29.796 1.00 87.25 351 TYR A C 1
ATOM 2795 O O . TYR A 1 351 ? 25.333 28.181 -28.894 1.00 87.25 351 TYR A O 1
ATOM 2803 N N . MET A 1 352 ? 26.931 27.750 -30.399 1.00 88.94 352 MET A N 1
ATOM 2804 C CA . MET A 1 352 ? 27.085 26.345 -30.009 1.00 88.94 352 MET A CA 1
ATOM 2805 C C . MET A 1 352 ? 27.542 26.195 -28.552 1.00 88.94 352 MET A C 1
ATOM 2807 O O . MET A 1 352 ? 27.061 25.291 -27.868 1.00 88.94 352 MET A O 1
ATOM 2811 N N . ASP A 1 353 ? 28.424 27.063 -28.057 1.00 87.06 353 ASP A N 1
ATOM 2812 C CA . ASP A 1 353 ? 28.891 27.022 -26.667 1.00 87.06 353 ASP A CA 1
ATOM 2813 C C . ASP A 1 353 ? 27.783 27.360 -25.669 1.00 87.06 353 ASP A C 1
ATOM 2815 O O . ASP A 1 353 ? 27.663 26.681 -24.643 1.00 87.06 353 ASP A O 1
ATOM 2819 N N . GLU A 1 354 ? 26.915 28.317 -25.991 1.00 85.19 354 GLU A N 1
ATOM 2820 C CA . GLU A 1 354 ? 25.702 28.571 -25.210 1.00 85.19 354 GLU A CA 1
ATOM 2821 C C . GLU A 1 354 ? 24.736 27.384 -25.277 1.00 85.19 354 GLU A C 1
ATOM 2823 O O . GLU A 1 354 ? 24.264 26.890 -24.247 1.00 85.19 354 GLU A O 1
ATOM 2828 N N . LEU A 1 355 ? 24.521 26.845 -26.480 1.00 82.00 355 LEU A N 1
ATOM 2829 C CA . LEU A 1 355 ? 23.680 25.674 -26.706 1.00 82.00 355 LEU A CA 1
ATOM 2830 C C . LEU A 1 355 ? 24.180 24.455 -25.904 1.00 82.00 355 LEU A C 1
ATOM 2832 O O . LEU A 1 355 ? 23.364 23.669 -25.421 1.00 82.00 355 LEU A O 1
ATOM 2836 N N . SER A 1 356 ? 25.494 24.331 -25.667 1.00 82.50 356 SER A N 1
ATOM 2837 C CA . SER A 1 356 ? 26.100 23.268 -24.842 1.00 82.50 356 SER A CA 1
ATOM 2838 C C . SER A 1 356 ? 25.645 23.277 -23.375 1.00 82.50 356 SER A C 1
ATOM 2840 O O . SER A 1 356 ? 25.729 22.243 -22.706 1.00 82.50 356 SER A O 1
ATOM 2842 N N . GLY A 1 357 ? 25.192 24.431 -22.873 1.00 75.62 357 GLY A N 1
ATOM 2843 C CA . GLY A 1 357 ? 24.646 24.601 -21.525 1.00 75.62 357 GLY A CA 1
ATOM 2844 C C . GLY A 1 357 ? 23.158 24.263 -21.412 1.00 75.62 357 GLY A C 1
ATOM 2845 O O . GLY A 1 357 ? 22.631 24.198 -20.302 1.00 75.62 357 GLY A O 1
ATOM 2846 N N . THR A 1 358 ? 22.480 24.035 -22.538 1.00 72.88 358 THR A N 1
ATOM 2847 C CA . THR A 1 358 ? 21.056 23.683 -22.580 1.00 72.88 358 THR A CA 1
ATOM 2848 C C . THR A 1 358 ? 20.848 22.166 -22.571 1.00 72.88 358 THR A C 1
ATOM 2850 O O . THR A 1 358 ? 21.795 21.381 -22.628 1.00 72.88 358 THR A O 1
ATOM 2853 N N . SER A 1 359 ? 19.595 21.725 -22.455 1.00 63.31 359 SER A N 1
ATOM 2854 C CA . SER A 1 359 ? 19.235 20.308 -22.462 1.00 63.31 359 SER A CA 1
ATOM 2855 C C . SER A 1 359 ? 17.974 20.093 -23.289 1.00 63.31 359 SER A C 1
ATOM 2857 O O . SER A 1 359 ? 16.956 20.727 -23.022 1.00 63.31 359 SER A O 1
ATOM 2859 N N . LEU A 1 360 ? 18.031 19.173 -24.257 1.00 61.28 360 LEU A N 1
ATOM 2860 C CA . LEU A 1 360 ? 16.866 18.720 -25.031 1.00 61.28 360 LEU A CA 1
ATOM 2861 C C . LEU A 1 360 ? 16.152 17.532 -24.369 1.00 61.28 360 LEU A C 1
ATOM 2863 O O . LEU A 1 360 ? 15.462 16.763 -25.033 1.00 61.28 360 LEU A O 1
ATOM 2867 N N . ILE A 1 361 ? 16.338 17.344 -23.062 1.00 55.94 361 ILE A N 1
ATOM 2868 C CA . ILE A 1 361 ? 15.603 16.330 -22.308 1.00 55.94 361 ILE A CA 1
ATOM 2869 C C . ILE A 1 361 ? 14.153 16.798 -22.171 1.00 55.94 361 ILE A C 1
ATOM 2871 O O . ILE A 1 361 ? 13.906 17.928 -21.749 1.00 55.94 361 ILE A O 1
ATOM 2875 N N . GLN A 1 362 ? 13.205 15.912 -22.489 1.00 53.62 362 GLN A N 1
ATOM 2876 C CA . GLN A 1 362 ? 11.779 16.162 -22.285 1.00 53.62 362 GLN A CA 1
ATOM 2877 C C . GLN A 1 362 ? 11.522 16.663 -20.858 1.00 53.62 362 GLN A C 1
ATOM 2879 O O . GLN A 1 362 ? 11.853 15.950 -19.899 1.00 53.62 362 GLN A O 1
ATOM 2884 N N . PRO A 1 363 ? 10.942 17.866 -20.673 1.00 48.97 363 PRO A N 1
ATOM 2885 C CA . PRO A 1 363 ? 10.484 18.270 -19.360 1.00 48.97 363 PRO A CA 1
ATOM 2886 C C . PRO A 1 363 ? 9.459 17.239 -18.896 1.00 48.97 363 PRO A C 1
ATOM 2888 O O . PRO A 1 363 ? 8.537 16.869 -19.624 1.00 48.97 363 PRO A O 1
ATOM 2891 N N . LYS A 1 364 ? 9.639 16.737 -17.673 1.00 46.66 364 LYS A N 1
ATOM 2892 C CA . LYS A 1 364 ? 8.702 15.795 -17.063 1.00 46.66 364 LYS A CA 1
ATOM 2893 C C . LYS A 1 364 ? 7.303 16.405 -17.154 1.00 46.66 364 LYS A C 1
ATOM 2895 O O . LYS A 1 364 ? 7.093 17.487 -16.606 1.00 46.66 364 LYS A O 1
ATOM 2900 N N . GLN A 1 365 ? 6.384 15.737 -17.861 1.00 51.59 365 GLN A N 1
ATOM 2901 C CA . GLN A 1 365 ? 5.013 16.220 -18.041 1.00 51.59 365 GLN A CA 1
ATOM 2902 C C . GLN A 1 365 ? 4.463 16.687 -16.692 1.00 51.59 365 GLN A C 1
ATOM 2904 O O . GLN A 1 365 ? 4.573 15.968 -15.689 1.00 51.59 365 GLN A O 1
ATOM 2909 N N . ALA A 1 366 ? 3.920 17.909 -16.657 1.00 48.09 366 ALA A N 1
ATOM 2910 C CA . ALA A 1 366 ? 3.318 18.441 -15.446 1.00 48.09 366 ALA A CA 1
ATOM 2911 C C . ALA A 1 366 ? 2.285 17.420 -14.955 1.00 48.09 366 ALA A C 1
ATOM 2913 O O . ALA A 1 366 ? 1.481 16.940 -15.761 1.00 48.09 366 ALA A O 1
ATOM 2914 N N . PRO A 1 367 ? 2.297 17.035 -13.669 1.00 59.44 367 PRO A N 1
ATOM 2915 C CA . PRO A 1 367 ? 1.400 16.005 -13.182 1.00 59.44 367 PRO A CA 1
ATOM 2916 C C . PRO A 1 367 ? -0.003 16.612 -13.032 1.00 59.44 367 PRO A C 1
ATOM 2918 O O . PRO A 1 367 ? -0.464 16.873 -11.926 1.00 59.44 367 PRO A O 1
ATOM 2921 N N . ILE A 1 368 ? -0.687 16.863 -14.153 1.00 64.06 368 ILE A N 1
ATOM 2922 C CA . ILE A 1 368 ? -2.018 17.484 -14.225 1.00 64.06 368 ILE A CA 1
ATOM 2923 C C . ILE A 1 368 ? -2.993 16.722 -13.322 1.00 64.06 368 ILE A C 1
ATOM 2925 O O . ILE A 1 368 ? -3.732 17.326 -12.550 1.00 64.06 368 ILE A O 1
ATOM 2929 N N . ASN A 1 369 ? -2.903 15.391 -13.313 1.00 66.75 369 ASN A N 1
ATOM 2930 C CA . ASN A 1 369 ? -3.695 14.532 -12.434 1.00 66.75 369 ASN A CA 1
ATOM 2931 C C . ASN A 1 369 ? -3.406 14.761 -10.942 1.00 66.75 369 ASN A C 1
ATOM 2933 O O . ASN A 1 369 ? -4.324 14.694 -10.132 1.00 66.75 369 ASN A O 1
ATOM 2937 N N . LEU A 1 370 ? -2.161 15.072 -10.564 1.00 70.75 370 LEU A N 1
ATOM 2938 C CA . LEU A 1 370 ? -1.805 15.418 -9.184 1.00 70.75 370 LEU A CA 1
ATOM 2939 C C . LEU A 1 370 ? -2.370 16.787 -8.801 1.00 70.75 370 LEU A C 1
ATOM 2941 O O . LEU A 1 370 ? -2.901 16.942 -7.707 1.00 70.75 370 LEU A O 1
ATOM 2945 N N . VAL A 1 371 ? -2.295 17.768 -9.703 1.00 76.06 371 VAL A N 1
ATOM 2946 C CA . VAL A 1 371 ? -2.853 19.108 -9.471 1.00 76.06 371 VAL A CA 1
ATOM 2947 C C . VAL A 1 371 ? -4.372 19.031 -9.303 1.00 76.06 371 VAL A C 1
ATOM 2949 O O . VAL A 1 371 ? -4.906 19.543 -8.320 1.00 76.06 371 VAL A O 1
ATOM 2952 N N . LEU A 1 372 ? -5.065 18.322 -10.198 1.00 77.50 372 LEU A N 1
ATOM 2953 C CA . LEU A 1 372 ? -6.508 18.088 -10.101 1.00 77.50 372 LEU A CA 1
ATOM 2954 C C . LEU A 1 372 ? -6.882 17.306 -8.835 1.00 77.50 372 LEU A C 1
ATOM 2956 O O . LEU A 1 372 ? -7.868 17.640 -8.181 1.00 77.50 372 LEU A O 1
ATOM 2960 N N . PHE A 1 373 ? -6.079 16.316 -8.438 1.00 76.94 373 PHE A N 1
ATOM 2961 C CA . PHE A 1 373 ? -6.262 15.584 -7.185 1.00 76.94 373 PHE A CA 1
ATOM 2962 C C . PHE A 1 373 ? -6.120 16.484 -5.951 1.00 76.94 373 PHE A C 1
ATOM 2964 O O . PHE A 1 373 ? -6.940 16.398 -5.035 1.00 76.94 373 PHE A O 1
ATOM 2971 N N . ILE A 1 374 ? -5.124 17.375 -5.928 1.00 80.06 374 ILE A N 1
ATOM 2972 C CA . ILE A 1 374 ? -4.933 18.350 -4.846 1.00 80.06 374 ILE A CA 1
ATOM 2973 C C . ILE A 1 374 ? -6.122 19.313 -4.791 1.00 80.06 374 ILE A C 1
ATOM 2975 O O . ILE A 1 374 ? -6.685 19.515 -3.717 1.00 80.06 374 ILE A O 1
ATOM 2979 N N . ILE A 1 375 ? -6.554 19.856 -5.933 1.00 86.25 375 ILE A N 1
ATOM 2980 C CA . ILE A 1 375 ? -7.714 20.757 -6.010 1.00 86.25 375 ILE A CA 1
ATOM 2981 C C . ILE A 1 375 ? -8.984 20.047 -5.525 1.00 86.25 375 ILE A C 1
ATOM 2983 O O . ILE A 1 375 ? -9.698 20.585 -4.679 1.00 86.25 375 ILE A O 1
ATOM 2987 N N . ALA A 1 376 ? -9.252 18.828 -5.997 1.00 82.75 376 ALA A N 1
ATOM 2988 C CA . ALA A 1 376 ? -10.404 18.040 -5.565 1.00 82.75 376 ALA A CA 1
ATOM 2989 C C . ALA A 1 376 ? -10.354 17.728 -4.062 1.00 82.75 376 ALA A C 1
ATOM 2991 O O . ALA A 1 376 ? -11.373 17.837 -3.384 1.00 82.75 376 ALA A O 1
ATOM 2992 N N . SER A 1 377 ? -9.172 17.412 -3.527 1.00 80.38 377 SER A N 1
ATOM 2993 C CA . SER A 1 377 ? -8.964 17.162 -2.095 1.00 80.38 377 SER A CA 1
ATOM 2994 C C . SER A 1 377 ? -9.196 18.418 -1.256 1.00 80.38 377 SER A C 1
ATOM 2996 O O . SER A 1 377 ? -9.859 18.352 -0.222 1.00 80.38 377 SER A O 1
ATOM 2998 N N . LEU A 1 378 ? -8.717 19.578 -1.713 1.00 87.75 378 LEU A N 1
ATOM 2999 C CA . LEU A 1 378 ? -8.967 20.866 -1.065 1.00 87.75 378 LEU A CA 1
ATOM 3000 C C . LEU A 1 378 ? -10.458 21.223 -1.090 1.00 87.75 378 LEU A C 1
ATOM 3002 O O . LEU A 1 378 ? -11.001 21.614 -0.059 1.00 87.75 378 LEU A O 1
ATOM 3006 N N . LEU A 1 379 ? -11.140 21.038 -2.223 1.00 87.00 379 LEU A N 1
ATOM 3007 C CA . LEU A 1 379 ? -12.584 21.268 -2.347 1.00 87.00 379 LEU A CA 1
ATOM 3008 C C . LEU A 1 379 ? -13.399 20.323 -1.454 1.00 87.00 379 LEU A C 1
ATOM 3010 O O . LEU A 1 379 ? -14.334 20.772 -0.786 1.00 87.00 379 LEU A O 1
ATOM 3014 N N . PHE A 1 380 ? -13.022 19.044 -1.394 1.00 88.81 380 PHE A N 1
ATOM 3015 C CA . PHE A 1 380 ? -13.625 18.060 -0.496 1.00 88.81 380 PHE A CA 1
ATOM 3016 C C . PHE A 1 380 ? -13.482 18.502 0.967 1.00 88.81 380 PHE A C 1
ATOM 3018 O O . PHE A 1 380 ? -14.456 18.511 1.719 1.00 88.81 380 PHE A O 1
ATOM 3025 N N . LEU A 1 381 ? -12.284 18.940 1.362 1.00 83.56 381 LEU A N 1
ATOM 3026 C CA . LEU A 1 381 ? -11.974 19.344 2.733 1.00 83.56 381 LEU A CA 1
ATOM 3027 C C . LEU A 1 381 ? -12.687 20.650 3.116 1.00 83.56 381 LEU A C 1
ATOM 3029 O O . LEU A 1 381 ? -13.304 20.718 4.177 1.00 83.56 381 LEU A O 1
ATOM 3033 N N . VAL A 1 382 ? -12.695 21.652 2.231 1.00 84.88 382 VAL A N 1
ATOM 3034 C CA . VAL A 1 382 ? -13.440 22.908 2.423 1.00 84.88 382 VAL A CA 1
ATOM 3035 C C . VAL A 1 382 ? -14.942 22.645 2.535 1.00 84.88 382 VAL A C 1
ATOM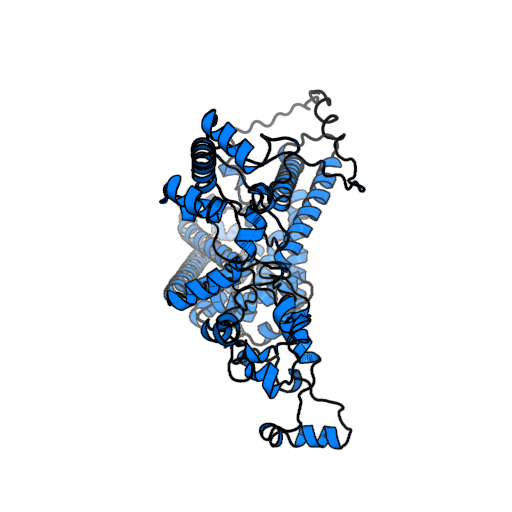 3037 O O . VAL A 1 382 ? -15.587 23.191 3.428 1.00 84.88 382 VAL A O 1
ATOM 3040 N N . SER A 1 383 ? -15.507 21.782 1.686 1.00 83.81 383 SER A N 1
ATOM 3041 C CA . SER A 1 383 ? -16.936 21.452 1.735 1.00 83.81 383 SER A CA 1
ATOM 3042 C C . SER A 1 383 ? -17.312 20.619 2.969 1.00 83.81 383 SER A C 1
ATOM 3044 O O . SER A 1 383 ? -18.367 20.846 3.565 1.00 83.81 383 SER A O 1
ATOM 3046 N N . ALA A 1 384 ? -16.432 19.718 3.423 1.00 78.12 384 ALA A N 1
ATOM 3047 C CA . ALA A 1 384 ? -16.610 18.968 4.668 1.00 78.12 384 ALA A CA 1
ATOM 3048 C C . ALA A 1 384 ? -16.562 19.890 5.896 1.00 78.12 384 ALA A C 1
ATOM 3050 O O . ALA A 1 384 ? -17.438 19.820 6.764 1.00 78.12 384 ALA A O 1
ATOM 3051 N N . VAL A 1 385 ? -15.576 20.793 5.950 1.00 78.56 385 VAL A N 1
ATOM 3052 C CA . VAL A 1 385 ? -15.456 21.816 7.000 1.00 78.56 385 VAL A CA 1
ATOM 3053 C C . VAL A 1 385 ? -16.668 22.739 6.988 1.00 78.56 385 VAL A C 1
ATOM 3055 O O . VAL A 1 385 ? -17.191 23.062 8.055 1.00 78.56 385 VAL A O 1
ATOM 3058 N N . ASP A 1 386 ? -17.175 23.110 5.812 1.00 81.50 386 ASP A N 1
ATOM 3059 C CA . ASP A 1 386 ? -18.371 23.935 5.733 1.00 81.50 386 ASP A CA 1
ATOM 3060 C C . ASP A 1 386 ? -19.631 23.222 6.209 1.00 81.50 386 ASP A C 1
ATOM 3062 O O . ASP A 1 386 ? -20.406 23.784 6.982 1.00 81.50 386 ASP A O 1
ATOM 3066 N N . LEU A 1 387 ? -19.814 21.959 5.837 1.00 82.12 387 LEU A N 1
ATOM 3067 C CA . LEU A 1 387 ? -20.968 21.179 6.270 1.00 82.12 387 LEU A CA 1
ATOM 3068 C C . LEU A 1 387 ? -20.980 20.938 7.791 1.00 82.12 387 LEU A C 1
ATOM 3070 O O . LEU A 1 387 ? -22.049 20.963 8.411 1.00 82.12 387 LEU A O 1
ATOM 3074 N N . ILE A 1 388 ? -19.807 20.708 8.389 1.00 76.81 388 ILE A N 1
ATOM 3075 C CA . ILE A 1 388 ? -19.666 20.303 9.796 1.00 76.81 388 ILE A CA 1
ATOM 3076 C C . ILE A 1 388 ? -19.501 21.515 10.725 1.00 76.81 388 ILE A C 1
ATOM 3078 O O . ILE A 1 388 ? -20.160 21.578 11.766 1.00 76.81 388 ILE A O 1
ATOM 3082 N N . ILE A 1 389 ? -18.638 22.467 10.359 1.00 77.25 389 ILE A N 1
ATOM 3083 C CA . ILE A 1 389 ? -18.139 23.532 11.241 1.00 77.25 389 ILE A CA 1
ATOM 3084 C C . ILE A 1 389 ? -18.728 24.891 10.858 1.00 77.25 389 ILE A C 1
ATOM 3086 O O . ILE A 1 389 ? -19.490 25.463 11.638 1.00 77.25 389 ILE A O 1
ATOM 3090 N N . THR A 1 390 ? -18.373 25.435 9.687 1.00 74.81 390 THR A N 1
ATOM 3091 C CA . THR A 1 390 ? -18.640 26.855 9.387 1.00 74.81 390 THR A CA 1
ATOM 3092 C C . THR A 1 390 ? -20.074 27.135 8.951 1.00 74.81 390 THR A C 1
ATOM 3094 O O . THR A 1 390 ? -20.558 28.243 9.182 1.00 74.81 390 THR A O 1
ATOM 3097 N N . LYS A 1 391 ? -20.770 26.154 8.356 1.00 78.06 391 LYS A N 1
ATOM 3098 C CA . LYS A 1 391 ? -22.155 26.244 7.846 1.00 78.06 391 LYS A CA 1
ATOM 3099 C C . LYS A 1 391 ? -22.418 27.522 7.041 1.00 78.06 391 LYS A C 1
ATOM 3101 O O . LYS A 1 391 ? -23.495 28.117 7.133 1.00 78.06 391 LYS A O 1
ATOM 3106 N N . ARG A 1 392 ? -21.419 27.968 6.278 1.00 73.50 392 ARG A N 1
ATOM 3107 C CA . ARG A 1 392 ? -21.405 29.239 5.550 1.00 73.50 392 ARG A CA 1
ATOM 3108 C C . ARG A 1 392 ? -22.190 29.130 4.243 1.00 73.50 392 ARG A C 1
ATOM 3110 O O . ARG A 1 392 ? -22.800 30.116 3.827 1.00 73.50 392 ARG A O 1
ATOM 3117 N N . ILE A 1 393 ? -22.232 27.951 3.613 1.00 73.81 393 ILE A N 1
ATOM 3118 C CA . ILE A 1 393 ? -22.980 27.716 2.371 1.00 73.81 393 ILE A CA 1
ATOM 3119 C C . ILE A 1 393 ? -24.471 27.517 2.682 1.00 73.81 393 ILE A C 1
ATOM 3121 O O . ILE A 1 393 ? -24.903 26.533 3.281 1.00 73.81 393 ILE A O 1
ATOM 3125 N N . ARG A 1 394 ? -25.292 28.476 2.234 1.00 61.69 394 ARG A N 1
ATOM 3126 C CA . ARG A 1 394 ? -26.729 28.561 2.557 1.00 61.69 394 ARG A CA 1
ATOM 3127 C C . ARG A 1 394 ? -27.567 27.439 1.931 1.00 61.69 394 ARG A C 1
ATOM 3129 O O . ARG A 1 394 ? -28.522 26.965 2.546 1.00 61.69 394 ARG A O 1
ATOM 3136 N N . LYS A 1 395 ? -27.226 27.001 0.712 1.00 80.50 395 LYS A N 1
ATOM 3137 C CA . LYS A 1 395 ? -27.892 25.870 0.050 1.00 80.50 395 LYS A CA 1
ATOM 3138 C C . LYS A 1 395 ? -27.315 24.564 0.597 1.00 80.50 395 LYS A C 1
ATOM 3140 O O . LYS A 1 395 ? -26.271 24.110 0.142 1.00 80.50 395 LYS A O 1
ATOM 3145 N N . ARG A 1 396 ? -28.029 23.938 1.538 1.00 68.94 396 ARG A N 1
ATOM 3146 C CA . ARG A 1 396 ? -27.595 22.695 2.210 1.00 68.94 396 ARG A CA 1
ATOM 3147 C C . ARG A 1 396 ? -27.313 21.521 1.265 1.00 68.94 396 ARG A C 1
ATOM 3149 O O . ARG A 1 396 ? -26.597 20.616 1.662 1.00 68.94 396 ARG A O 1
ATOM 3156 N N . TRP A 1 397 ? -27.831 21.555 0.036 1.00 79.56 397 TRP A N 1
ATOM 3157 C CA . TRP A 1 397 ? -27.591 20.551 -1.007 1.00 79.56 397 TRP A CA 1
ATOM 3158 C C . TRP A 1 397 ? -26.252 20.719 -1.742 1.00 79.56 397 TRP A C 1
ATOM 3160 O O . TRP A 1 397 ? -25.758 19.765 -2.325 1.00 79.56 397 TRP A O 1
ATOM 3170 N N . VAL A 1 398 ? -25.632 21.903 -1.705 1.00 82.50 398 VAL A N 1
ATOM 3171 C CA . VAL A 1 398 ? -24.389 22.172 -2.454 1.00 82.50 398 VAL A CA 1
ATOM 3172 C C . VAL A 1 398 ? -23.200 21.424 -1.850 1.00 82.50 398 VAL A C 1
ATOM 3174 O O . VAL A 1 398 ? -22.440 20.804 -2.583 1.00 82.50 398 VAL A O 1
ATOM 3177 N N . ASN A 1 399 ? -23.077 21.407 -0.521 1.00 83.00 399 ASN A N 1
ATOM 3178 C CA . ASN A 1 399 ? -22.023 20.655 0.162 1.00 83.00 399 ASN A CA 1
ATOM 3179 C C . ASN A 1 399 ? -22.052 19.141 -0.118 1.00 83.00 399 ASN A C 1
ATOM 3181 O O . ASN A 1 399 ? -21.028 18.603 -0.525 1.00 83.00 399 ASN A O 1
ATOM 3185 N N . PRO A 1 400 ? -23.186 18.426 0.021 1.00 84.19 400 PRO A N 1
ATOM 3186 C CA . PRO A 1 400 ? -23.224 17.007 -0.315 1.00 84.19 400 PRO A CA 1
ATOM 3187 C C . PRO A 1 400 ? -22.973 16.739 -1.805 1.00 84.19 400 PRO A C 1
ATOM 3189 O O . PRO A 1 400 ? -22.372 15.715 -2.117 1.00 84.19 400 PRO A O 1
ATOM 3192 N N . ILE A 1 401 ? -23.349 17.644 -2.720 1.00 89.12 401 ILE A N 1
ATOM 3193 C CA . ILE A 1 401 ? -23.009 17.517 -4.150 1.00 89.12 401 ILE A CA 1
ATOM 3194 C C . ILE A 1 401 ? -21.493 17.627 -4.358 1.00 89.12 401 ILE A C 1
ATOM 3196 O O . ILE A 1 401 ? -20.906 16.736 -4.969 1.00 89.12 401 ILE A O 1
ATOM 3200 N N . ILE A 1 402 ? -20.845 18.664 -3.813 1.00 87.31 402 ILE A N 1
ATOM 3201 C CA . ILE A 1 402 ? -19.389 18.849 -3.931 1.00 87.31 402 ILE A CA 1
ATOM 3202 C C . ILE A 1 402 ? -18.652 17.659 -3.314 1.00 87.31 402 ILE A C 1
ATOM 3204 O O . ILE A 1 402 ? -17.763 17.110 -3.960 1.00 87.31 402 ILE A O 1
ATOM 3208 N N . LEU A 1 403 ? -19.048 17.213 -2.118 1.00 85.81 403 LEU A N 1
ATOM 3209 C CA . LEU A 1 403 ? -18.467 16.043 -1.452 1.00 85.81 403 LEU A CA 1
ATOM 3210 C C . LEU A 1 403 ? -18.637 14.758 -2.266 1.00 85.81 403 LEU A C 1
ATOM 3212 O O . LEU A 1 403 ? -17.706 13.963 -2.337 1.00 85.81 403 LEU A O 1
ATOM 3216 N N . SER A 1 404 ? -19.794 14.560 -2.900 1.00 85.50 404 SER A N 1
ATOM 3217 C CA . SER A 1 404 ? -20.042 13.371 -3.723 1.00 85.50 404 SER A CA 1
ATOM 3218 C C . SER A 1 404 ? -19.194 13.383 -4.994 1.00 85.50 404 SER A C 1
ATOM 3220 O O . SER A 1 404 ? -18.561 12.381 -5.310 1.00 85.50 404 SER A O 1
ATOM 3222 N N . VAL A 1 405 ? -19.127 14.519 -5.697 1.00 88.56 405 VAL A N 1
ATOM 3223 C CA . VAL A 1 405 ? -18.361 14.654 -6.949 1.00 88.56 405 VAL A CA 1
ATOM 3224 C C . VAL A 1 405 ? -16.857 14.567 -6.689 1.00 88.56 405 VAL A C 1
ATOM 3226 O O . VAL A 1 405 ? -16.163 13.778 -7.328 1.00 88.56 405 VAL A O 1
ATOM 3229 N N . THR A 1 406 ? -16.346 15.339 -5.726 1.00 86.94 406 THR A N 1
ATOM 3230 C CA . THR A 1 406 ? -14.916 15.318 -5.376 1.00 86.94 406 THR A CA 1
ATOM 3231 C C . THR A 1 406 ? -14.517 13.997 -4.725 1.00 86.94 406 THR A C 1
ATOM 3233 O O . THR A 1 406 ? -13.463 13.465 -5.053 1.00 86.94 406 THR A O 1
ATOM 3236 N N . GLY A 1 407 ? -15.376 13.414 -3.885 1.00 84.44 407 GLY A N 1
ATOM 3237 C CA . GLY A 1 407 ? -15.169 12.093 -3.294 1.00 84.44 407 GLY A CA 1
ATOM 3238 C C . GLY A 1 407 ? -15.092 10.990 -4.347 1.00 84.44 407 GLY A C 1
ATOM 3239 O O . GLY A 1 407 ? -14.132 10.225 -4.341 1.00 84.44 407 GLY A O 1
ATOM 3240 N N . LEU A 1 408 ? -16.035 10.949 -5.297 1.00 87.69 408 LEU A N 1
ATOM 3241 C CA . LEU A 1 408 ? -16.007 9.994 -6.409 1.00 87.69 408 LEU A CA 1
ATOM 3242 C C . LEU A 1 408 ? -14.736 10.156 -7.250 1.00 87.69 408 LEU A C 1
ATOM 3244 O O . LEU A 1 408 ? -14.070 9.165 -7.537 1.00 87.69 408 LEU A O 1
ATOM 3248 N N . TYR A 1 409 ? -14.372 11.392 -7.601 1.00 83.31 409 TYR A N 1
ATOM 3249 C CA . TYR A 1 409 ? -13.147 11.671 -8.350 1.00 83.31 409 TYR A CA 1
ATOM 3250 C C . TYR A 1 409 ? -11.896 11.187 -7.602 1.00 83.31 409 TYR A C 1
ATOM 3252 O O . TYR A 1 409 ? -11.092 10.450 -8.168 1.00 83.31 409 TYR A O 1
ATOM 3260 N N . ILE A 1 410 ? -11.761 11.524 -6.314 1.00 80.56 410 ILE A N 1
ATOM 3261 C CA . ILE A 1 410 ? -10.652 11.076 -5.457 1.00 80.56 410 ILE A CA 1
ATOM 3262 C C . ILE A 1 410 ? -10.607 9.546 -5.397 1.00 80.56 410 ILE A C 1
ATOM 3264 O O . ILE A 1 410 ? -9.538 8.967 -5.572 1.00 80.56 410 ILE A O 1
ATOM 3268 N N . THR A 1 411 ? -11.744 8.873 -5.198 1.00 75.31 411 THR A N 1
ATOM 3269 C CA . THR A 1 411 ? -11.810 7.405 -5.168 1.00 75.31 411 THR A CA 1
ATOM 3270 C C . THR A 1 411 ? -11.386 6.791 -6.496 1.00 75.31 411 THR A C 1
ATOM 3272 O O . THR A 1 411 ? -10.564 5.878 -6.493 1.00 75.31 411 THR A O 1
ATOM 3275 N N . VAL A 1 412 ? -11.888 7.292 -7.627 1.00 77.31 412 VAL A N 1
ATOM 3276 C CA . VAL A 1 412 ? -11.502 6.802 -8.959 1.00 77.31 412 VAL A CA 1
ATOM 3277 C C . VAL A 1 412 ? -10.003 6.983 -9.179 1.00 77.31 412 VAL A C 1
ATOM 3279 O O . VAL A 1 412 ? -9.326 6.026 -9.552 1.00 77.31 412 VAL A O 1
ATOM 3282 N N . VAL A 1 413 ? -9.460 8.167 -8.880 1.00 73.69 413 VAL A N 1
ATOM 3283 C CA . VAL A 1 413 ? -8.023 8.442 -9.007 1.00 73.69 413 VAL A CA 1
ATOM 3284 C C . VAL A 1 413 ? -7.208 7.507 -8.111 1.00 73.69 413 VAL A C 1
ATOM 3286 O O . VAL A 1 413 ? -6.239 6.920 -8.588 1.00 73.69 413 VAL A O 1
ATOM 3289 N N . LEU A 1 414 ? -7.597 7.306 -6.849 1.00 72.25 414 LEU A N 1
ATOM 3290 C CA . LEU A 1 414 ? -6.898 6.399 -5.932 1.00 72.25 414 LEU A CA 1
ATOM 3291 C C . LEU A 1 414 ? -6.948 4.945 -6.406 1.00 72.25 414 LEU A C 1
ATOM 3293 O O . LEU A 1 414 ? -5.920 4.277 -6.386 1.00 72.25 414 LEU A O 1
ATOM 3297 N N . VAL A 1 415 ? -8.106 4.459 -6.859 1.00 72.75 415 VAL A N 1
ATOM 3298 C CA . VAL A 1 415 ? -8.266 3.083 -7.355 1.00 72.75 415 VAL A CA 1
ATOM 3299 C C . VAL A 1 415 ? -7.436 2.866 -8.617 1.00 72.75 415 VAL A C 1
ATOM 3301 O O . VAL A 1 415 ? -6.689 1.894 -8.689 1.00 72.75 415 VAL A O 1
ATOM 3304 N N . VAL A 1 416 ? -7.511 3.777 -9.589 1.00 72.94 416 VAL A N 1
ATOM 3305 C CA . VAL A 1 416 ? -6.740 3.676 -10.837 1.00 72.94 416 VAL A CA 1
ATOM 3306 C C . VAL A 1 416 ? -5.240 3.714 -10.552 1.00 72.94 416 VAL A C 1
ATOM 3308 O O . VAL A 1 416 ? -4.513 2.853 -11.042 1.00 72.94 416 VAL A O 1
ATOM 3311 N N . ASN A 1 417 ? -4.772 4.646 -9.715 1.00 72.19 417 ASN A N 1
ATOM 3312 C CA . ASN A 1 417 ? -3.354 4.727 -9.361 1.00 72.19 417 ASN A CA 1
ATOM 3313 C C . ASN A 1 417 ? -2.893 3.529 -8.523 1.00 72.19 417 ASN A C 1
ATOM 3315 O O . ASN A 1 417 ? -1.781 3.060 -8.725 1.00 72.19 417 ASN A O 1
ATOM 3319 N N . ALA A 1 418 ? -3.728 2.995 -7.628 1.00 69.19 418 ALA A N 1
ATOM 3320 C CA . ALA A 1 418 ? -3.404 1.788 -6.868 1.00 69.19 418 ALA A CA 1
ATOM 3321 C C . ALA A 1 418 ? -3.303 0.553 -7.774 1.00 69.19 418 ALA A C 1
ATOM 3323 O O . ALA A 1 418 ? -2.399 -0.259 -7.606 1.00 69.19 418 ALA A O 1
ATOM 3324 N N . ILE A 1 419 ? -4.197 0.425 -8.760 1.00 71.56 419 ILE A N 1
ATOM 3325 C CA . ILE A 1 419 ? -4.146 -0.644 -9.766 1.00 71.56 419 ILE A CA 1
ATOM 3326 C C . ILE A 1 419 ? -2.908 -0.491 -10.660 1.00 71.56 419 ILE A C 1
ATOM 3328 O O . ILE A 1 419 ? -2.289 -1.493 -11.012 1.00 71.56 419 ILE A O 1
ATOM 3332 N N . ALA A 1 420 ? -2.555 0.739 -11.032 1.00 67.75 420 ALA A N 1
ATOM 3333 C CA . ALA A 1 420 ? -1.382 1.041 -11.848 1.00 67.75 420 ALA A CA 1
ATOM 3334 C C . ALA A 1 420 ? -0.061 0.989 -11.060 1.00 67.75 420 ALA A C 1
ATOM 3336 O O . ALA A 1 420 ? 1.009 0.960 -11.666 1.00 67.75 420 ALA A O 1
ATOM 3337 N N . LEU A 1 421 ? -0.106 0.970 -9.725 1.00 72.44 421 LEU A N 1
ATOM 3338 C CA . LEU A 1 421 ? 1.085 0.998 -8.886 1.00 72.44 421 LEU A CA 1
ATOM 3339 C C . LEU A 1 421 ? 1.953 -0.237 -9.156 1.00 72.44 421 LEU A C 1
ATOM 3341 O O . LEU A 1 421 ? 1.521 -1.374 -8.983 1.00 72.44 421 LEU A O 1
ATOM 3345 N N . GLY A 1 422 ? 3.191 0.001 -9.585 1.00 67.69 422 GLY A N 1
ATOM 3346 C CA . GLY A 1 422 ? 4.127 -1.064 -9.944 1.00 67.69 422 GLY A CA 1
ATOM 3347 C C . GLY A 1 422 ? 3.883 -1.700 -11.317 1.00 67.69 422 GLY A C 1
ATOM 3348 O O . GLY A 1 422 ? 4.555 -2.678 -11.631 1.00 67.69 422 GLY A O 1
ATOM 3349 N N . ARG A 1 423 ? 2.966 -1.162 -12.137 1.00 77.88 423 ARG A N 1
ATOM 3350 C CA . ARG A 1 423 ? 2.789 -1.553 -13.544 1.00 77.88 423 ARG A CA 1
ATOM 3351 C C . ARG A 1 423 ? 3.445 -0.529 -14.461 1.00 77.88 423 ARG A C 1
ATOM 3353 O O . ARG A 1 423 ? 3.267 0.673 -14.290 1.00 77.88 423 ARG A O 1
ATOM 3360 N N . THR A 1 424 ? 4.173 -1.019 -15.456 1.00 79.75 424 THR A N 1
ATOM 3361 C CA . THR A 1 424 ? 4.975 -0.204 -16.384 1.00 79.75 424 THR A CA 1
ATOM 3362 C C . THR A 1 424 ? 4.592 -0.440 -17.846 1.00 79.75 424 THR A C 1
ATOM 3364 O O . THR A 1 424 ? 5.398 -0.242 -18.748 1.00 79.75 424 THR A O 1
ATOM 3367 N N . THR A 1 425 ? 3.349 -0.849 -18.113 1.00 84.62 425 THR A N 1
ATOM 3368 C CA . THR A 1 425 ? 2.826 -0.982 -19.481 1.00 84.62 425 THR A CA 1
ATOM 3369 C C . THR A 1 425 ? 2.962 0.334 -20.247 1.00 84.62 425 THR A C 1
ATOM 3371 O O . THR A 1 425 ? 2.623 1.397 -19.730 1.00 84.62 425 THR A O 1
ATOM 3374 N N . GLY A 1 426 ? 3.465 0.269 -21.478 1.00 84.12 426 GLY A N 1
ATOM 3375 C CA . GLY A 1 426 ? 3.731 1.443 -22.310 1.00 84.12 426 GLY A CA 1
ATOM 3376 C C . GLY A 1 426 ? 5.040 2.168 -21.981 1.00 84.12 426 GLY A C 1
ATOM 3377 O O . GLY A 1 426 ? 5.364 3.155 -22.638 1.00 84.12 426 GLY A O 1
ATOM 3378 N N . TYR A 1 427 ? 5.821 1.696 -21.003 1.00 84.06 427 TYR A N 1
ATOM 3379 C CA . TYR A 1 427 ? 7.127 2.273 -20.699 1.00 84.06 427 TYR A CA 1
ATOM 3380 C C . TYR A 1 427 ? 8.086 2.098 -21.886 1.00 84.06 427 TYR A C 1
ATOM 3382 O O . TYR A 1 427 ? 8.350 0.979 -22.327 1.00 84.06 427 TYR A O 1
ATOM 3390 N N . SER A 1 428 ? 8.584 3.218 -22.412 1.00 84.56 428 SER A N 1
ATOM 3391 C CA . SER A 1 428 ? 9.495 3.282 -23.560 1.00 84.56 428 SER A CA 1
ATOM 3392 C C . SER A 1 428 ? 10.476 4.452 -23.377 1.00 84.56 428 SER A C 1
ATOM 3394 O O . SER A 1 428 ? 10.277 5.531 -23.939 1.00 84.56 428 SER A O 1
ATOM 3396 N N . PRO A 1 429 ? 11.495 4.298 -22.510 1.00 81.00 429 PRO A N 1
ATOM 3397 C CA . PRO A 1 429 ? 12.478 5.345 -22.264 1.00 81.00 429 PRO A CA 1
ATOM 3398 C C . PRO A 1 429 ? 13.363 5.563 -23.494 1.00 81.00 429 PRO A C 1
ATOM 3400 O O . PRO A 1 429 ? 13.572 4.652 -24.302 1.00 81.00 429 PRO A O 1
ATOM 3403 N N . ASP A 1 430 ? 13.919 6.769 -23.611 1.00 76.38 430 ASP A N 1
ATOM 3404 C CA . ASP A 1 430 ? 14.970 7.015 -24.593 1.00 76.38 430 ASP A CA 1
ATOM 3405 C C . ASP A 1 430 ? 16.237 6.230 -24.232 1.00 76.38 430 ASP A C 1
ATOM 3407 O O . ASP A 1 430 ? 16.545 6.044 -23.056 1.00 76.38 430 ASP A O 1
ATOM 3411 N N . GLN A 1 431 ? 16.948 5.735 -25.242 1.00 83.88 431 GLN A N 1
ATOM 3412 C CA . GLN A 1 431 ? 18.110 4.863 -25.057 1.00 83.88 431 GLN A CA 1
ATOM 3413 C C . GLN A 1 431 ? 19.401 5.606 -25.429 1.00 83.88 431 GLN A C 1
ATOM 3415 O O . GLN A 1 431 ? 19.365 6.470 -26.305 1.00 83.88 431 GLN A O 1
ATOM 3420 N N . PRO A 1 432 ? 20.563 5.256 -24.836 1.00 83.06 432 PRO A N 1
ATOM 3421 C CA . PRO A 1 432 ? 21.839 5.914 -25.153 1.00 83.06 432 PRO A CA 1
ATOM 3422 C C . PRO A 1 432 ? 22.209 5.850 -26.645 1.00 83.06 432 PRO A C 1
ATOM 3424 O O . PRO A 1 432 ? 22.800 6.780 -27.203 1.00 83.06 432 PRO A O 1
ATOM 3427 N N . VAL A 1 433 ? 21.830 4.745 -27.292 1.00 85.69 433 VAL A N 1
ATOM 3428 C CA . VAL A 1 433 ? 21.908 4.540 -28.739 1.00 85.69 433 VAL A CA 1
ATOM 3429 C C . VAL A 1 433 ? 20.498 4.298 -29.260 1.00 85.69 433 VAL A C 1
ATOM 3431 O O . VAL A 1 433 ? 19.767 3.469 -28.708 1.00 85.69 433 VAL A O 1
ATOM 3434 N N . LYS A 1 434 ? 20.121 4.990 -30.340 1.00 83.81 434 LYS A N 1
ATOM 3435 C CA . LYS A 1 434 ? 18.799 4.864 -30.979 1.00 83.81 434 LYS A CA 1
ATOM 3436 C C . LYS A 1 434 ? 18.696 3.567 -31.790 1.00 83.81 434 LYS A C 1
ATOM 3438 O O . LYS A 1 434 ? 18.634 3.574 -33.018 1.00 83.81 434 LYS A O 1
ATOM 3443 N N . PHE A 1 435 ? 18.714 2.439 -31.085 1.00 88.62 435 PHE A N 1
ATOM 3444 C CA . PHE A 1 435 ? 18.594 1.106 -31.662 1.00 88.62 435 PHE A CA 1
ATOM 3445 C C . PHE A 1 435 ? 17.148 0.803 -32.079 1.00 88.62 435 PHE A C 1
ATOM 3447 O O . PHE A 1 435 ? 16.216 1.007 -31.301 1.00 88.62 435 PHE A O 1
ATOM 3454 N N . SER A 1 436 ? 16.974 0.266 -33.290 1.00 89.06 436 SER A N 1
ATOM 3455 C CA . SER A 1 436 ? 15.669 -0.081 -33.862 1.00 89.06 436 SER A CA 1
ATOM 3456 C C . SER A 1 436 ? 15.557 -1.584 -34.100 1.00 89.06 436 SER A C 1
ATOM 3458 O O . SER A 1 436 ? 16.260 -2.125 -34.957 1.00 89.06 436 SER A O 1
ATOM 3460 N N . HIS A 1 437 ? 14.638 -2.250 -33.396 1.00 93.25 437 HIS A N 1
ATOM 3461 C CA . HIS A 1 437 ? 14.326 -3.661 -33.650 1.00 93.25 437 HIS A CA 1
ATOM 3462 C C . HIS A 1 437 ? 13.646 -3.843 -35.015 1.00 93.25 437 HIS A C 1
ATOM 3464 O O . HIS A 1 437 ? 13.879 -4.851 -35.674 1.00 93.25 437 HIS A O 1
ATOM 3470 N N . GLN A 1 438 ? 12.908 -2.834 -35.495 1.00 90.88 438 GLN A N 1
ATOM 3471 C CA . GLN A 1 438 ? 12.271 -2.856 -36.812 1.00 90.88 438 GLN A CA 1
ATOM 3472 C C . GLN A 1 438 ? 13.256 -3.050 -37.964 1.00 90.88 438 GLN A C 1
ATOM 3474 O O . GLN A 1 438 ? 12.962 -3.766 -38.917 1.00 90.88 438 GLN A O 1
ATOM 3479 N N . ILE A 1 439 ? 14.426 -2.416 -37.893 1.00 87.94 439 ILE A N 1
ATOM 3480 C CA . ILE A 1 439 ? 15.440 -2.557 -38.944 1.00 87.94 439 ILE A CA 1
ATOM 3481 C C . ILE A 1 439 ? 16.108 -3.933 -38.840 1.00 87.94 439 ILE A C 1
ATOM 3483 O O . ILE A 1 439 ? 16.239 -4.626 -39.841 1.00 87.94 439 ILE A O 1
ATOM 3487 N N . HIS A 1 440 ? 16.499 -4.343 -37.632 1.00 91.56 440 HIS A N 1
ATOM 3488 C CA . HIS A 1 440 ? 17.284 -5.561 -37.435 1.00 91.56 440 HIS A CA 1
ATOM 3489 C C . HIS A 1 440 ? 16.434 -6.833 -37.551 1.00 91.56 440 HIS A C 1
ATOM 3491 O O . HIS A 1 440 ? 16.687 -7.659 -38.419 1.00 91.56 440 HIS A O 1
ATOM 3497 N N . ALA A 1 441 ? 15.408 -6.983 -36.715 1.00 93.44 441 ALA A N 1
ATOM 3498 C CA . ALA A 1 441 ? 14.569 -8.179 -36.703 1.00 93.44 441 ALA A CA 1
ATOM 349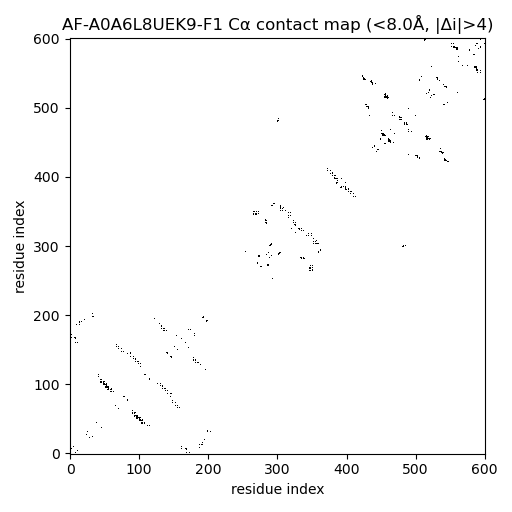9 C C . ALA A 1 441 ? 13.495 -8.158 -37.805 1.00 93.44 441 ALA A C 1
ATOM 3501 O O . ALA A 1 441 ? 13.193 -9.195 -38.379 1.00 93.44 441 ALA A O 1
ATOM 3502 N N . GLY A 1 442 ? 12.942 -6.983 -38.129 1.00 91.00 442 GLY A N 1
ATOM 3503 C CA . GLY A 1 442 ? 11.876 -6.853 -39.129 1.00 91.00 442 GLY A CA 1
ATOM 3504 C C . GLY A 1 442 ? 12.383 -6.824 -40.572 1.00 91.00 442 GLY A C 1
ATOM 3505 O O . GLY A 1 442 ? 12.114 -7.729 -41.351 1.00 91.00 442 GLY A O 1
ATOM 3506 N N . GLN A 1 443 ? 13.107 -5.768 -40.949 1.00 88.00 443 GLN A N 1
ATOM 3507 C CA . GLN A 1 443 ? 13.518 -5.534 -42.342 1.00 88.00 443 GLN A CA 1
ATOM 3508 C C . GLN A 1 443 ? 14.659 -6.454 -42.780 1.00 88.00 443 GLN A C 1
ATOM 3510 O O . GLN A 1 443 ? 14.618 -7.000 -43.879 1.00 88.00 443 GLN A O 1
ATOM 3515 N N . ASN A 1 444 ? 15.670 -6.629 -41.925 1.00 88.62 444 ASN A N 1
ATOM 3516 C CA . ASN A 1 444 ? 16.829 -7.466 -42.231 1.00 88.62 444 ASN A CA 1
ATOM 3517 C C . ASN A 1 444 ? 16.606 -8.945 -41.881 1.00 88.62 444 ASN A C 1
ATOM 3519 O O . ASN A 1 444 ? 17.446 -9.773 -42.224 1.00 88.62 444 ASN A O 1
ATOM 3523 N N . GLY A 1 445 ? 15.517 -9.277 -41.176 1.00 91.12 445 GLY A N 1
ATOM 3524 C CA . GLY A 1 445 ? 15.187 -10.651 -40.792 1.00 91.12 445 GLY A CA 1
ATOM 3525 C C . GLY A 1 445 ? 16.200 -11.301 -39.844 1.00 91.12 445 GLY A C 1
ATOM 3526 O O . GLY A 1 445 ? 16.367 -12.517 -39.874 1.00 91.12 445 GLY A O 1
ATOM 3527 N N . THR A 1 446 ? 16.927 -10.518 -39.038 1.00 93.06 446 THR A N 1
ATOM 3528 C CA . THR A 1 446 ? 17.848 -11.072 -38.037 1.00 93.06 446 THR A CA 1
ATOM 3529 C C . THR A 1 446 ? 17.068 -11.814 -36.956 1.00 93.06 446 THR A C 1
ATOM 3531 O O . THR A 1 446 ? 16.197 -11.238 -36.308 1.00 93.06 446 THR A O 1
ATOM 3534 N N . ASP A 1 447 ? 17.426 -13.078 -36.733 1.00 92.12 447 ASP A N 1
ATOM 3535 C CA . ASP A 1 447 ? 16.809 -13.916 -35.709 1.00 92.12 447 ASP A CA 1
ATOM 3536 C C . ASP A 1 447 ? 16.994 -13.332 -34.294 1.00 92.12 447 ASP A C 1
ATOM 3538 O O . ASP A 1 447 ? 18.077 -12.862 -33.929 1.00 92.12 447 ASP A O 1
ATOM 3542 N N . CYS A 1 448 ? 15.943 -13.386 -33.471 1.00 91.56 448 CYS A N 1
ATOM 3543 C CA . CYS A 1 448 ? 15.957 -12.860 -32.103 1.00 91.56 448 CYS A CA 1
ATOM 3544 C C . CYS A 1 448 ? 17.072 -13.478 -31.240 1.00 91.56 448 CYS A C 1
ATOM 3546 O O . CYS A 1 448 ? 17.713 -12.770 -30.456 1.00 91.56 448 CYS A O 1
ATOM 3548 N N . ILE A 1 449 ? 17.324 -14.783 -31.385 1.00 91.25 449 ILE A N 1
ATOM 3549 C CA . ILE A 1 449 ? 18.289 -15.551 -30.586 1.00 91.25 449 ILE A CA 1
ATOM 3550 C C . ILE A 1 449 ? 19.725 -15.265 -31.038 1.00 91.25 449 ILE A C 1
ATOM 3552 O O . ILE A 1 449 ? 20.653 -15.438 -30.250 1.00 91.25 449 ILE A O 1
ATOM 3556 N N . TYR A 1 450 ? 19.939 -14.743 -32.248 1.00 92.88 450 TYR A N 1
ATOM 3557 C CA . TYR A 1 450 ? 21.274 -14.312 -32.671 1.00 92.88 450 TYR A CA 1
ATOM 3558 C C . TYR A 1 450 ? 21.843 -13.236 -31.729 1.00 92.88 450 TYR A C 1
ATOM 3560 O O . TYR A 1 450 ? 22.991 -13.326 -31.291 1.00 92.88 450 TYR A O 1
ATOM 3568 N N . CYS A 1 451 ? 21.018 -12.249 -31.361 1.00 92.31 451 CYS A N 1
ATOM 3569 C CA . CYS A 1 451 ? 21.396 -11.206 -30.406 1.00 92.31 451 CYS A CA 1
ATOM 3570 C C . CYS A 1 451 ? 21.133 -11.626 -28.951 1.00 92.31 451 CYS A C 1
ATOM 3572 O O . CYS A 1 451 ? 21.973 -11.400 -28.081 1.00 92.31 451 CYS A O 1
ATOM 3574 N N . HIS A 1 452 ? 19.988 -12.254 -28.674 1.00 93.50 452 HIS A N 1
ATOM 3575 C CA . HIS A 1 452 ? 19.588 -12.700 -27.334 1.00 93.50 452 HIS A CA 1
ATOM 3576 C C . HIS A 1 452 ? 19.924 -14.180 -27.102 1.00 93.50 452 HIS A C 1
ATOM 3578 O O . HIS A 1 452 ? 19.082 -14.992 -26.713 1.00 93.50 452 HIS A O 1
ATOM 3584 N N . ASN A 1 453 ? 21.187 -14.527 -27.336 1.00 90.81 453 ASN A N 1
ATOM 3585 C CA . ASN A 1 453 ? 21.684 -15.904 -27.384 1.00 90.81 453 ASN A CA 1
ATOM 3586 C C . ASN A 1 453 ? 21.609 -16.674 -26.056 1.00 90.81 453 ASN A C 1
ATOM 3588 O O . ASN A 1 453 ? 21.691 -17.901 -26.054 1.00 90.81 453 ASN A O 1
ATOM 3592 N N . TYR A 1 454 ? 21.420 -15.987 -24.929 1.00 93.19 454 TYR A N 1
ATOM 3593 C CA . TYR A 1 454 ? 21.233 -16.626 -23.627 1.00 93.19 454 TYR A CA 1
ATOM 3594 C C . TYR A 1 454 ? 19.790 -17.059 -23.362 1.00 93.19 454 TYR A C 1
ATOM 3596 O O . TYR A 1 454 ? 19.570 -17.834 -22.429 1.00 93.19 454 TYR A O 1
ATOM 3604 N N . ALA A 1 455 ? 18.813 -16.607 -24.157 1.00 93.25 455 ALA A N 1
ATOM 3605 C CA . ALA A 1 455 ? 17.403 -16.942 -23.949 1.00 93.25 455 ALA A CA 1
ATOM 3606 C C . ALA A 1 455 ? 17.137 -18.462 -23.868 1.00 93.25 455 ALA A C 1
ATOM 3608 O O . ALA A 1 455 ? 16.389 -18.864 -22.976 1.00 93.25 455 ALA A O 1
ATOM 3609 N N . PRO A 1 456 ? 17.781 -19.328 -24.680 1.00 92.69 456 PRO A N 1
ATOM 3610 C CA . PRO A 1 456 ? 17.547 -20.769 -24.604 1.00 92.69 456 PRO A CA 1
ATOM 3611 C C . PRO A 1 456 ? 18.196 -21.469 -23.398 1.00 92.69 456 PRO A C 1
ATOM 3613 O O . PRO A 1 456 ? 17.807 -22.586 -23.058 1.00 92.69 456 PRO A O 1
ATOM 3616 N N . TYR A 1 457 ? 19.190 -20.847 -22.755 1.00 92.44 457 TYR A N 1
ATOM 3617 C CA . TYR A 1 457 ? 20.092 -21.536 -21.817 1.00 92.44 457 TYR A CA 1
ATOM 3618 C C . TYR A 1 457 ? 20.122 -20.935 -20.410 1.00 92.44 457 TYR A C 1
ATOM 3620 O O . TYR A 1 457 ? 20.505 -21.607 -19.456 1.00 92.44 457 TYR A O 1
ATOM 3628 N N . SER A 1 458 ? 19.737 -19.669 -20.259 1.00 92.94 458 SER A N 1
ATOM 3629 C CA . SER A 1 458 ? 19.866 -18.921 -19.011 1.00 92.94 458 SER A CA 1
ATOM 3630 C C . SER A 1 458 ? 18.520 -18.442 -18.483 1.00 92.94 458 SER A C 1
ATOM 3632 O O . SER A 1 458 ? 17.507 -18.392 -19.184 1.00 92.94 458 SER A O 1
ATOM 3634 N N . LYS A 1 459 ? 18.519 -18.010 -17.219 1.00 90.81 459 LYS A N 1
ATOM 3635 C CA . LYS A 1 459 ? 17.367 -17.326 -16.629 1.00 90.81 459 LYS A CA 1
ATOM 3636 C C . LYS A 1 459 ? 17.076 -15.980 -17.302 1.00 90.81 459 LYS A C 1
ATOM 3638 O O . LYS A 1 459 ? 15.930 -15.540 -17.360 1.00 90.81 459 LYS A O 1
ATOM 3643 N N . SER A 1 460 ? 18.113 -15.334 -17.829 1.00 90.06 460 SER A N 1
ATOM 3644 C CA . SER A 1 460 ? 18.040 -14.041 -18.506 1.00 90.06 460 SER A CA 1
ATOM 3645 C C . SER A 1 460 ? 18.430 -14.201 -19.969 1.00 90.06 460 SER A C 1
ATOM 3647 O O . SER A 1 460 ? 19.477 -14.777 -20.248 1.00 90.06 460 SER A O 1
ATOM 3649 N N . ALA A 1 461 ? 17.643 -13.627 -20.880 1.00 88.81 461 ALA A N 1
ATOM 3650 C CA . ALA A 1 461 ? 18.014 -13.495 -22.288 1.00 88.81 461 ALA A CA 1
ATOM 3651 C C . ALA A 1 461 ? 19.245 -12.590 -22.504 1.00 88.81 461 ALA A C 1
ATOM 3653 O O . ALA A 1 461 ? 19.914 -12.692 -23.529 1.00 88.81 461 ALA A O 1
ATOM 3654 N N . GLY A 1 462 ? 19.568 -11.743 -21.516 1.00 86.56 462 GLY A N 1
ATOM 3655 C CA . GLY A 1 462 ? 20.701 -10.824 -21.559 1.00 86.56 462 GLY A CA 1
ATOM 3656 C C . GLY A 1 462 ? 20.520 -9.674 -22.554 1.00 86.56 462 GLY A C 1
ATOM 3657 O O . GLY A 1 462 ? 19.655 -9.695 -23.429 1.00 86.56 462 GLY A O 1
ATOM 3658 N N . ILE A 1 463 ? 21.351 -8.646 -22.396 1.00 90.12 463 ILE A N 1
ATOM 3659 C CA . ILE A 1 463 ? 21.557 -7.620 -23.423 1.00 90.12 463 ILE A CA 1
ATOM 3660 C C . ILE A 1 463 ? 22.808 -8.041 -24.206 1.00 90.12 463 ILE A C 1
ATOM 3662 O O . ILE A 1 463 ? 23.797 -8.402 -23.558 1.00 90.12 463 ILE A O 1
ATOM 3666 N N . PRO A 1 464 ? 22.786 -8.034 -25.552 1.00 88.19 464 PRO A N 1
ATOM 3667 C CA . PRO A 1 464 ? 23.943 -8.424 -26.349 1.00 88.19 464 PRO A CA 1
ATOM 3668 C C . PRO A 1 464 ? 25.164 -7.568 -26.001 1.00 88.19 464 PRO A C 1
ATOM 3670 O O . PRO A 1 464 ? 25.068 -6.347 -25.854 1.00 88.19 464 PRO A O 1
ATOM 3673 N N . ALA A 1 465 ? 26.321 -8.215 -25.884 1.00 89.12 465 ALA A N 1
ATOM 3674 C CA . ALA A 1 465 ? 27.591 -7.519 -25.729 1.00 89.12 465 ALA A CA 1
ATOM 3675 C C . ALA A 1 465 ? 27.985 -6.804 -27.036 1.00 89.12 465 ALA A C 1
ATOM 3677 O O . ALA A 1 465 ? 27.553 -7.181 -28.129 1.00 89.12 465 ALA A O 1
ATOM 3678 N N . GLN A 1 466 ? 28.828 -5.770 -26.931 1.00 87.38 466 GLN A N 1
ATOM 3679 C CA . GLN A 1 466 ? 29.215 -4.915 -28.064 1.00 87.38 466 GLN A CA 1
ATOM 3680 C C . GLN A 1 466 ? 29.858 -5.700 -29.211 1.00 87.38 466 GLN A C 1
ATOM 3682 O O . GLN A 1 466 ? 29.728 -5.312 -30.368 1.00 87.38 466 GLN A O 1
ATOM 3687 N N . ASN A 1 467 ? 30.534 -6.811 -28.911 1.00 88.75 467 ASN A N 1
ATOM 3688 C CA . ASN A 1 467 ? 31.147 -7.672 -29.919 1.00 88.75 467 ASN A CA 1
ATOM 3689 C C . ASN A 1 467 ? 30.123 -8.232 -30.923 1.00 88.75 467 ASN A C 1
ATOM 3691 O O . ASN A 1 467 ? 30.429 -8.291 -32.110 1.00 88.75 467 ASN A O 1
ATOM 3695 N N . ILE A 1 468 ? 28.901 -8.563 -30.486 1.00 91.25 468 ILE A N 1
ATOM 3696 C CA . ILE A 1 468 ? 27.825 -9.018 -31.383 1.00 91.25 468 ILE A CA 1
ATOM 3697 C C . ILE A 1 468 ? 27.471 -7.912 -32.381 1.00 91.25 468 ILE A C 1
ATOM 3699 O O . ILE A 1 468 ? 27.317 -8.184 -33.571 1.00 91.25 468 ILE A O 1
ATOM 3703 N N . CYS A 1 469 ? 27.411 -6.656 -31.926 1.00 90.56 469 CYS A N 1
ATOM 3704 C CA . CYS A 1 469 ? 27.186 -5.510 -32.807 1.00 90.56 469 CYS A CA 1
ATOM 3705 C C . CYS A 1 469 ? 28.314 -5.383 -33.844 1.00 90.56 469 CYS A C 1
ATOM 3707 O O . CYS A 1 469 ? 28.059 -5.126 -35.024 1.00 90.56 469 CYS A O 1
ATOM 3709 N N . MET A 1 470 ? 29.564 -5.597 -33.424 1.00 90.75 470 MET A N 1
ATOM 3710 C CA . MET A 1 470 ? 30.730 -5.449 -34.296 1.00 90.75 470 MET A CA 1
ATOM 3711 C C . MET A 1 470 ? 30.831 -6.523 -35.384 1.00 90.75 470 MET A C 1
ATOM 3713 O O . MET A 1 470 ? 31.396 -6.226 -36.434 1.00 90.75 470 MET A O 1
ATOM 3717 N N . ASN A 1 471 ? 30.211 -7.699 -35.223 1.00 89.38 471 ASN A N 1
ATOM 3718 C CA . ASN A 1 471 ? 30.173 -8.727 -36.277 1.00 89.38 471 ASN A CA 1
ATOM 3719 C C . ASN A 1 471 ? 29.682 -8.173 -37.626 1.00 89.38 471 ASN A C 1
ATOM 3721 O O . ASN A 1 471 ? 30.184 -8.564 -38.677 1.00 89.38 471 ASN A O 1
ATOM 3725 N N . CYS A 1 472 ? 28.737 -7.229 -37.592 1.00 87.19 472 CYS A N 1
ATOM 3726 C CA . CYS A 1 472 ? 28.217 -6.565 -38.786 1.00 87.19 472 CYS A CA 1
ATOM 3727 C C . CYS A 1 472 ? 28.741 -5.129 -38.919 1.00 87.19 472 CYS A C 1
ATOM 3729 O O . CYS A 1 472 ? 29.090 -4.692 -40.019 1.00 87.19 472 CYS A O 1
ATOM 3731 N N . HIS A 1 473 ? 28.830 -4.381 -37.813 1.00 87.00 473 HIS A N 1
ATOM 3732 C CA . HIS A 1 473 ? 29.176 -2.955 -37.841 1.00 87.00 473 HIS A CA 1
ATOM 3733 C C . HIS A 1 473 ? 30.662 -2.659 -38.090 1.00 87.00 473 HIS A C 1
ATOM 3735 O O . HIS A 1 473 ? 31.023 -1.501 -38.307 1.00 87.00 473 HIS A O 1
ATOM 3741 N N . LEU A 1 474 ? 31.521 -3.683 -38.170 1.00 79.94 474 LEU A N 1
ATOM 3742 C CA . LEU A 1 474 ? 32.847 -3.533 -38.780 1.00 79.94 474 LEU A CA 1
ATOM 3743 C C . LEU A 1 474 ? 32.751 -3.144 -40.264 1.00 79.94 474 LEU A C 1
ATOM 3745 O O . LEU A 1 474 ? 33.532 -2.305 -40.715 1.00 79.94 474 LEU A O 1
ATOM 3749 N N . LEU A 1 475 ? 31.769 -3.700 -40.984 1.00 79.31 475 LEU A N 1
ATOM 3750 C CA . LEU A 1 475 ? 31.526 -3.465 -42.412 1.00 79.31 475 LEU A CA 1
ATOM 3751 C C . LEU A 1 475 ? 30.426 -2.417 -42.641 1.00 79.31 475 LEU A C 1
ATOM 3753 O O . LEU A 1 475 ? 30.556 -1.536 -43.490 1.00 79.31 475 LEU A O 1
ATOM 3757 N N . VAL A 1 476 ? 29.348 -2.481 -41.856 1.00 74.94 476 VAL A N 1
ATOM 3758 C CA . VAL A 1 476 ? 28.182 -1.597 -41.982 1.00 74.94 476 VAL A CA 1
ATOM 3759 C C . VAL A 1 476 ? 28.311 -0.427 -41.011 1.00 74.94 476 VAL A C 1
ATOM 3761 O O . VAL A 1 476 ? 27.799 -0.457 -39.892 1.00 74.94 476 VAL A O 1
ATOM 3764 N N . ARG A 1 477 ? 29.006 0.628 -41.447 1.00 67.94 477 ARG A N 1
ATOM 3765 C CA . ARG A 1 477 ? 29.263 1.829 -40.625 1.00 67.94 477 ARG A CA 1
ATOM 3766 C C . ARG A 1 477 ? 28.274 2.975 -40.840 1.00 67.94 477 ARG A C 1
ATOM 3768 O O . ARG A 1 477 ? 28.383 4.000 -40.177 1.00 67.94 477 ARG A O 1
ATOM 3775 N N . ASN A 1 478 ? 27.324 2.820 -41.760 1.00 63.66 478 ASN A N 1
ATOM 3776 C CA . ASN A 1 478 ? 26.379 3.866 -42.137 1.00 63.66 478 ASN A CA 1
ATOM 3777 C C . ASN A 1 478 ? 24.955 3.304 -42.234 1.00 63.66 478 ASN A C 1
ATOM 3779 O O . ASN A 1 478 ? 24.739 2.305 -42.917 1.00 63.66 478 ASN A O 1
ATOM 3783 N N . GLY A 1 479 ? 23.997 3.942 -41.561 1.00 62.41 479 GLY A N 1
ATOM 3784 C CA . GLY A 1 479 ? 22.580 3.587 -41.614 1.00 62.41 479 GLY A CA 1
ATOM 3785 C C . GLY A 1 479 ? 21.782 4.517 -42.529 1.00 62.41 479 GLY A C 1
ATOM 3786 O O . GLY A 1 479 ? 22.043 5.716 -42.591 1.00 62.41 479 GLY A O 1
ATOM 3787 N N . THR A 1 480 ? 20.752 3.985 -43.190 1.00 61.09 480 THR A N 1
ATOM 3788 C CA . THR A 1 480 ? 19.911 4.717 -44.160 1.00 61.09 480 THR A CA 1
ATOM 3789 C C . THR A 1 480 ? 19.221 5.950 -43.567 1.00 61.09 480 THR A C 1
ATOM 3791 O O . THR A 1 480 ? 18.988 6.923 -44.275 1.00 61.09 480 THR A O 1
ATOM 3794 N N . ARG A 1 481 ? 18.878 5.911 -42.270 1.00 58.41 481 ARG A N 1
ATOM 3795 C CA . ARG A 1 481 ? 18.181 7.003 -41.566 1.00 58.41 481 ARG A CA 1
ATOM 3796 C C . ARG A 1 481 ? 19.093 7.779 -40.614 1.00 58.41 481 ARG A C 1
ATOM 3798 O O . ARG A 1 481 ? 19.064 8.999 -40.616 1.00 58.41 481 ARG A O 1
ATOM 3805 N N . SER A 1 482 ? 19.911 7.082 -39.824 1.00 55.53 482 SER A N 1
ATOM 3806 C CA . SER A 1 482 ? 20.791 7.671 -38.801 1.00 55.53 482 SER A CA 1
ATOM 3807 C C . SER A 1 482 ? 22.123 8.202 -39.329 1.00 55.53 482 SER A C 1
ATOM 3809 O O . SER A 1 482 ? 22.912 8.729 -38.546 1.00 55.53 482 SER A O 1
ATOM 3811 N N . GLY A 1 483 ? 22.461 7.957 -40.597 1.00 61.94 483 GLY A N 1
ATOM 3812 C CA . GLY A 1 483 ? 23.831 8.127 -41.065 1.00 61.94 483 GLY A CA 1
ATOM 3813 C C . GLY A 1 483 ? 24.817 7.274 -40.248 1.00 61.94 483 GLY A C 1
ATOM 3814 O O . GLY A 1 483 ? 24.466 6.208 -39.727 1.00 61.94 483 GLY A O 1
ATOM 3815 N N . MET A 1 484 ? 26.040 7.779 -40.071 1.00 62.84 484 MET A N 1
ATOM 3816 C CA . MET A 1 484 ? 27.069 7.148 -39.232 1.00 62.84 484 MET A CA 1
ATOM 3817 C C . MET A 1 484 ? 26.902 7.451 -37.733 1.00 62.84 484 MET A C 1
ATOM 3819 O O . MET A 1 484 ? 27.562 6.822 -36.916 1.00 62.84 484 MET A O 1
ATOM 3823 N N . PHE A 1 485 ? 26.041 8.398 -37.344 1.00 64.81 485 PHE A N 1
ATOM 3824 C CA . PHE A 1 485 ? 26.054 9.000 -36.004 1.00 64.81 485 PHE A CA 1
ATOM 3825 C C . PHE A 1 485 ? 25.745 8.016 -34.870 1.00 64.81 485 PHE A C 1
ATOM 3827 O O . PHE A 1 485 ? 26.479 7.956 -33.888 1.00 64.81 485 PHE A O 1
ATOM 3834 N N . GLU A 1 486 ? 24.675 7.230 -34.995 1.00 76.56 486 GLU A N 1
ATOM 3835 C CA . GLU A 1 486 ? 24.290 6.268 -33.952 1.00 76.56 486 GLU A CA 1
ATOM 3836 C C . GLU A 1 486 ? 25.210 5.039 -33.937 1.00 76.56 486 GLU A C 1
ATOM 3838 O O . GLU A 1 486 ? 25.550 4.539 -32.868 1.00 76.56 486 GLU A O 1
ATOM 3843 N N . ILE A 1 487 ? 25.684 4.595 -35.107 1.00 78.31 487 ILE A N 1
ATOM 3844 C CA . ILE A 1 487 ? 26.627 3.470 -35.218 1.00 78.31 487 ILE A CA 1
ATOM 3845 C C . ILE A 1 487 ? 27.999 3.868 -34.656 1.00 78.31 487 ILE A C 1
ATOM 3847 O O . ILE A 1 487 ? 28.630 3.072 -33.966 1.00 78.31 487 ILE A O 1
ATOM 3851 N N . ALA A 1 488 ? 28.437 5.112 -34.866 1.00 78.31 488 ALA A N 1
ATOM 3852 C CA . ALA A 1 488 ? 29.690 5.625 -34.322 1.00 78.31 488 ALA A CA 1
ATOM 3853 C C . ALA A 1 488 ? 29.733 5.555 -32.790 1.00 78.31 488 ALA A C 1
ATOM 3855 O O . ALA A 1 488 ? 30.781 5.231 -32.249 1.00 78.31 488 ALA A O 1
ATOM 3856 N N . LYS A 1 489 ? 28.605 5.759 -32.090 1.00 83.88 489 LYS A N 1
ATOM 3857 C CA . LYS A 1 489 ? 28.533 5.581 -30.626 1.00 83.88 489 LYS A CA 1
ATOM 3858 C C . LYS A 1 489 ? 28.839 4.141 -30.202 1.00 83.88 489 LYS A C 1
ATOM 3860 O O . LYS A 1 489 ? 29.479 3.922 -29.177 1.00 83.88 489 LYS A O 1
ATOM 3865 N N . VAL A 1 490 ? 28.376 3.158 -30.979 1.00 85.81 490 VAL A N 1
ATOM 3866 C CA . VAL A 1 490 ? 28.630 1.730 -30.722 1.00 85.81 490 VAL A CA 1
ATOM 3867 C C . VAL A 1 490 ? 30.097 1.393 -30.982 1.00 85.81 490 VAL A C 1
ATOM 3869 O O . VAL A 1 490 ? 30.715 0.716 -30.165 1.00 85.81 490 VAL A O 1
ATOM 3872 N N . VAL A 1 491 ? 30.661 1.907 -32.080 1.00 84.50 491 VAL A N 1
ATOM 3873 C CA . VAL A 1 491 ? 32.081 1.731 -32.421 1.00 84.50 491 VAL A CA 1
ATOM 3874 C C . VAL A 1 491 ? 32.980 2.378 -31.364 1.00 84.50 491 VAL A C 1
ATOM 3876 O O . VAL A 1 491 ? 33.880 1.721 -30.858 1.00 84.50 491 VAL A O 1
ATOM 3879 N N . GLU A 1 492 ? 32.690 3.615 -30.956 1.00 85.25 492 GLU A N 1
ATOM 3880 C CA . GLU A 1 492 ? 33.422 4.338 -29.905 1.00 85.25 492 GLU A CA 1
ATOM 3881 C C . GLU A 1 492 ? 33.357 3.593 -28.564 1.00 85.25 492 GLU A C 1
ATOM 3883 O O . GLU A 1 492 ? 34.374 3.425 -27.899 1.00 85.25 492 GLU A O 1
ATOM 3888 N N . SER A 1 493 ? 32.180 3.083 -28.185 1.00 86.50 493 SER A N 1
ATOM 3889 C CA . SER A 1 493 ? 32.006 2.247 -26.987 1.00 86.50 493 SER A CA 1
ATOM 3890 C C . SER A 1 493 ? 32.848 0.966 -27.041 1.00 86.50 493 SER A C 1
ATOM 3892 O O . SER A 1 493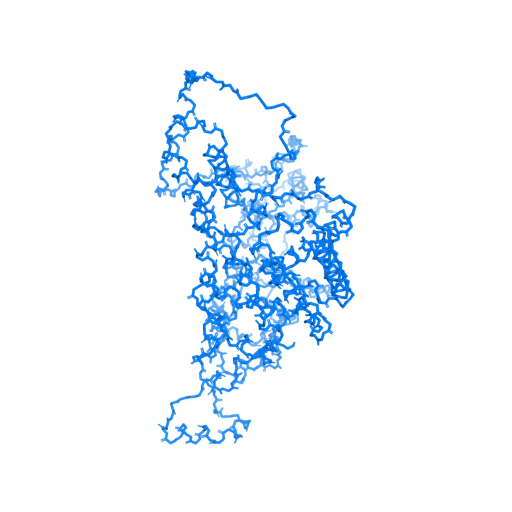 ? 33.438 0.584 -26.028 1.00 86.50 493 SER A O 1
ATOM 3894 N N . TYR A 1 494 ? 32.930 0.322 -28.209 1.00 88.50 494 TYR A N 1
ATOM 3895 C CA . TYR A 1 494 ? 33.738 -0.878 -28.419 1.00 88.50 494 TYR A CA 1
ATOM 3896 C C . TYR A 1 494 ? 35.244 -0.581 -28.364 1.00 88.50 494 TYR A C 1
ATOM 3898 O O . TYR A 1 494 ? 35.969 -1.253 -27.634 1.00 88.50 494 TYR A O 1
ATOM 3906 N N . GLU A 1 495 ? 35.709 0.452 -29.071 1.00 87.88 495 GLU A N 1
ATOM 3907 C CA . GLU A 1 495 ? 37.121 0.863 -29.105 1.00 87.88 495 GLU A CA 1
ATOM 3908 C C . GLU A 1 495 ? 37.613 1.363 -27.739 1.00 87.88 495 GLU A C 1
ATOM 3910 O O . GLU A 1 495 ? 38.721 1.035 -27.318 1.00 87.88 495 GLU A O 1
ATOM 3915 N N . ALA A 1 496 ? 36.774 2.102 -27.007 1.00 88.81 496 ALA A N 1
ATOM 3916 C CA . ALA A 1 496 ? 37.076 2.575 -25.657 1.00 88.81 496 ALA A CA 1
ATOM 3917 C C . ALA A 1 496 ? 36.912 1.493 -24.573 1.00 88.81 496 ALA A C 1
ATOM 3919 O O . ALA A 1 496 ? 37.137 1.773 -23.394 1.00 88.81 496 ALA A O 1
ATOM 3920 N N . ASN A 1 497 ? 36.478 0.282 -24.945 1.00 88.31 497 ASN A N 1
ATOM 3921 C CA . ASN A 1 497 ? 36.162 -0.821 -24.036 1.00 88.31 497 ASN A CA 1
ATOM 3922 C C . ASN A 1 497 ? 35.231 -0.408 -22.875 1.00 88.31 497 ASN A C 1
ATOM 3924 O O . ASN A 1 497 ? 35.361 -0.875 -21.740 1.00 88.31 497 ASN A O 1
ATOM 3928 N N . LYS A 1 498 ? 34.297 0.511 -23.150 1.00 86.62 498 LYS A N 1
ATOM 3929 C CA . LYS A 1 498 ? 33.346 1.040 -22.169 1.00 86.62 498 LYS A CA 1
ATOM 3930 C C . LYS A 1 498 ? 31.943 0.555 -22.517 1.00 86.62 498 LYS A C 1
ATOM 3932 O O . LYS A 1 498 ? 31.471 0.871 -23.609 1.00 86.62 498 LYS A O 1
ATOM 3937 N N . PRO A 1 499 ? 31.237 -0.157 -21.621 1.00 87.19 499 PRO A N 1
ATOM 3938 C CA . PRO A 1 499 ? 29.934 -0.699 -21.954 1.00 87.19 499 PRO A CA 1
ATOM 3939 C C . PRO A 1 499 ? 28.864 0.386 -22.149 1.00 87.19 499 PRO A C 1
ATOM 3941 O O . PRO A 1 499 ? 28.905 1.436 -21.511 1.00 87.19 499 PRO A O 1
ATOM 3944 N N . ILE A 1 500 ? 27.883 0.116 -23.015 1.00 87.81 500 ILE A N 1
ATOM 3945 C CA . ILE A 1 500 ? 26.717 0.984 -23.208 1.00 87.81 500 ILE A CA 1
ATOM 3946 C C . ILE A 1 500 ? 25.775 0.763 -22.023 1.00 87.81 500 ILE A C 1
ATOM 3948 O O . ILE A 1 500 ? 25.332 -0.358 -21.769 1.00 87.81 500 ILE A O 1
ATOM 3952 N N . GLU A 1 501 ? 25.455 1.838 -21.310 1.00 87.88 501 GLU A N 1
ATOM 3953 C CA . GLU A 1 501 ? 24.576 1.821 -20.136 1.00 87.88 501 GLU A CA 1
ATOM 3954 C C . GLU A 1 501 ? 23.098 1.847 -20.555 1.00 87.88 501 GLU A C 1
ATOM 3956 O O . GLU A 1 501 ? 22.417 2.868 -20.483 1.00 87.88 501 GLU A O 1
ATOM 3961 N N . TRP A 1 502 ? 22.603 0.714 -21.052 1.00 88.75 502 TRP A N 1
ATOM 3962 C CA . TRP A 1 502 ? 21.216 0.573 -21.500 1.00 88.75 502 TRP A CA 1
ATOM 3963 C C . TRP A 1 502 ? 20.198 0.800 -20.378 1.00 88.75 502 TRP A C 1
ATOM 3965 O O . TRP A 1 502 ? 20.373 0.333 -19.249 1.00 88.75 502 TRP A O 1
ATOM 3975 N N . ILE A 1 503 ? 19.070 1.431 -20.717 1.00 86.81 503 ILE A N 1
ATOM 3976 C CA . ILE A 1 503 ? 17.951 1.597 -19.788 1.00 86.81 503 ILE A CA 1
ATOM 3977 C C . ILE A 1 503 ? 17.024 0.393 -19.920 1.00 86.81 503 ILE A C 1
ATOM 3979 O O . ILE A 1 503 ? 16.372 0.185 -20.947 1.00 86.81 503 ILE A O 1
ATOM 3983 N N . ARG A 1 504 ? 16.953 -0.410 -18.858 1.00 85.94 504 ARG A N 1
ATOM 3984 C CA . ARG A 1 504 ? 16.130 -1.620 -18.819 1.00 85.94 504 ARG A CA 1
ATOM 3985 C C . ARG A 1 504 ? 14.640 -1.273 -18.890 1.00 85.94 504 ARG A C 1
ATOM 3987 O O . ARG A 1 504 ? 14.125 -0.569 -18.029 1.00 85.94 504 ARG A O 1
ATOM 3994 N N . VAL A 1 505 ? 13.950 -1.821 -19.892 1.00 88.81 505 VAL A N 1
ATOM 3995 C CA . VAL A 1 505 ? 12.506 -1.605 -20.104 1.00 88.81 505 VAL A CA 1
ATOM 3996 C C . VAL A 1 505 ? 11.657 -2.641 -19.375 1.00 88.81 505 VAL A C 1
ATOM 3998 O O . VAL A 1 505 ? 10.724 -2.282 -18.671 1.00 88.81 505 VAL A O 1
ATOM 4001 N N . TYR A 1 506 ? 12.012 -3.921 -19.495 1.00 88.56 506 TYR A N 1
ATOM 4002 C CA . TYR A 1 506 ? 11.293 -5.020 -18.853 1.00 88.56 506 TYR A CA 1
ATOM 4003 C C . TYR A 1 506 ? 11.928 -5.341 -17.504 1.00 88.56 506 TYR A C 1
ATOM 4005 O O . TYR A 1 506 ? 13.087 -5.771 -17.448 1.00 88.56 506 TYR A O 1
ATOM 4013 N N . ASN A 1 507 ? 11.171 -5.172 -16.422 1.00 84.12 507 ASN A N 1
ATOM 4014 C CA . ASN A 1 507 ? 11.614 -5.535 -15.083 1.00 84.12 507 ASN A CA 1
ATOM 4015 C C . ASN A 1 507 ? 10.552 -6.352 -14.341 1.00 84.12 507 ASN A C 1
ATOM 4017 O O . ASN A 1 507 ? 9.361 -6.076 -14.443 1.00 84.12 507 ASN A O 1
ATOM 4021 N N . ILE A 1 508 ? 11.016 -7.335 -13.577 1.00 84.69 508 ILE A N 1
ATOM 4022 C CA . ILE A 1 508 ? 10.213 -8.143 -12.656 1.00 84.69 508 ILE A CA 1
ATOM 4023 C C . ILE A 1 508 ? 10.798 -7.981 -11.253 1.00 84.69 508 ILE A C 1
ATOM 4025 O O . ILE A 1 508 ? 11.968 -7.627 -11.103 1.00 84.69 508 ILE A O 1
ATOM 4029 N N . GLN A 1 509 ? 9.992 -8.193 -10.217 1.00 83.25 509 GLN A N 1
ATOM 4030 C CA . GLN A 1 509 ? 10.434 -8.006 -8.837 1.00 83.25 509 GLN A CA 1
ATOM 4031 C C . GLN A 1 509 ? 11.494 -9.049 -8.448 1.00 83.25 509 GLN A C 1
ATOM 4033 O O . GLN A 1 509 ? 11.423 -10.198 -8.866 1.00 83.25 509 GLN A O 1
ATOM 4038 N N . GLU A 1 510 ? 12.455 -8.664 -7.604 1.00 80.75 510 GLU A N 1
ATOM 4039 C CA . GLU A 1 510 ? 13.626 -9.500 -7.273 1.00 80.75 510 GLU A CA 1
ATOM 4040 C C . GLU A 1 510 ? 13.291 -10.820 -6.565 1.00 80.75 510 GLU A C 1
ATOM 4042 O O . GLU A 1 510 ? 14.049 -11.777 -6.671 1.00 80.75 510 GLU A O 1
ATOM 4047 N N . HIS A 1 511 ? 12.156 -10.887 -5.865 1.00 82.00 511 HIS A N 1
ATOM 4048 C CA . HIS A 1 511 ? 11.688 -12.115 -5.219 1.00 82.00 511 HIS A CA 1
ATOM 4049 C C . HIS A 1 511 ? 11.075 -13.114 -6.211 1.00 82.00 511 HIS A C 1
ATOM 4051 O O . HIS A 1 511 ? 10.778 -14.238 -5.824 1.00 82.00 511 HIS A O 1
ATOM 4057 N N . VAL A 1 512 ? 10.834 -12.712 -7.464 1.00 88.88 512 VAL A N 1
ATOM 4058 C CA . VAL A 1 512 ? 10.276 -13.585 -8.497 1.00 88.88 512 VAL A CA 1
ATOM 4059 C C . VAL A 1 512 ? 11.414 -14.288 -9.223 1.00 88.88 512 VAL A C 1
ATOM 4061 O O . VAL A 1 512 ? 12.264 -13.661 -9.858 1.00 88.88 512 VAL A O 1
ATOM 4064 N N . PHE A 1 513 ? 11.393 -15.613 -9.183 1.00 90.25 513 PHE A N 1
ATOM 4065 C CA . PHE A 1 513 ? 12.243 -16.445 -10.010 1.00 90.25 513 PHE A CA 1
ATOM 4066 C C . PHE A 1 513 ? 11.574 -16.682 -11.368 1.00 90.25 513 PHE A C 1
ATOM 4068 O O . PHE A 1 513 ? 10.576 -17.391 -11.483 1.00 90.25 513 PHE A O 1
ATOM 4075 N N . PHE A 1 514 ? 12.151 -16.096 -12.414 1.00 92.62 514 PHE A N 1
ATOM 4076 C CA . PHE A 1 514 ? 11.761 -16.324 -13.802 1.00 92.62 514 PHE A CA 1
ATOM 4077 C C . PHE A 1 514 ? 12.966 -16.809 -14.604 1.00 92.62 514 PHE A C 1
ATOM 4079 O O . PHE A 1 514 ? 14.068 -16.275 -14.455 1.00 92.62 514 PHE A O 1
ATOM 4086 N N . SER A 1 515 ? 12.750 -17.800 -15.473 1.00 92.88 515 SER A N 1
ATOM 4087 C CA . SER A 1 515 ? 13.799 -18.366 -16.319 1.00 92.88 515 SER A CA 1
ATOM 4088 C C . SER A 1 515 ? 13.402 -18.374 -17.791 1.00 92.88 515 SER A C 1
ATOM 4090 O O . SER A 1 515 ? 12.441 -19.051 -18.153 1.00 92.88 515 SER A O 1
ATOM 4092 N N . HIS A 1 516 ? 14.157 -17.675 -18.646 1.00 94.50 516 HIS A N 1
ATOM 4093 C CA . HIS A 1 516 ? 13.942 -17.711 -20.098 1.00 94.50 516 HIS A CA 1
ATOM 4094 C C . HIS A 1 516 ? 14.116 -19.122 -20.668 1.00 94.50 516 HIS A C 1
ATOM 4096 O O . HIS A 1 516 ? 13.239 -19.572 -21.396 1.00 94.50 516 HIS A O 1
ATOM 4102 N N . ALA A 1 517 ? 15.153 -19.864 -20.265 1.00 92.69 517 ALA A N 1
ATOM 4103 C CA . ALA A 1 517 ? 15.400 -21.223 -20.757 1.00 92.69 517 ALA A CA 1
ATOM 4104 C C . ALA A 1 517 ? 14.205 -22.170 -20.550 1.00 92.69 517 ALA A C 1
ATOM 4106 O O . ALA A 1 517 ? 13.868 -22.966 -21.425 1.00 92.69 517 ALA A O 1
ATOM 4107 N N . GLN A 1 518 ? 13.516 -22.053 -19.409 1.00 90.31 518 GLN A N 1
ATOM 4108 C CA . GLN A 1 518 ? 12.337 -22.870 -19.118 1.00 90.31 518 GLN A CA 1
ATOM 4109 C C . GLN A 1 518 ? 11.152 -22.518 -20.027 1.00 90.31 518 GLN A C 1
ATOM 4111 O O . GLN A 1 518 ? 10.404 -23.402 -20.429 1.00 90.31 518 GLN A O 1
ATOM 4116 N N . HIS A 1 519 ? 10.962 -21.239 -20.347 1.00 92.12 519 HIS A N 1
ATOM 4117 C CA . HIS A 1 519 ? 9.804 -20.780 -21.116 1.00 92.12 519 HIS A CA 1
ATOM 4118 C C . HIS A 1 519 ? 10.032 -20.891 -22.629 1.00 92.12 519 HIS A C 1
ATOM 4120 O O . HIS A 1 519 ? 9.129 -21.303 -23.351 1.00 92.12 519 HIS A O 1
ATOM 4126 N N . VAL A 1 520 ? 11.244 -20.594 -23.098 1.00 91.44 520 VAL A N 1
ATOM 4127 C CA . VAL A 1 520 ? 11.614 -20.640 -24.518 1.00 91.44 520 VAL A CA 1
ATOM 4128 C C . VAL A 1 520 ? 11.943 -22.073 -24.939 1.00 91.44 520 VAL A C 1
ATOM 4130 O O . VAL A 1 520 ? 11.266 -22.625 -25.797 1.00 91.44 520 VAL A O 1
ATOM 4133 N N . THR A 1 521 ? 12.928 -22.717 -24.305 1.00 88.44 521 THR A N 1
ATOM 4134 C CA . THR A 1 521 ? 13.415 -24.038 -24.745 1.00 88.44 521 THR A CA 1
ATOM 4135 C C . THR A 1 521 ? 12.485 -25.167 -24.327 1.00 88.44 521 THR A C 1
ATOM 4137 O O . THR A 1 521 ? 12.117 -25.995 -25.152 1.00 88.44 521 THR A O 1
ATOM 4140 N N . ALA A 1 522 ? 12.098 -25.221 -23.048 1.00 85.06 522 ALA A N 1
ATOM 4141 C CA . ALA A 1 522 ? 11.222 -26.291 -22.565 1.00 85.06 522 ALA A CA 1
ATOM 4142 C C . ALA A 1 522 ? 9.738 -26.008 -22.855 1.00 85.06 522 ALA A C 1
ATOM 4144 O O . ALA A 1 522 ? 8.990 -26.923 -23.190 1.00 85.06 522 ALA A O 1
ATOM 4145 N N . GLY A 1 523 ? 9.311 -24.749 -22.728 1.00 85.94 523 GLY A N 1
ATOM 4146 C CA . GLY A 1 523 ? 7.928 -24.331 -22.956 1.00 85.94 523 GLY A CA 1
ATOM 4147 C C . GLY A 1 523 ? 7.565 -24.095 -24.424 1.00 85.94 523 GLY A C 1
ATOM 4148 O O . GLY A 1 523 ? 6.377 -24.106 -24.746 1.00 85.94 523 GLY A O 1
ATOM 4149 N N . GLY A 1 524 ? 8.549 -23.882 -25.306 1.00 88.25 524 GLY A N 1
ATOM 4150 C CA . GLY A 1 524 ? 8.312 -23.585 -26.722 1.00 88.25 524 GLY A CA 1
ATOM 4151 C C . GLY A 1 524 ? 7.457 -22.334 -26.938 1.00 88.25 524 GLY A C 1
ATOM 4152 O O . GLY A 1 524 ? 6.630 -22.313 -27.846 1.00 88.25 524 GLY A O 1
ATOM 4153 N N . ILE A 1 525 ? 7.561 -21.343 -26.046 1.00 90.50 525 ILE A N 1
ATOM 4154 C CA . ILE A 1 525 ? 6.781 -20.104 -26.135 1.00 90.50 525 ILE A CA 1
ATOM 4155 C C . ILE A 1 525 ? 7.448 -19.174 -27.146 1.00 90.50 525 ILE A C 1
ATOM 4157 O O . ILE A 1 525 ? 8.650 -18.916 -27.055 1.00 90.50 525 ILE A O 1
ATOM 4161 N N . ASP A 1 526 ? 6.655 -18.653 -28.082 1.00 91.25 526 ASP A N 1
ATOM 4162 C CA . ASP A 1 526 ? 7.139 -17.682 -29.054 1.00 91.25 526 ASP A CA 1
ATOM 4163 C C . ASP A 1 526 ? 7.471 -16.341 -28.376 1.00 91.25 526 ASP A C 1
ATOM 4165 O O . ASP A 1 526 ? 6.755 -15.868 -27.487 1.00 91.25 526 ASP A O 1
ATOM 4169 N N . CYS A 1 527 ? 8.560 -15.702 -28.808 1.00 91.81 527 CYS A N 1
ATOM 4170 C CA . CYS A 1 527 ? 9.015 -14.426 -28.255 1.00 91.81 527 CYS A CA 1
ATOM 4171 C C . CYS A 1 527 ? 7.934 -13.330 -28.324 1.00 91.81 527 CYS A C 1
ATOM 4173 O O . CYS A 1 527 ? 7.845 -12.495 -27.415 1.00 91.81 527 CYS A O 1
ATOM 4175 N N . THR A 1 528 ? 7.104 -13.337 -29.372 1.00 91.94 528 THR A N 1
ATOM 4176 C CA . THR A 1 528 ? 6.051 -12.336 -29.597 1.00 91.94 528 THR A CA 1
ATOM 4177 C C . THR A 1 528 ? 4.874 -12.480 -28.635 1.00 91.94 528 THR A C 1
ATOM 4179 O O . THR A 1 528 ? 4.259 -11.475 -28.277 1.00 91.94 528 THR A O 1
ATOM 4182 N N . GLU A 1 529 ? 4.608 -13.681 -28.109 1.00 90.88 529 GLU A N 1
ATOM 4183 C CA . GLU A 1 529 ? 3.549 -13.895 -27.112 1.00 90.88 529 GLU A CA 1
ATOM 4184 C C . GLU A 1 529 ? 3.842 -13.142 -25.800 1.00 90.88 529 GLU A C 1
ATOM 4186 O O . GLU A 1 529 ? 2.926 -12.690 -25.110 1.00 90.88 529 GLU A O 1
ATOM 4191 N N . CYS A 1 530 ? 5.125 -12.985 -25.452 1.00 90.62 530 CYS A N 1
ATOM 4192 C CA . CYS A 1 530 ? 5.556 -12.303 -24.229 1.00 90.62 530 CYS A CA 1
ATOM 4193 C C . CYS A 1 530 ? 5.953 -10.840 -24.455 1.00 90.62 530 CYS A C 1
ATOM 4195 O O . CYS A 1 530 ? 5.660 -9.997 -23.609 1.00 90.62 530 CYS A O 1
ATOM 4197 N N . HIS A 1 531 ? 6.608 -10.516 -25.571 1.00 92.62 531 HIS A N 1
ATOM 4198 C CA . HIS A 1 531 ? 7.145 -9.172 -25.820 1.00 92.62 531 HIS A CA 1
ATOM 4199 C C . HIS A 1 531 ? 6.344 -8.353 -26.846 1.00 92.62 531 HIS A C 1
ATOM 4201 O O . HIS A 1 531 ? 6.639 -7.173 -27.045 1.00 92.62 531 HIS A O 1
ATOM 4207 N N . GLY A 1 532 ? 5.308 -8.938 -27.454 1.00 92.12 532 GLY A N 1
ATOM 4208 C CA . GLY A 1 532 ? 4.569 -8.350 -28.570 1.00 92.12 532 GLY A CA 1
ATOM 4209 C C . GLY A 1 532 ? 5.361 -8.390 -29.879 1.00 92.12 532 GLY A C 1
ATOM 4210 O O . GLY A 1 532 ? 6.407 -9.029 -29.976 1.00 92.12 532 GLY A O 1
ATOM 4211 N N . GLU A 1 533 ? 4.879 -7.668 -30.890 1.00 94.12 533 GLU A N 1
ATOM 4212 C CA . GLU A 1 533 ? 5.492 -7.630 -32.224 1.00 94.12 533 GLU A CA 1
ATOM 4213 C C . GLU A 1 533 ? 6.761 -6.758 -32.247 1.00 94.12 533 GLU A C 1
ATOM 4215 O O . GLU A 1 533 ? 6.780 -5.639 -32.769 1.00 94.12 533 GLU A O 1
ATOM 4220 N N . VAL A 1 534 ? 7.838 -7.249 -31.624 1.00 93.75 534 VAL A N 1
ATOM 4221 C CA . VAL A 1 534 ? 9.107 -6.516 -31.461 1.00 93.75 534 VAL A CA 1
ATOM 4222 C C . VAL A 1 534 ? 9.758 -6.199 -32.811 1.00 93.75 534 VAL A C 1
ATOM 4224 O O . VAL A 1 534 ? 10.355 -5.133 -32.965 1.00 93.75 534 VAL A O 1
ATOM 4227 N N . ALA A 1 535 ? 9.579 -7.058 -33.817 1.00 92.12 535 ALA A N 1
ATOM 4228 C CA . ALA A 1 535 ? 10.052 -6.822 -35.182 1.00 92.12 535 ALA A CA 1
ATOM 4229 C C . ALA A 1 535 ? 9.380 -5.610 -35.860 1.00 92.12 535 ALA A C 1
ATOM 4231 O O . ALA A 1 535 ? 9.902 -5.089 -36.841 1.00 92.12 535 ALA A O 1
ATOM 4232 N N . GLY A 1 536 ? 8.266 -5.100 -35.325 1.00 90.38 536 GLY A N 1
ATOM 4233 C CA . GLY A 1 536 ? 7.649 -3.843 -35.756 1.00 90.38 536 GLY A CA 1
ATOM 4234 C C . GLY A 1 536 ? 8.130 -2.607 -34.984 1.00 90.38 536 GLY A C 1
ATOM 4235 O O . GLY A 1 536 ? 7.806 -1.481 -35.366 1.00 90.38 536 GLY A O 1
ATOM 4236 N N . MET A 1 537 ? 8.896 -2.779 -33.902 1.00 89.44 537 MET A N 1
ATOM 4237 C CA . MET A 1 537 ? 9.196 -1.705 -32.952 1.00 89.44 537 MET A CA 1
ATOM 4238 C C . MET A 1 537 ? 10.440 -0.904 -33.344 1.00 89.44 537 MET A C 1
ATOM 4240 O O . MET A 1 537 ? 11.572 -1.392 -33.335 1.00 89.44 537 MET A O 1
ATOM 4244 N N . THR A 1 538 ? 10.249 0.384 -33.619 1.00 86.06 538 THR A N 1
ATOM 4245 C CA . THR A 1 538 ? 11.352 1.338 -33.8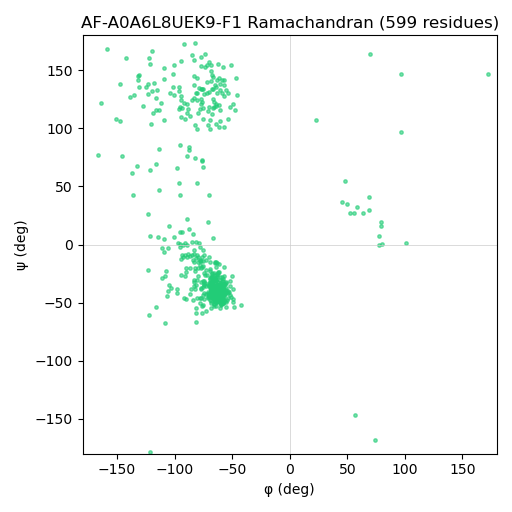23 1.00 86.06 538 THR A CA 1
ATOM 4246 C C . THR A 1 538 ? 12.037 1.732 -32.517 1.00 86.06 538 THR A C 1
ATOM 4248 O O . THR A 1 538 ? 13.241 1.966 -32.506 1.00 86.06 538 THR A O 1
ATOM 4251 N N . ARG A 1 539 ? 11.284 1.765 -31.413 1.00 86.69 539 ARG A N 1
ATOM 4252 C CA . ARG A 1 539 ? 11.772 1.885 -30.036 1.00 86.69 539 ARG A CA 1
ATOM 4253 C C . ARG A 1 539 ? 11.083 0.808 -29.205 1.00 86.69 539 ARG A C 1
ATOM 4255 O O . ARG A 1 539 ? 9.880 0.604 -29.339 1.00 86.69 539 ARG A O 1
ATOM 4262 N N . ILE A 1 540 ? 11.846 0.117 -28.363 1.00 89.00 540 ILE A N 1
ATOM 4263 C CA . ILE A 1 540 ? 11.301 -0.943 -27.514 1.00 89.00 540 ILE A CA 1
ATOM 4264 C C . ILE A 1 540 ? 10.299 -0.357 -26.507 1.00 89.00 540 ILE A C 1
ATOM 4266 O O . ILE A 1 540 ? 10.536 0.695 -25.906 1.00 89.00 540 ILE A O 1
ATOM 4270 N N . VAL A 1 541 ? 9.173 -1.040 -26.324 1.00 88.88 541 VAL A N 1
ATOM 4271 C CA . VAL A 1 541 ? 8.126 -0.672 -25.368 1.00 88.88 541 VAL A CA 1
ATOM 4272 C C . VAL A 1 541 ? 7.734 -1.894 -24.551 1.00 88.88 541 VAL A C 1
ATOM 4274 O O . VAL A 1 541 ? 7.736 -3.016 -25.062 1.00 88.88 541 VAL A O 1
ATOM 4277 N N . GLN A 1 542 ? 7.409 -1.693 -23.276 1.00 88.88 542 GLN A N 1
ATOM 4278 C CA . GLN A 1 542 ? 6.826 -2.752 -22.465 1.00 88.88 542 GLN A CA 1
ATOM 4279 C C . GLN A 1 542 ? 5.354 -2.961 -22.847 1.00 88.88 542 GLN A C 1
ATOM 4281 O O . GLN A 1 542 ? 4.501 -2.138 -22.515 1.00 88.88 542 GLN A O 1
ATOM 4286 N N . VAL A 1 543 ? 5.057 -4.069 -23.526 1.00 89.88 543 VAL A N 1
ATOM 4287 C CA . VAL A 1 543 ? 3.691 -4.426 -23.944 1.00 89.88 543 VAL A CA 1
ATOM 4288 C C . VAL A 1 543 ? 2.888 -5.078 -22.806 1.00 89.88 543 VAL A C 1
ATOM 4290 O O . VAL A 1 543 ? 1.818 -4.564 -22.475 1.00 89.88 543 VAL A O 1
ATOM 4293 N N . PRO A 1 544 ? 3.357 -6.161 -22.153 1.00 88.50 544 PRO A N 1
ATOM 4294 C CA . PRO A 1 544 ? 2.623 -6.775 -21.048 1.00 88.50 544 PRO A CA 1
ATOM 4295 C C . PRO A 1 544 ? 2.758 -5.983 -19.740 1.00 88.50 544 PRO A C 1
ATOM 4297 O O . PRO A 1 544 ? 3.762 -5.321 -19.475 1.00 88.50 544 PRO A O 1
ATOM 4300 N N . ASP A 1 545 ? 1.767 -6.107 -18.856 1.00 85.62 545 ASP A N 1
ATOM 4301 C CA . ASP A 1 545 ? 1.845 -5.531 -17.506 1.00 85.62 545 ASP A CA 1
ATOM 4302 C C . ASP A 1 545 ? 2.767 -6.312 -16.551 1.00 85.62 545 ASP A C 1
ATOM 4304 O O . ASP A 1 545 ? 3.144 -5.770 -15.513 1.00 85.62 545 ASP A O 1
ATOM 4308 N N . LEU A 1 546 ? 3.147 -7.548 -16.916 1.00 88.31 546 LEU A N 1
ATOM 4309 C CA . LEU A 1 546 ? 3.973 -8.479 -16.129 1.00 88.31 546 LEU A CA 1
ATOM 4310 C C . LEU A 1 546 ? 3.450 -8.699 -14.699 1.00 88.31 546 LEU A C 1
ATOM 4312 O O . LEU A 1 546 ? 4.208 -8.992 -13.774 1.00 88.31 546 LEU A O 1
ATOM 4316 N N . SER A 1 547 ? 2.142 -8.544 -14.496 1.00 87.50 547 SER A N 1
ATOM 4317 C CA . SER A 1 547 ? 1.521 -8.782 -13.198 1.00 87.50 547 SER A CA 1
ATOM 4318 C C . SER A 1 547 ? 1.483 -10.278 -12.874 1.00 87.50 547 SER A C 1
ATOM 4320 O O . SER A 1 547 ? 1.376 -11.119 -13.764 1.00 87.50 547 SER A O 1
ATOM 4322 N N . MET A 1 548 ? 1.447 -10.640 -11.586 1.00 87.56 548 MET A N 1
ATOM 4323 C CA . MET A 1 548 ? 1.247 -12.044 -11.192 1.00 87.56 548 MET A CA 1
ATOM 4324 C C . MET A 1 548 ? -0.035 -12.631 -11.808 1.00 87.56 548 MET A C 1
ATOM 4326 O O . MET A 1 548 ? -0.077 -13.796 -12.189 1.00 87.56 548 MET A O 1
ATOM 4330 N N . ARG A 1 549 ? -1.079 -11.808 -11.984 1.00 88.50 549 ARG A N 1
ATOM 4331 C CA . ARG A 1 549 ? -2.308 -12.223 -12.672 1.00 88.50 549 ARG A CA 1
ATOM 4332 C C . ARG A 1 549 ? -2.048 -12.612 -14.129 1.00 88.50 549 ARG A C 1
ATOM 4334 O O . ARG A 1 549 ? -2.644 -13.581 -14.589 1.00 88.50 549 ARG A O 1
ATOM 4341 N N . TRP A 1 550 ? -1.191 -11.881 -14.839 1.00 90.25 550 TRP A N 1
ATOM 4342 C CA . TRP A 1 550 ? -0.792 -12.218 -16.206 1.00 90.25 550 TRP A CA 1
ATOM 4343 C C . TRP A 1 550 ? -0.080 -13.579 -16.252 1.00 90.25 550 TRP A C 1
ATOM 4345 O O . TRP A 1 550 ? -0.496 -14.443 -17.024 1.00 90.25 550 TRP A O 1
ATOM 4355 N N . CYS A 1 551 ? 0.870 -13.827 -15.340 1.00 90.81 551 CYS A N 1
ATOM 4356 C CA . CYS A 1 551 ? 1.560 -15.120 -15.226 1.00 90.81 551 CYS A CA 1
ATOM 4357 C C . CYS A 1 551 ? 0.588 -16.280 -14.944 1.00 90.81 551 CYS A C 1
ATOM 4359 O O . CYS A 1 551 ? 0.568 -17.274 -15.668 1.00 90.81 551 CYS A O 1
ATOM 4361 N N . ILE A 1 552 ? -0.269 -16.140 -13.925 1.00 93.19 552 ILE A N 1
ATOM 4362 C CA . ILE A 1 552 ? -1.212 -17.193 -13.518 1.00 93.19 552 ILE A CA 1
ATOM 4363 C C . ILE A 1 552 ? -2.238 -17.485 -14.618 1.00 93.19 552 ILE A C 1
ATOM 4365 O O . ILE A 1 552 ? -2.548 -18.646 -14.873 1.00 93.19 552 ILE A O 1
ATOM 4369 N N . ASN A 1 553 ? -2.756 -16.460 -15.297 1.00 94.25 553 ASN A N 1
ATOM 4370 C CA . ASN A 1 553 ? -3.711 -16.666 -16.388 1.00 94.25 553 ASN A CA 1
ATOM 4371 C C . ASN A 1 553 ? -3.075 -17.396 -17.579 1.00 94.25 553 ASN A C 1
ATOM 4373 O O . ASN A 1 553 ? -3.720 -18.265 -18.169 1.00 94.25 553 ASN A O 1
ATOM 4377 N N . CYS A 1 554 ? -1.813 -17.093 -17.897 1.00 92.94 554 CYS A N 1
ATOM 4378 C CA . CYS A 1 554 ? -1.060 -17.847 -18.895 1.00 92.94 554 CYS A CA 1
ATOM 4379 C C . CYS A 1 554 ? -0.895 -19.312 -18.454 1.00 92.94 554 CYS A C 1
ATOM 4381 O O . CYS A 1 554 ? -1.254 -20.222 -19.193 1.00 92.94 554 CYS A O 1
ATOM 4383 N N . HIS A 1 555 ? -0.483 -19.567 -17.209 1.00 93.56 555 HIS A N 1
ATOM 4384 C CA . HIS A 1 555 ? -0.282 -20.936 -16.708 1.00 93.56 555 HIS A CA 1
ATOM 4385 C C . HIS A 1 555 ? -1.566 -21.779 -16.634 1.00 93.56 555 HIS A C 1
ATOM 4387 O O . HIS A 1 555 ? -1.513 -23.000 -16.782 1.00 93.56 555 HIS A O 1
ATOM 4393 N N . ARG A 1 556 ? -2.722 -21.140 -16.432 1.00 92.62 556 ARG A N 1
ATOM 4394 C CA . ARG A 1 556 ? -4.041 -21.796 -16.439 1.00 92.62 556 ARG A CA 1
ATOM 4395 C C . ARG A 1 556 ? -4.480 -22.280 -17.811 1.00 92.62 556 ARG A C 1
ATOM 4397 O O . ARG A 1 556 ? -5.257 -23.220 -17.902 1.00 92.62 556 ARG A O 1
ATOM 4404 N N . THR A 1 557 ? -4.032 -21.604 -18.861 1.00 90.25 557 THR A N 1
ATOM 4405 C CA . THR A 1 557 ? -4.510 -21.828 -20.231 1.00 90.25 557 THR A CA 1
ATOM 4406 C C . THR A 1 557 ? -3.469 -22.526 -21.097 1.00 90.25 557 THR A C 1
ATOM 4408 O O . THR A 1 557 ? -3.823 -23.248 -22.027 1.00 90.25 557 THR A O 1
ATOM 4411 N N . ARG A 1 558 ? -2.179 -22.363 -20.784 1.00 89.38 558 ARG A N 1
ATOM 4412 C CA . ARG A 1 558 ? -1.090 -22.950 -21.557 1.00 89.38 558 ARG A CA 1
ATOM 4413 C C . ARG A 1 558 ? -0.949 -24.435 -21.250 1.00 89.38 558 ARG A C 1
ATOM 4415 O O . ARG A 1 558 ? -0.766 -24.835 -20.100 1.00 89.38 558 ARG A O 1
ATOM 4422 N N . SER A 1 559 ? -0.993 -25.230 -22.312 1.00 88.56 559 SER A N 1
ATOM 4423 C CA . SER A 1 559 ? -0.733 -26.666 -22.264 1.00 88.56 559 SER A CA 1
ATOM 4424 C C . SER A 1 559 ? 0.769 -26.942 -22.255 1.00 88.56 559 SER A C 1
ATOM 4426 O O . SER A 1 559 ? 1.546 -26.244 -22.906 1.00 88.56 559 SER A O 1
ATOM 4428 N N . VAL A 1 560 ? 1.174 -27.962 -21.508 1.00 85.50 560 VAL A N 1
ATOM 4429 C CA . VAL A 1 560 ? 2.563 -28.417 -21.422 1.00 85.50 560 VAL A CA 1
ATOM 4430 C C . VAL A 1 560 ? 2.895 -29.247 -22.656 1.00 85.50 560 VAL A C 1
ATOM 4432 O O . VAL A 1 560 ? 2.128 -30.127 -23.045 1.00 85.50 560 VAL A O 1
ATOM 4435 N N . ASN A 1 561 ? 4.056 -28.996 -23.260 1.00 79.69 561 ASN A N 1
ATOM 4436 C CA . ASN A 1 561 ? 4.538 -29.807 -24.368 1.00 79.69 561 ASN A CA 1
ATOM 4437 C C . ASN A 1 561 ? 5.226 -31.080 -23.842 1.00 79.69 561 ASN A C 1
ATOM 4439 O O . ASN A 1 561 ? 6.367 -31.039 -23.388 1.00 79.69 561 ASN A O 1
ATOM 4443 N N . PHE A 1 562 ? 4.527 -32.216 -23.910 1.00 75.56 562 PHE A N 1
ATOM 4444 C CA . PHE A 1 562 ? 5.072 -33.530 -23.538 1.00 75.56 562 PHE A CA 1
ATOM 4445 C C . PHE A 1 562 ? 5.945 -34.159 -24.640 1.00 75.56 562 PHE A C 1
ATOM 4447 O O . PHE A 1 562 ? 6.592 -35.180 -24.401 1.00 75.56 562 PHE A O 1
ATOM 4454 N N . GLY A 1 563 ? 5.972 -33.581 -25.844 1.00 67.75 563 GLY A N 1
ATOM 4455 C CA . GLY A 1 563 ? 6.718 -34.106 -26.984 1.00 67.75 563 GLY A CA 1
ATOM 4456 C C . GLY A 1 563 ? 8.221 -33.836 -26.883 1.00 67.75 563 GLY A C 1
ATOM 4457 O O . GLY A 1 563 ? 8.647 -32.724 -26.593 1.00 67.75 563 GLY A O 1
ATOM 4458 N N . GLY A 1 564 ? 9.042 -34.857 -27.148 1.00 68.00 564 GLY A N 1
ATOM 4459 C CA . GLY A 1 564 ? 10.491 -34.705 -27.356 1.00 68.00 564 GLY A CA 1
ATOM 4460 C C . GLY A 1 564 ? 11.358 -34.510 -26.103 1.00 68.00 564 GLY A C 1
ATOM 4461 O O . GLY A 1 564 ? 12.576 -34.433 -26.237 1.00 68.00 564 GLY A O 1
ATOM 4462 N N . ASN A 1 565 ? 10.783 -34.470 -24.894 1.00 68.31 565 ASN A N 1
ATOM 4463 C CA . ASN A 1 565 ? 11.540 -34.288 -23.651 1.00 68.31 565 ASN A CA 1
ATOM 4464 C C . ASN A 1 565 ? 11.499 -35.539 -22.754 1.00 68.31 565 ASN A C 1
ATOM 4466 O O . ASN A 1 565 ? 10.459 -35.908 -22.204 1.00 68.31 565 ASN A O 1
ATOM 4470 N N . ASN A 1 566 ? 12.669 -36.154 -22.544 1.00 70.12 566 ASN A N 1
ATOM 4471 C CA . ASN A 1 566 ? 12.824 -37.361 -21.727 1.00 70.12 566 ASN A CA 1
ATOM 4472 C C . ASN A 1 566 ? 12.410 -37.170 -20.257 1.00 70.12 566 ASN A C 1
ATOM 4474 O O . ASN A 1 566 ? 12.032 -38.146 -19.614 1.00 70.12 566 ASN A O 1
ATOM 4478 N N . PHE A 1 567 ? 12.420 -35.946 -19.719 1.00 71.00 567 PHE A N 1
ATOM 4479 C CA . PHE A 1 567 ? 11.955 -35.670 -18.354 1.00 71.00 567 PHE A CA 1
ATOM 4480 C C . PHE A 1 567 ? 10.474 -36.033 -18.170 1.00 71.00 567 PHE A C 1
ATOM 4482 O O . PHE A 1 567 ? 10.086 -36.606 -17.150 1.00 71.00 567 PHE A O 1
ATOM 4489 N N . TYR A 1 568 ? 9.646 -35.782 -19.188 1.00 71.75 568 TYR A N 1
ATOM 4490 C CA . TYR A 1 568 ? 8.212 -36.043 -19.106 1.00 71.75 568 TYR A CA 1
ATOM 4491 C C . TYR A 1 568 ? 7.842 -37.527 -19.194 1.00 71.75 568 TYR A C 1
ATOM 4493 O O . TYR A 1 568 ? 6.715 -37.896 -18.867 1.00 71.75 568 TYR A O 1
ATOM 4501 N N . THR A 1 569 ? 8.800 -38.405 -19.508 1.00 68.94 569 THR A N 1
ATOM 4502 C CA . THR A 1 569 ? 8.607 -39.863 -19.431 1.00 68.94 569 THR A CA 1
ATOM 4503 C C . THR A 1 569 ? 8.322 -40.353 -18.010 1.00 68.94 569 THR A C 1
ATOM 4505 O O . THR A 1 569 ? 7.838 -41.468 -17.846 1.00 68.94 569 THR A O 1
ATOM 4508 N N . GLN A 1 570 ? 8.585 -39.536 -16.984 1.00 70.06 570 GLN A N 1
ATOM 4509 C CA . GLN A 1 570 ? 8.227 -39.824 -15.593 1.00 70.06 570 GLN A CA 1
ATOM 4510 C C . GLN A 1 570 ? 6.732 -39.588 -15.311 1.00 70.06 570 GLN A C 1
ATOM 4512 O O . GLN A 1 570 ? 6.177 -40.188 -14.396 1.00 70.06 570 GLN A O 1
ATOM 4517 N N . TYR A 1 571 ? 6.047 -38.801 -16.145 1.00 73.12 571 TYR A N 1
ATOM 4518 C CA . TYR A 1 571 ? 4.617 -38.494 -16.040 1.00 73.12 571 TYR A CA 1
ATOM 4519 C C . TYR A 1 571 ? 3.774 -39.436 -16.923 1.00 73.12 571 TYR A C 1
ATOM 4521 O O . TYR A 1 571 ? 2.841 -39.004 -17.604 1.00 73.12 571 TYR A O 1
ATOM 4529 N N . LYS A 1 572 ? 4.103 -40.742 -16.923 1.00 66.94 572 LYS A N 1
ATOM 4530 C CA . LYS A 1 572 ? 3.469 -41.764 -17.791 1.00 66.94 572 LYS A CA 1
ATOM 4531 C C . LYS A 1 572 ? 1.953 -41.829 -17.648 1.00 66.94 572 LYS A C 1
ATOM 4533 O O . LYS A 1 572 ? 1.270 -42.136 -18.615 1.00 66.94 572 LYS A O 1
ATOM 4538 N N . GLU A 1 573 ? 1.435 -41.554 -16.454 1.00 72.38 573 GLU A N 1
ATOM 4539 C CA . GLU A 1 573 ? -0.001 -41.562 -16.183 1.00 72.38 573 GLU A CA 1
ATOM 4540 C C . GLU A 1 573 ? -0.731 -40.482 -16.991 1.00 72.38 573 GLU A C 1
ATOM 4542 O O . GLU A 1 573 ? -1.696 -40.779 -17.691 1.00 72.38 573 GLU A O 1
ATOM 4547 N N . TRP A 1 574 ? -0.226 -39.247 -16.972 1.00 75.25 574 TRP A N 1
ATOM 4548 C CA . TRP A 1 574 ? -0.797 -38.133 -17.728 1.00 75.25 574 TRP A CA 1
ATOM 4549 C C . TRP A 1 574 ? -0.652 -38.337 -19.235 1.00 75.25 574 TRP A C 1
ATOM 4551 O O . TRP A 1 574 ? -1.630 -38.195 -19.964 1.00 75.25 574 TRP A O 1
ATOM 4561 N N . ALA A 1 575 ? 0.531 -38.759 -19.692 1.00 70.88 575 ALA A N 1
ATOM 4562 C CA . ALA A 1 575 ? 0.761 -39.087 -21.098 1.00 70.88 575 ALA A CA 1
ATOM 4563 C C . ALA A 1 575 ? -0.161 -40.224 -21.582 1.00 70.88 575 ALA A C 1
ATOM 4565 O O . ALA A 1 575 ? -0.727 -40.147 -22.670 1.00 70.88 575 ALA A O 1
ATOM 4566 N N . GLY A 1 576 ? -0.370 -41.250 -20.751 1.00 71.38 576 GLY A N 1
ATOM 4567 C CA . GLY A 1 576 ? -1.268 -42.365 -21.043 1.00 71.38 576 GLY A CA 1
ATOM 4568 C C . GLY A 1 576 ? -2.743 -41.963 -21.080 1.00 71.38 576 GLY A C 1
ATOM 4569 O O . GLY A 1 576 ? -3.478 -42.465 -21.924 1.00 71.38 576 GLY A O 1
ATOM 4570 N N . ARG A 1 577 ? -3.180 -41.041 -20.213 1.00 76.31 577 ARG A N 1
ATOM 4571 C CA . ARG A 1 577 ? -4.550 -40.497 -20.222 1.00 76.31 577 ARG A CA 1
ATOM 4572 C C . ARG A 1 577 ? -4.822 -39.623 -21.449 1.00 76.31 577 ARG A C 1
ATOM 4574 O O . ARG A 1 577 ? -5.898 -39.736 -22.024 1.00 76.31 577 ARG A O 1
ATOM 4581 N N . ILE A 1 578 ? -3.843 -38.827 -21.891 1.00 76.62 578 ILE A N 1
ATOM 4582 C CA . ILE A 1 578 ? -3.930 -38.078 -23.159 1.00 76.62 578 ILE A CA 1
ATOM 4583 C C . ILE A 1 578 ? -4.028 -39.054 -24.339 1.00 76.62 578 ILE A C 1
ATOM 4585 O O . ILE A 1 578 ? -4.906 -38.925 -25.184 1.00 76.62 578 ILE A O 1
ATOM 4589 N N . GLN A 1 579 ? -3.176 -40.085 -24.372 1.0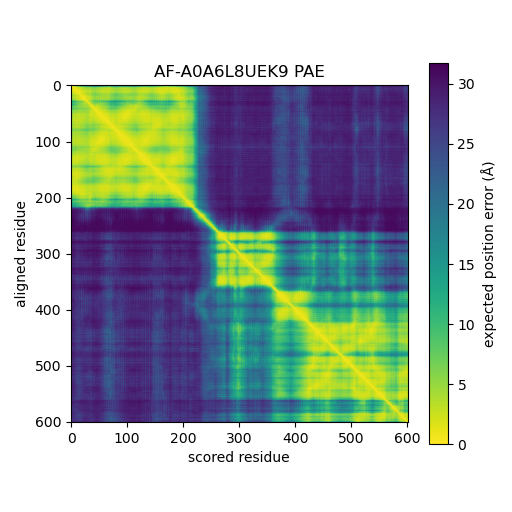0 73.69 579 GLN A N 1
ATOM 4590 C CA . GLN A 1 579 ? -3.167 -41.071 -25.460 1.00 73.69 579 GLN A CA 1
ATOM 4591 C C . GLN A 1 579 ? -4.454 -41.914 -25.526 1.00 73.69 579 GLN A C 1
ATOM 4593 O O . GLN A 1 579 ? -4.852 -42.339 -26.608 1.00 73.69 579 GLN A O 1
ATOM 4598 N N . LYS A 1 580 ? -5.107 -42.152 -24.381 1.00 79.81 580 LYS A N 1
ATOM 4599 C CA . LYS A 1 580 ? -6.409 -42.831 -24.289 1.00 79.81 580 LYS A CA 1
ATOM 4600 C C . LYS A 1 580 ? -7.604 -41.927 -24.618 1.00 79.81 580 LYS A C 1
ATOM 4602 O O . LYS A 1 580 ? -8.700 -42.451 -24.781 1.00 79.81 580 LYS A O 1
ATOM 4607 N N . GLY A 1 581 ? -7.401 -40.610 -24.729 1.00 77.31 581 GLY A N 1
ATOM 4608 C CA . GLY A 1 581 ? -8.467 -39.632 -24.964 1.00 77.31 581 GLY A CA 1
ATOM 4609 C C . GLY A 1 581 ? -9.279 -39.261 -23.717 1.00 77.31 581 GLY A C 1
ATOM 4610 O O . GLY A 1 581 ? -10.354 -38.688 -23.846 1.00 77.31 581 GLY A O 1
ATOM 4611 N N . ASP A 1 582 ? -8.787 -39.571 -22.511 1.00 80.38 582 ASP A N 1
ATOM 4612 C CA . ASP A 1 582 ? -9.471 -39.237 -21.250 1.00 80.38 582 ASP A CA 1
ATOM 4613 C C . ASP A 1 582 ? -9.364 -37.737 -20.907 1.00 80.38 582 ASP A C 1
ATOM 4615 O O . ASP A 1 582 ? -10.157 -37.214 -20.122 1.00 80.38 582 ASP A O 1
ATOM 4619 N N . ILE A 1 583 ? -8.332 -37.064 -21.429 1.00 79.88 583 ILE A N 1
ATOM 4620 C CA . ILE A 1 583 ? -8.036 -35.635 -21.250 1.00 79.88 583 ILE A CA 1
ATOM 4621 C C . ILE A 1 583 ? -7.368 -35.084 -22.518 1.00 79.88 583 ILE A C 1
ATOM 4623 O O . ILE A 1 583 ? -6.477 -35.728 -23.068 1.00 79.88 583 ILE A O 1
ATOM 4627 N N . ASP A 1 584 ? -7.750 -33.879 -22.947 1.00 78.06 584 ASP A N 1
ATOM 4628 C CA . ASP A 1 584 ? -7.223 -33.270 -24.181 1.00 78.06 584 ASP A CA 1
ATOM 4629 C C . ASP A 1 584 ? -5.805 -32.702 -24.005 1.00 78.06 584 ASP A C 1
ATOM 4631 O O . ASP A 1 584 ? -4.961 -32.799 -24.896 1.00 78.06 584 ASP A O 1
ATOM 4635 N N . SER A 1 585 ? -5.515 -32.107 -22.844 1.00 81.31 585 SER A N 1
ATOM 4636 C CA . SER A 1 585 ? -4.191 -31.584 -22.508 1.00 81.31 585 SER A CA 1
ATOM 4637 C C . SER A 1 585 ? -3.998 -31.438 -20.997 1.00 81.31 585 SER A C 1
ATOM 4639 O O . SER A 1 585 ? -4.940 -31.535 -20.211 1.00 81.31 585 SER A O 1
ATOM 4641 N N . VAL A 1 586 ? -2.751 -31.207 -20.578 1.00 85.62 586 VAL A N 1
ATOM 4642 C CA . VAL A 1 586 ? -2.402 -30.869 -19.192 1.00 85.62 586 VAL A CA 1
ATOM 4643 C C . VAL A 1 586 ? -1.809 -29.471 -19.185 1.00 85.62 586 VAL A C 1
ATOM 4645 O O . VAL A 1 586 ? -0.866 -29.184 -19.928 1.00 85.62 586 VAL A O 1
ATOM 4648 N N . THR A 1 587 ? -2.366 -28.594 -18.355 1.00 89.25 587 THR A N 1
ATOM 4649 C CA . THR A 1 587 ? -1.909 -27.208 -18.250 1.00 89.25 587 THR A CA 1
ATOM 4650 C C . THR A 1 587 ? -0.735 -27.074 -17.288 1.00 89.25 587 THR A C 1
ATOM 4652 O O . THR A 1 587 ? -0.468 -27.947 -16.457 1.00 89.25 587 THR A O 1
ATOM 4655 N N . VAL A 1 588 ? -0.021 -25.953 -17.377 1.00 88.69 588 VAL A N 1
ATOM 4656 C CA . VAL A 1 588 ? 1.085 -25.645 -16.456 1.00 88.69 588 VAL A CA 1
ATOM 4657 C C . VAL A 1 588 ? 0.593 -25.581 -15.000 1.00 88.69 588 VAL A C 1
ATOM 4659 O O . VAL A 1 588 ? 1.303 -26.016 -14.092 1.00 88.69 588 VAL A O 1
ATOM 4662 N N . GLU A 1 589 ? -0.640 -25.114 -14.767 1.00 90.00 589 GLU A N 1
ATOM 4663 C CA . GLU A 1 589 ? -1.290 -25.134 -13.447 1.00 90.00 589 GLU A CA 1
ATOM 4664 C C . GLU A 1 589 ? -1.395 -26.551 -12.864 1.00 90.00 589 GLU A C 1
ATOM 4666 O O . GLU A 1 589 ? -1.092 -26.742 -11.688 1.00 90.00 589 GLU A O 1
ATOM 4671 N N . TRP A 1 590 ? -1.744 -27.556 -13.672 1.00 87.12 590 TRP A N 1
ATOM 4672 C CA . TRP A 1 590 ? -1.898 -28.939 -13.199 1.00 87.12 590 TRP A CA 1
ATOM 4673 C C . TRP A 1 590 ? -0.568 -29.575 -12.775 1.00 87.12 590 TRP A C 1
ATOM 4675 O O . TRP A 1 590 ? -0.553 -30.451 -11.914 1.00 87.12 590 TRP A O 1
ATOM 4685 N N . MET A 1 591 ? 0.560 -29.100 -13.316 1.00 84.44 591 MET A N 1
ATOM 4686 C CA . MET A 1 591 ? 1.907 -29.492 -12.867 1.00 84.44 591 MET A CA 1
ATOM 4687 C C . MET A 1 591 ? 2.403 -28.677 -11.656 1.00 84.44 591 MET A C 1
ATOM 4689 O O . MET A 1 591 ? 3.576 -28.740 -11.267 1.00 84.44 591 MET A O 1
ATOM 4693 N N . GLY A 1 592 ? 1.524 -27.870 -11.060 1.00 86.19 592 GLY A N 1
ATOM 4694 C CA . GLY A 1 592 ? 1.837 -27.029 -9.915 1.00 86.19 592 GLY A CA 1
ATOM 4695 C C . GLY A 1 592 ? 2.575 -25.744 -10.281 1.00 86.19 592 GLY A C 1
ATOM 4696 O O . GLY A 1 592 ? 3.179 -25.128 -9.412 1.00 86.19 592 GLY A O 1
ATOM 4697 N N . GLY A 1 593 ? 2.539 -25.294 -11.539 1.00 85.94 593 GLY A N 1
ATOM 4698 C CA . GLY A 1 593 ? 3.141 -24.020 -11.958 1.00 85.94 593 GLY A CA 1
ATOM 4699 C C . GLY A 1 593 ? 2.467 -22.770 -11.368 1.00 85.94 593 GLY A C 1
ATOM 4700 O O . GLY A 1 593 ? 2.804 -21.654 -11.748 1.00 85.94 593 GLY A O 1
ATOM 4701 N N . THR A 1 594 ? 1.506 -22.943 -10.463 1.00 89.88 594 THR A N 1
ATOM 4702 C CA . THR A 1 594 ? 0.832 -21.887 -9.693 1.00 89.88 594 THR A CA 1
ATOM 4703 C C . THR A 1 594 ? 1.134 -21.971 -8.189 1.00 89.88 594 THR A C 1
ATOM 4705 O O . THR A 1 594 ? 0.563 -21.218 -7.401 1.00 89.88 594 THR A O 1
ATOM 4708 N N . GLU A 1 595 ? 2.037 -22.863 -7.770 1.00 89.25 595 GLU A N 1
ATOM 4709 C CA . GLU A 1 595 ? 2.486 -22.974 -6.380 1.00 89.25 595 GLU A CA 1
ATOM 4710 C C . GLU A 1 595 ? 3.479 -21.859 -6.018 1.00 89.25 595 GLU A C 1
ATOM 4712 O O . GLU A 1 595 ? 4.464 -21.629 -6.721 1.00 89.25 595 GLU A O 1
ATOM 4717 N N . CYS A 1 596 ? 3.281 -21.227 -4.857 1.00 86.19 596 CYS A N 1
ATOM 4718 C CA . CYS A 1 596 ? 4.099 -20.109 -4.371 1.00 86.19 596 CYS A CA 1
ATOM 4719 C C . CYS A 1 596 ? 5.616 -20.376 -4.433 1.00 86.19 596 CYS A C 1
ATOM 4721 O O . CYS A 1 596 ? 6.371 -19.571 -4.973 1.00 86.19 596 CYS A O 1
ATOM 4723 N N . MET A 1 597 ? 6.060 -21.527 -3.917 1.00 86.56 597 MET A N 1
ATOM 4724 C CA . MET A 1 597 ? 7.487 -21.855 -3.774 1.00 86.56 597 MET A CA 1
ATOM 4725 C C . MET A 1 597 ? 8.208 -22.092 -5.110 1.00 86.56 597 MET A C 1
ATOM 4727 O O . MET A 1 597 ? 9.435 -22.096 -5.140 1.00 86.56 597 MET A O 1
ATOM 4731 N N . LYS A 1 598 ? 7.479 -22.291 -6.217 1.00 84.88 598 LYS A N 1
ATOM 4732 C CA . LYS A 1 598 ? 8.071 -22.490 -7.552 1.00 84.88 598 LYS A CA 1
ATOM 4733 C C . LYS A 1 598 ? 8.336 -21.174 -8.285 1.00 84.88 598 LYS A C 1
ATOM 4735 O O . LYS A 1 598 ? 9.147 -21.149 -9.206 1.00 84.88 598 LYS A O 1
ATOM 4740 N N . CYS A 1 599 ? 7.668 -20.093 -7.881 1.00 84.94 599 CYS A N 1
ATOM 4741 C CA . CYS A 1 599 ? 7.757 -18.793 -8.545 1.00 84.94 599 CYS A CA 1
ATOM 4742 C C . CYS A 1 599 ? 8.479 -17.740 -7.703 1.00 84.94 599 CYS A C 1
ATOM 4744 O O . CYS A 1 599 ? 9.059 -16.818 -8.267 1.00 84.94 599 CYS A O 1
ATOM 4746 N N . HIS A 1 600 ? 8.433 -17.843 -6.376 1.00 82.50 600 HIS A N 1
ATOM 4747 C CA . HIS A 1 600 ? 9.090 -16.898 -5.479 1.00 82.50 600 HIS A CA 1
ATOM 4748 C C . HIS A 1 600 ? 9.493 -17.594 -4.173 1.00 82.50 600 HIS A C 1
ATOM 4750 O O . HIS A 1 600 ? 8.637 -17.947 -3.354 1.00 82.50 600 HIS A O 1
ATOM 4756 N N . TYR A 1 601 ? 10.796 -17.817 -4.002 1.00 77.31 601 TYR A N 1
ATOM 4757 C CA . TYR A 1 601 ? 11.390 -18.541 -2.876 1.00 77.31 601 TYR A CA 1
ATOM 4758 C C . TYR A 1 601 ? 12.450 -17.715 -2.151 1.00 77.31 601 TYR A C 1
ATOM 4760 O O . TYR A 1 601 ? 13.104 -16.872 -2.809 1.00 77.31 601 TYR A O 1
#

Solvent-accessible surface area (backbone atoms only — not comparable to full-atom values): 34655 Å² total; per-residue (Å²): 121,73,64,54,49,58,72,47,50,41,48,50,54,12,54,65,36,29,56,58,45,36,52,48,42,51,73,78,40,45,87,75,65,41,73,76,79,61,50,91,79,49,48,70,59,45,53,66,5,48,52,38,22,49,58,13,48,52,53,50,50,52,51,53,48,46,32,55,76,41,26,70,59,48,47,61,52,42,70,42,65,71,53,34,50,53,51,52,52,49,50,51,53,28,48,52,36,20,47,54,8,46,50,39,46,50,50,43,40,67,72,36,66,73,51,39,74,74,55,51,73,66,56,54,51,51,54,51,52,52,49,51,34,49,52,30,45,49,49,38,54,72,77,46,65,62,48,72,52,52,39,28,70,52,50,30,57,33,54,51,18,52,78,67,75,56,69,55,54,72,73,62,72,74,50,58,69,53,56,52,50,29,54,44,43,47,33,50,54,49,33,42,25,51,81,44,61,56,43,34,70,81,64,62,69,68,65,59,83,79,49,68,93,76,81,86,82,77,94,65,87,77,78,79,82,84,78,80,76,69,75,64,57,73,68,60,75,72,80,67,80,92,72,87,77,95,69,84,72,90,71,90,82,76,80,86,85,66,98,66,84,77,52,71,59,36,53,52,8,44,33,52,36,62,44,71,72,56,90,87,61,89,44,73,31,53,52,83,58,21,37,83,65,66,66,97,59,95,70,53,45,53,52,43,42,63,51,18,50,72,46,58,90,52,55,46,66,64,51,43,50,50,60,74,58,43,76,58,77,66,45,40,62,65,37,68,62,60,84,76,52,76,67,54,38,41,25,32,44,52,27,31,47,57,40,36,77,54,76,68,69,76,74,77,74,76,61,58,70,56,54,52,48,48,52,34,50,50,51,30,50,53,31,50,44,26,70,74,70,67,59,73,65,83,58,74,65,54,38,60,48,49,37,51,54,28,45,50,50,50,51,52,52,51,51,53,50,58,70,44,58,94,48,55,54,69,39,55,78,86,51,91,54,86,62,40,39,23,54,45,37,41,73,66,57,44,58,69,52,77,56,26,61,33,24,61,76,28,54,51,35,67,78,65,56,67,68,68,56,40,76,50,43,75,77,56,54,66,42,98,72,43,42,42,63,53,51,47,55,54,52,51,28,52,76,68,73,42,83,83,82,71,71,82,66,83,83,77,64,90,61,52,61,67,46,30,18,57,41,38,60,63,52,64,50,60,68,45,83,66,51,38,71,47,39,72,24,61,59,73,52,25,63,55,56,83,41,72,66,57,56,48,55,48,27,64,69,39,62,61,68,69,73,96,45,78,77,50,66,76,45,49,67,61,56,48,33,40,75,72,66,79,37,94,74,52,30,34,38,79,76,46,70,72,41,64,73,76,40,43,112

Secondary structure (DSSP, 8-state):
-HHHIIIIIHHHHHHHHHHHHHHHHHHH-GGG-S----TTT--HHHHHHHHHHHHHHHHHHHHHHHHHH-HHHHHHHHTSHHHHHHHHHHHHHHHHHHHHHHHHHHHHHHH-HHHHHT--HHHHHHHHHHHHHHHHHHHHHHHS--HHHHIIIIIHHHHHHHHTT----HHHHTS-HHHHHHHHHHHHHHHHGGGSGGGGGGG--GGGGGS-S------S--------THHHHTTTTT--------------------SSPPPHHHHHHHHHHTT-SSTT--SPPHHHHSB-S--SS---SPBHHHHHHHHTTS-HHHHHHHHHS--SHHHHHHSTT----HHHHHHHHHHHHHHTT---SPPPPP-HHHHHHHHHHHHHHHHHHIIIII---S-TTHHHHHHHHHHHHHHHHHHHHHHHTT--TT-----SS---HIIIIIIS---HHHHSTTTTTSS---PPPHHHHHHHHTT---BTTTBTHHHHHHHHHHHTT------------TT----HHIIIIIT---HHHHH-SGGG-SS----S---HHHHHHHHHHPBP--TT-GGGGG-HHHHHHHHHTS-S--BTTTTTTT-HHHH--